Protein AF-0000000072587485 (afdb_homodimer)

Secondary structure (DSSP, 8-state):
-TTSSHHHH--HHHHHHHHHHHHHS-HHHHHHHHTS-HHHHHHHHHHHHHHHTS--EEEETTEEEE-HHHHHHHHHHHHHHHHHHHHHHHHHHHSTTS--EEEEEE-HHHHHHHHHHHHHHHHHH-TT-EEEEEE--HHHHHHHHHHTS-SEEEE----GGGGTTEEEEEEEEEEEEEEEETT-GGGG-S-HHHHGGGS-EEEPPTTSHHHHHHHHHHHHTTPPPPS--EEE--HHHHHHHHHHS--EEEEEGGGGHHHHHHTSEEE---SSPPPEEEEEEEEETT----HHHHHHHHHHHHHHHHHHHHHHHHHHHHHHSTTSSSTT------/-TTSSHHHH--HHHHHHHHHHHHHS-HHHHHHHHTS-HHHHHHHHHHHHHHHTS--EEEETTEEEE-HHHHHHHHHHHHHHHHHHHHHHHHHHHSTTS--EEEEEE-HHHHHHHHHHHHHHHHHH-TT-EEEEEE--HHHHHHHHHHTS-SEEEE----GGGGTTEEEEEEEEEEEEEEEETT-GGGG-S-HHHHGGGS-EEEPPTTSHHHHHHHHHHHHTTPPPPSS-EEE--HHHHHHHHHHS--EEEEEGGGGHHHHHHTSEEE---SSPPPEEEEEEEEETT----HHHHHHHHHHHHHHHHHHHHHHHHHHHHHHSSSSGGGG------

Structure (mmCIF, N/CA/C/O backbone):
data_AF-0000000072587485-model_v1
#
loop_
_entity.id
_entity.type
_entity.pdbx_description
1 polymer 'LysR family transcriptional regulator'
#
loop_
_atom_site.group_PDB
_atom_site.id
_atom_site.type_symbol
_atom_site.label_atom_id
_atom_site.label_alt_id
_atom_site.label_comp_id
_atom_site.label_asym_id
_atom_site.label_entity_id
_atom_site.label_seq_id
_atom_site.pdbx_PDB_ins_code
_atom_site.Cartn_x
_atom_site.Cartn_y
_atom_site.Cartn_z
_atom_site.occupancy
_atom_site.B_iso_or_equiv
_atom_site.auth_seq_id
_atom_site.auth_comp_id
_atom_site.auth_asym_id
_atom_site.auth_atom_id
_atom_site.pdbx_PDB_model_num
ATOM 1 N N . MET A 1 1 ? 41.281 2.707 -14.508 1 24.7 1 MET A N 1
ATOM 2 C CA . MET A 1 1 ? 41.531 1.293 -14.766 1 24.7 1 MET A CA 1
ATOM 3 C C . MET A 1 1 ? 40.938 0.422 -13.664 1 24.7 1 MET A C 1
ATOM 5 O O . MET A 1 1 ? 40.594 -0.737 -13.906 1 24.7 1 MET A O 1
ATOM 9 N N . HIS A 1 2 ? 41.156 0.928 -12.406 1 26.47 2 HIS A N 1
ATOM 10 C CA . HIS A 1 2 ? 40.875 0.166 -11.195 1 26.47 2 HIS A CA 1
ATOM 11 C C . HIS A 1 2 ? 39.375 0.038 -10.992 1 26.47 2 HIS A C 1
ATOM 13 O O . HIS A 1 2 ? 38.906 -0.673 -10.086 1 26.47 2 HIS A O 1
ATOM 19 N N . ASN A 1 3 ? 38.656 0.963 -11.484 1 29.61 3 ASN A N 1
ATOM 20 C CA . ASN A 1 3 ? 37.219 1.13 -11.352 1 29.61 3 ASN A CA 1
ATOM 21 C C . ASN A 1 3 ? 36.469 0.042 -12.102 1 29.61 3 ASN A C 1
ATOM 23 O O . ASN A 1 3 ? 35.219 -0.037 -12.016 1 29.61 3 ASN A O 1
ATOM 27 N N . ARG A 1 4 ? 37.094 -0.449 -13.258 1 29.78 4 ARG A N 1
ATOM 28 C CA . ARG A 1 4 ? 36.594 -1.379 -14.266 1 29.78 4 ARG A CA 1
ATOM 29 C C . ARG A 1 4 ? 36.344 -2.76 -13.672 1 29.78 4 ARG A C 1
ATOM 31 O O . ARG A 1 4 ? 35.594 -3.555 -14.219 1 29.78 4 ARG A O 1
ATOM 38 N N . ILE A 1 5 ? 37.375 -3.332 -12.992 1 32.5 5 ILE A N 1
ATOM 39 C CA . ILE A 1 5 ? 37.812 -4.664 -12.594 1 32.5 5 ILE A CA 1
ATOM 40 C C . ILE A 1 5 ? 36.906 -5.207 -11.5 1 32.5 5 ILE A C 1
ATOM 42 O O . ILE A 1 5 ? 36.875 -6.414 -11.258 1 32.5 5 ILE A O 1
ATOM 46 N N . ALA A 1 6 ? 36.5 -4.328 -10.531 1 37.41 6 ALA A N 1
ATOM 47 C CA . ALA A 1 6 ? 35.781 -4.801 -9.352 1 37.41 6 ALA A CA 1
ATOM 48 C C . ALA A 1 6 ? 34.5 -5.496 -9.742 1 37.41 6 ALA A C 1
ATOM 50 O O . ALA A 1 6 ? 34 -6.383 -9.031 1 37.41 6 ALA A O 1
ATOM 51 N N . ASP A 1 7 ? 34.062 -5.238 -10.875 1 47.34 7 ASP A N 1
ATOM 52 C CA . ASP A 1 7 ? 32.812 -5.629 -11.469 1 47.34 7 ASP A CA 1
ATOM 53 C C . ASP A 1 7 ? 32.781 -7.125 -11.781 1 47.34 7 ASP A C 1
ATOM 55 O O . ASP A 1 7 ? 31.797 -7.809 -11.477 1 47.34 7 ASP A O 1
ATOM 59 N N . GLY A 1 8 ? 34.031 -7.602 -12.398 1 49.25 8 GLY A N 1
ATOM 60 C CA . GLY A 1 8 ? 34 -9 -12.805 1 49.25 8 GLY A CA 1
ATOM 61 C C . GLY A 1 8 ? 34.188 -9.953 -11.633 1 49.25 8 GLY A C 1
ATOM 62 O O . GLY A 1 8 ? 33.906 -11.148 -11.766 1 49.25 8 GLY A O 1
ATOM 63 N N . ARG A 1 9 ? 34.75 -9.438 -10.562 1 55.34 9 ARG A N 1
ATOM 64 C CA . ARG A 1 9 ? 35.031 -10.297 -9.414 1 55.34 9 ARG A CA 1
ATOM 65 C C . ARG A 1 9 ? 33.781 -10.477 -8.555 1 55.34 9 ARG A C 1
ATOM 67 O O . ARG A 1 9 ? 33.688 -11.406 -7.75 1 55.34 9 ARG A O 1
ATOM 74 N N . VAL A 1 10 ? 32.906 -9.625 -8.852 1 64.5 10 VAL A N 1
ATOM 75 C CA . VAL A 1 10 ? 31.656 -9.758 -8.094 1 64.5 10 VAL A CA 1
ATOM 76 C C . VAL A 1 10 ? 30.781 -10.836 -8.727 1 64.5 10 VAL A C 1
ATOM 78 O O . VAL A 1 10 ? 30.516 -10.797 -9.93 1 64.5 10 VAL A O 1
ATOM 81 N N . LYS A 1 11 ? 30.578 -11.883 -7.969 1 63.81 11 LYS A N 1
ATOM 82 C CA . LYS A 1 11 ? 29.688 -12.969 -8.383 1 63.81 11 LYS A CA 1
ATOM 83 C C . LYS A 1 11 ? 28.266 -12.734 -7.895 1 63.81 11 LYS A C 1
ATOM 85 O O . LYS A 1 11 ? 28.047 -11.969 -6.953 1 63.81 11 LYS A O 1
ATOM 90 N N . PHE A 1 12 ? 27.5 -13.5 -8.547 1 65.06 12 PHE A N 1
ATOM 91 C CA . PHE A 1 12 ? 26.094 -13.406 -8.203 1 65.06 12 PHE A CA 1
ATOM 92 C C . PHE A 1 12 ? 25.859 -13.789 -6.742 1 65.06 12 PHE A C 1
ATOM 94 O O . PHE A 1 12 ? 25.047 -13.172 -6.051 1 65.06 12 PHE A O 1
ATOM 101 N N . ARG A 1 13 ? 26.562 -14.742 -6.359 1 72.75 13 ARG A N 1
ATOM 102 C CA . ARG A 1 13 ? 26.406 -15.203 -4.984 1 72.75 13 ARG A CA 1
ATOM 103 C C . ARG A 1 13 ? 26.766 -14.102 -3.994 1 72.75 13 ARG A C 1
ATOM 105 O O . ARG A 1 13 ? 26.203 -14.031 -2.9 1 72.75 13 ARG A O 1
ATOM 112 N N . HIS A 1 14 ? 27.703 -13.219 -4.387 1 78 14 HIS A N 1
ATOM 113 C CA . HIS A 1 14 ? 28.062 -12.078 -3.553 1 78 14 HIS A CA 1
ATOM 114 C C . HIS A 1 14 ? 26.859 -11.18 -3.309 1 78 14 HIS A C 1
ATOM 116 O O . HIS A 1 14 ? 26.578 -10.805 -2.168 1 78 14 HIS A O 1
ATOM 122 N N . LEU A 1 15 ? 26.266 -10.945 -4.41 1 73.69 15 LEU A N 1
ATOM 123 C CA . LEU A 1 15 ? 25.141 -10.008 -4.367 1 73.69 15 LEU A CA 1
ATOM 124 C C . LEU A 1 15 ? 23.953 -10.609 -3.623 1 73.69 15 LEU A C 1
ATOM 126 O O . LEU A 1 15 ? 23.312 -9.922 -2.828 1 73.69 15 LEU A O 1
ATOM 130 N N . GLN A 1 16 ? 23.75 -11.805 -3.844 1 74.62 16 GLN A N 1
ATOM 131 C CA . GLN A 1 16 ? 22.672 -12.5 -3.156 1 74.62 16 GLN A CA 1
ATOM 132 C C . GLN A 1 16 ? 22.891 -12.516 -1.646 1 74.62 16 GLN A C 1
ATOM 134 O O . GLN A 1 16 ? 21.969 -12.234 -0.875 1 74.62 16 GLN A O 1
ATOM 139 N N . CYS A 1 17 ? 24.125 -12.859 -1.271 1 77.56 17 CYS A N 1
ATOM 140 C CA . CYS A 1 17 ? 24.469 -12.906 0.145 1 77.56 17 CYS A CA 1
ATOM 141 C C . CYS A 1 17 ? 24.359 -11.523 0.783 1 77.56 17 CYS A C 1
ATOM 143 O O . CYS A 1 17 ? 23.828 -11.391 1.888 1 77.56 17 CYS A O 1
ATOM 145 N N . PHE A 1 18 ? 24.844 -10.586 0.027 1 84.75 18 PHE A N 1
ATOM 146 C CA . PHE A 1 18 ? 24.797 -9.211 0.501 1 84.75 18 PHE A CA 1
ATOM 147 C C . PHE A 1 18 ? 23.344 -8.781 0.768 1 84.75 18 PHE A C 1
ATOM 149 O O . PHE A 1 18 ? 23.031 -8.281 1.848 1 84.75 18 PHE A O 1
ATOM 156 N N . LEU A 1 19 ? 22.562 -9.023 -0.218 1 74.69 19 LEU A N 1
ATOM 157 C CA . LEU A 1 19 ? 21.172 -8.609 -0.116 1 74.69 19 LEU A CA 1
ATOM 158 C C . LEU A 1 19 ? 20.453 -9.391 0.977 1 74.69 19 LEU A C 1
ATOM 160 O O . LEU A 1 19 ? 19.625 -8.828 1.698 1 74.69 19 LEU A O 1
ATOM 164 N N . ALA A 1 20 ? 20.797 -10.617 1.108 1 75.69 20 ALA A N 1
ATOM 165 C CA . ALA A 1 20 ? 20.203 -11.438 2.156 1 75.69 20 ALA A CA 1
ATOM 166 C C . ALA A 1 20 ? 20.594 -10.93 3.541 1 75.69 20 ALA A C 1
ATOM 168 O O . ALA A 1 20 ? 19.734 -10.812 4.43 1 75.69 20 ALA A O 1
ATOM 169 N N . VAL A 1 21 ? 21.812 -10.625 3.629 1 80.38 21 VAL A N 1
ATOM 170 C CA . VAL A 1 21 ? 22.297 -10.133 4.922 1 80.38 21 VAL A CA 1
ATOM 171 C C . VAL A 1 21 ? 21.672 -8.773 5.215 1 80.38 21 VAL A C 1
ATOM 173 O O . VAL A 1 21 ? 21.297 -8.492 6.355 1 80.38 21 VAL A O 1
ATOM 176 N N . ALA A 1 22 ? 21.656 -8.016 4.199 1 77.12 22 ALA A N 1
ATOM 177 C CA . ALA A 1 22 ? 21.062 -6.688 4.363 1 77.12 22 ALA A CA 1
ATOM 178 C C . ALA A 1 22 ? 19.594 -6.789 4.758 1 77.12 22 ALA A C 1
ATOM 180 O O . ALA A 1 22 ? 19.109 -6.016 5.59 1 77.12 22 ALA A O 1
ATOM 181 N N . GLN A 1 23 ? 19.047 -7.652 4.102 1 68.5 23 GLN A N 1
ATOM 182 C CA . GLN A 1 23 ? 17.625 -7.852 4.312 1 68.5 23 GLN A CA 1
ATOM 183 C C . GLN A 1 23 ? 17.344 -8.406 5.711 1 68.5 23 GLN A C 1
ATOM 185 O O . GLN A 1 23 ? 16.438 -7.93 6.402 1 68.5 23 GLN A O 1
ATOM 190 N N . PHE A 1 24 ? 18.141 -9.359 6.16 1 67.31 24 PHE A N 1
ATOM 191 C CA . PHE A 1 24 ? 17.844 -10.102 7.375 1 67.31 24 PHE A CA 1
ATOM 192 C C . PHE A 1 24 ? 18.625 -9.547 8.562 1 67.31 24 PHE A C 1
ATOM 194 O O . PHE A 1 24 ? 18.328 -9.867 9.711 1 67.31 24 PHE A O 1
ATOM 201 N N . GLY A 1 25 ? 19.578 -8.68 8.266 1 74.56 25 GLY A N 1
ATOM 202 C CA . GLY A 1 25 ? 20.391 -8.031 9.289 1 74.56 25 GLY A CA 1
ATOM 203 C C . GLY A 1 25 ? 21.266 -9 10.062 1 74.56 25 GLY A C 1
ATOM 204 O O . GLY A 1 25 ? 21.75 -8.672 11.148 1 74.56 25 GLY A O 1
ATOM 205 N N . SER A 1 26 ? 21.266 -10.242 9.641 1 80 26 SER A N 1
ATOM 206 C CA . SER A 1 26 ? 22.016 -11.312 10.297 1 80 26 SER A CA 1
ATOM 207 C C . SER A 1 26 ? 22.609 -12.266 9.273 1 80 26 SER A C 1
ATOM 209 O O . SER A 1 26 ? 21.938 -12.68 8.328 1 80 26 SER A O 1
ATOM 211 N N . VAL A 1 27 ? 23.812 -12.625 9.547 1 82.75 27 VAL A N 1
ATOM 212 C CA . VAL A 1 27 ? 24.516 -13.562 8.68 1 82.75 27 VAL A CA 1
ATOM 213 C C . VAL A 1 27 ? 23.891 -14.953 8.805 1 82.75 27 VAL A C 1
ATOM 215 O O . VAL A 1 27 ? 23.75 -15.664 7.805 1 82.75 27 VAL A O 1
ATOM 218 N N . GLN A 1 28 ? 23.562 -15.203 10 1 81 28 GLN A N 1
ATOM 219 C CA . GLN A 1 28 ? 22.953 -16.516 10.234 1 81 28 GLN A CA 1
ATOM 220 C C . GLN A 1 28 ? 21.594 -16.625 9.531 1 81 28 GLN A C 1
ATOM 222 O O . GLN A 1 28 ? 21.328 -17.625 8.867 1 81 28 GLN A O 1
ATOM 227 N N . LYS A 1 29 ? 20.875 -15.672 9.648 1 77.69 29 LYS A N 1
ATOM 228 C CA . LYS A 1 29 ? 19.547 -15.68 9.023 1 77.69 29 LYS A CA 1
ATOM 229 C C . LYS A 1 29 ? 19.656 -15.648 7.504 1 77.69 29 LYS A C 1
ATOM 231 O O . LYS A 1 29 ? 18.891 -16.312 6.809 1 77.69 29 LYS A O 1
ATOM 236 N N . ALA A 1 30 ? 20.531 -14.898 7.078 1 79.19 30 ALA A N 1
ATOM 237 C CA . ALA A 1 30 ? 20.828 -14.875 5.648 1 79.19 30 ALA A CA 1
ATOM 238 C C . ALA A 1 30 ? 21.234 -16.266 5.148 1 79.19 30 ALA A C 1
ATOM 240 O O . ALA A 1 30 ? 20.781 -16.703 4.082 1 79.19 30 ALA A O 1
ATOM 241 N N . ALA A 1 31 ? 22 -16.953 5.93 1 80.62 31 ALA A N 1
ATOM 242 C CA . ALA A 1 31 ? 22.453 -18.297 5.578 1 80.62 31 ALA A CA 1
ATOM 243 C C . ALA A 1 31 ? 21.266 -19.25 5.441 1 80.62 31 ALA A C 1
ATOM 245 O O . ALA A 1 31 ? 21.188 -20.016 4.48 1 80.62 31 ALA A O 1
ATOM 246 N N . HIS A 1 32 ? 20.422 -19.078 6.32 1 73.81 32 HIS A N 1
ATOM 247 C CA . HIS A 1 32 ? 19.219 -19.922 6.301 1 73.81 32 HIS A CA 1
ATOM 248 C C . HIS A 1 32 ? 18.359 -19.609 5.082 1 73.81 32 HIS A C 1
ATOM 250 O O . HIS A 1 32 ? 17.906 -20.531 4.398 1 73.81 32 HIS A O 1
ATOM 256 N N . SER A 1 33 ? 18.328 -18.438 4.809 1 68.44 33 SER A N 1
ATOM 257 C CA . SER A 1 33 ? 17.469 -18.031 3.707 1 68.44 33 SER A CA 1
ATOM 258 C C . SER A 1 33 ? 18.062 -18.438 2.361 1 68.44 33 SER A C 1
ATOM 260 O O . SER A 1 33 ? 17.328 -18.688 1.404 1 68.44 33 SER A O 1
ATOM 262 N N . LEU A 1 34 ? 19.266 -18.578 2.326 1 67.69 34 LEU A N 1
ATOM 263 C CA . LEU A 1 34 ? 19.969 -18.891 1.09 1 67.69 34 LEU A CA 1
ATOM 264 C C . LEU A 1 34 ? 20.344 -20.375 1.042 1 67.69 34 LEU A C 1
ATOM 266 O O . LEU A 1 34 ? 20.906 -20.844 0.057 1 67.69 34 LEU A O 1
ATOM 270 N N . SER A 1 35 ? 19.922 -21.062 2.137 1 71.94 35 SER A N 1
ATOM 271 C CA . SER A 1 35 ? 20.234 -22.484 2.254 1 71.94 35 SER A CA 1
ATOM 272 C C . SER A 1 35 ? 21.719 -22.75 2.09 1 71.94 35 SER A C 1
ATOM 274 O O . SER A 1 35 ? 22.125 -23.656 1.354 1 71.94 35 SER A O 1
ATOM 276 N N . ILE A 1 36 ? 22.531 -21.953 2.715 1 77 36 ILE A N 1
ATOM 277 C CA . ILE A 1 36 ? 23.969 -22.125 2.77 1 77 36 ILE A CA 1
ATOM 278 C C . ILE A 1 36 ? 24.453 -21.953 4.207 1 77 36 ILE A C 1
ATOM 280 O O . ILE A 1 36 ? 23.672 -21.641 5.102 1 77 36 ILE A O 1
ATOM 284 N N . THR A 1 37 ? 25.672 -22.344 4.465 1 80.5 37 THR A N 1
ATOM 285 C CA . THR A 1 37 ? 26.203 -22.281 5.82 1 80.5 37 THR A CA 1
ATOM 286 C C . THR A 1 37 ? 26.562 -20.859 6.199 1 80.5 37 THR A C 1
ATOM 288 O O . THR A 1 37 ? 26.828 -20.016 5.328 1 80.5 37 THR A O 1
ATOM 291 N N . GLN A 1 38 ? 26.484 -20.578 7.473 1 85.12 38 GLN A N 1
ATOM 292 C CA . GLN A 1 38 ? 26.828 -19.266 7.988 1 85.12 38 GLN A CA 1
ATOM 293 C C . GLN A 1 38 ? 28.25 -18.875 7.613 1 85.12 38 GLN A C 1
ATOM 295 O O . GLN A 1 38 ? 28.5 -17.75 7.191 1 85.12 38 GLN A O 1
ATOM 300 N N . PRO A 1 39 ? 29.219 -19.781 7.727 1 87.25 39 PRO A N 1
ATOM 301 C CA . PRO A 1 39 ? 30.562 -19.406 7.293 1 87.25 39 PRO A CA 1
ATOM 302 C C . PRO A 1 39 ? 30.641 -19.062 5.809 1 87.25 39 PRO A C 1
ATOM 304 O O . PRO A 1 39 ? 31.375 -18.156 5.422 1 87.25 39 PRO A O 1
ATOM 307 N N . ALA A 1 40 ? 29.812 -19.688 5.094 1 82.75 40 ALA A N 1
ATOM 308 C CA . ALA A 1 40 ? 29.766 -19.422 3.662 1 82.75 40 ALA A CA 1
ATOM 309 C C . ALA A 1 40 ? 29.25 -18 3.389 1 82.75 40 ALA A C 1
ATOM 311 O O . ALA A 1 40 ? 29.797 -17.297 2.537 1 82.75 40 ALA A O 1
ATOM 312 N N . VAL A 1 41 ? 28.266 -17.656 4.094 1 86.62 41 VAL A N 1
ATOM 313 C CA . VAL A 1 41 ? 27.719 -16.312 3.941 1 86.62 41 VAL A CA 1
ATOM 314 C C . VAL A 1 41 ? 28.766 -15.289 4.379 1 86.62 41 VAL A C 1
ATOM 316 O O . VAL A 1 41 ? 29.016 -14.305 3.678 1 86.62 41 VAL A O 1
ATOM 319 N N . SER A 1 42 ? 29.344 -15.508 5.492 1 87.81 42 SER A N 1
ATOM 320 C CA . SER A 1 42 ? 30.344 -14.586 6.031 1 87.81 42 SER A CA 1
ATOM 321 C C . SER A 1 42 ? 31.516 -14.438 5.082 1 87.81 42 SER A C 1
ATOM 323 O O . SER A 1 42 ? 31.984 -13.32 4.824 1 87.81 42 SER A O 1
ATOM 325 N N . LYS A 1 43 ? 31.969 -15.508 4.57 1 87.81 43 LYS A N 1
ATOM 326 C CA . LYS A 1 43 ? 33.062 -15.5 3.625 1 87.81 43 LYS A CA 1
ATOM 327 C C . LYS A 1 43 ? 32.719 -14.742 2.354 1 87.81 43 LYS A C 1
ATOM 329 O O . LYS A 1 43 ? 33.5 -13.961 1.835 1 87.81 43 LYS A O 1
ATOM 334 N N . THR A 1 44 ? 31.562 -15.078 1.932 1 84.06 44 THR A N 1
ATOM 335 C CA . THR A 1 44 ? 31.094 -14.461 0.698 1 84.06 44 THR A CA 1
ATOM 336 C C . THR A 1 44 ? 30.984 -12.945 0.863 1 84.06 44 THR A C 1
ATOM 338 O O . THR A 1 44 ? 31.359 -12.188 -0.039 1 84.06 44 THR A O 1
ATOM 341 N N . ILE A 1 45 ? 30.5 -12.531 1.994 1 87.5 45 ILE A N 1
ATOM 342 C CA . ILE A 1 45 ? 30.375 -11.102 2.275 1 87.5 45 ILE A CA 1
ATOM 343 C C . ILE A 1 45 ? 31.781 -10.484 2.377 1 87.5 45 ILE A C 1
ATOM 345 O O . ILE A 1 45 ? 32.031 -9.398 1.839 1 87.5 45 ILE A O 1
ATOM 349 N N . ALA A 1 46 ? 32.656 -11.148 3.047 1 88.19 46 ALA A N 1
ATOM 350 C CA . ALA A 1 46 ? 34.031 -10.68 3.172 1 88.19 46 ALA A CA 1
ATOM 351 C C . ALA A 1 46 ? 34.688 -10.555 1.804 1 88.19 46 ALA A C 1
ATOM 353 O O . ALA A 1 46 ? 35.406 -9.594 1.548 1 88.19 46 ALA A O 1
ATOM 354 N N . GLU A 1 47 ? 34.406 -11.555 1.014 1 82.81 47 GLU A N 1
ATOM 355 C CA . GLU A 1 47 ? 34.938 -11.516 -0.35 1 82.81 47 GLU A CA 1
ATOM 356 C C . GLU A 1 47 ? 34.406 -10.305 -1.11 1 82.81 47 GLU A C 1
ATOM 358 O O . GLU A 1 47 ? 35.156 -9.609 -1.794 1 82.81 47 GLU A O 1
ATOM 363 N N . LEU A 1 48 ? 33.156 -10.133 -1.013 1 82.38 48 LEU A N 1
ATOM 364 C CA . LEU A 1 48 ? 32.531 -9 -1.692 1 82.38 48 LEU A CA 1
ATOM 365 C C . LEU A 1 48 ? 33.125 -7.684 -1.209 1 82.38 48 LEU A C 1
ATOM 367 O O . LEU A 1 48 ? 33.438 -6.816 -2.018 1 82.38 48 LEU A O 1
ATOM 371 N N . GLU A 1 49 ? 33.281 -7.574 0.077 1 84.69 49 GLU A N 1
ATOM 372 C CA . GLU A 1 49 ? 33.875 -6.371 0.661 1 84.69 49 GLU A CA 1
ATOM 373 C C . GLU A 1 49 ? 35.312 -6.184 0.21 1 84.69 49 GLU A C 1
ATOM 375 O O . GLU A 1 49 ? 35.75 -5.059 -0.05 1 84.69 49 GLU A O 1
ATOM 380 N N . SER A 1 50 ? 36 -7.277 0.128 1 81.69 50 SER A N 1
ATOM 381 C CA . SER A 1 50 ? 37.375 -7.246 -0.353 1 81.69 50 SER A CA 1
ATOM 382 C C . SER A 1 50 ? 37.438 -6.785 -1.805 1 81.69 50 SER A C 1
ATOM 384 O O . SER A 1 50 ? 38.312 -5.973 -2.164 1 81.69 50 SER A O 1
ATOM 386 N N . ILE A 1 51 ? 36.594 -7.332 -2.545 1 73.44 51 ILE A N 1
ATOM 387 C CA . ILE A 1 51 ? 36.531 -6.977 -3.959 1 73.44 51 ILE A CA 1
ATOM 388 C C . ILE A 1 51 ? 36.25 -5.488 -4.105 1 73.44 51 ILE A C 1
ATOM 390 O O . ILE A 1 51 ? 36.875 -4.801 -4.922 1 73.44 51 ILE A O 1
ATOM 394 N N . LEU A 1 52 ? 35.281 -5.047 -3.303 1 73.19 52 LEU A N 1
ATOM 395 C CA . LEU A 1 52 ? 34.812 -3.674 -3.418 1 73.19 52 LEU A CA 1
ATOM 396 C C . LEU A 1 52 ? 35.719 -2.713 -2.684 1 73.19 52 LEU A C 1
ATOM 398 O O . LEU A 1 52 ? 35.688 -1.504 -2.92 1 73.19 52 LEU A O 1
ATOM 402 N N . GLY A 1 53 ? 36.5 -3.24 -1.807 1 75.56 53 GLY A N 1
ATOM 403 C CA . GLY A 1 53 ? 37.469 -2.441 -1.055 1 75.56 53 GLY A CA 1
ATOM 404 C C . GLY A 1 53 ? 36.844 -1.638 0.061 1 75.56 53 GLY A C 1
ATOM 405 O O . GLY A 1 53 ? 37.406 -0.667 0.548 1 75.56 53 GLY A O 1
ATOM 406 N N . VAL A 1 54 ? 35.594 -1.901 0.286 1 78.25 54 VAL A N 1
ATOM 407 C CA . VAL A 1 54 ? 34.875 -1.214 1.352 1 78.25 54 VAL A CA 1
ATOM 408 C C . VAL A 1 54 ? 34.125 -2.232 2.211 1 78.25 54 VAL A C 1
ATOM 410 O O . VAL A 1 54 ? 33.875 -3.354 1.769 1 78.25 54 VAL A O 1
ATOM 413 N N . ARG A 1 55 ? 33.781 -1.779 3.43 1 85.19 55 ARG A N 1
ATOM 414 C CA . ARG A 1 55 ? 32.906 -2.578 4.277 1 85.19 55 ARG A CA 1
ATOM 415 C C . ARG A 1 55 ? 31.453 -2.277 3.982 1 85.19 55 ARG A C 1
ATOM 417 O O . ARG A 1 55 ? 31.062 -1.113 3.842 1 85.19 55 ARG A O 1
ATOM 424 N N . LEU A 1 56 ? 30.766 -3.379 3.787 1 83.81 56 LEU A N 1
ATOM 425 C CA . LEU A 1 56 ? 29.359 -3.223 3.467 1 83.81 56 LEU A CA 1
ATOM 426 C C . LEU A 1 56 ? 28.484 -3.406 4.711 1 83.81 56 LEU A C 1
ATOM 428 O O . LEU A 1 56 ? 27.328 -2.973 4.742 1 83.81 56 LEU A O 1
ATOM 432 N N . PHE A 1 57 ? 29.094 -4.09 5.656 1 86.25 57 PHE A N 1
ATOM 433 C CA . PHE A 1 57 ? 28.375 -4.32 6.906 1 86.25 57 PHE A CA 1
ATOM 434 C C . PHE A 1 57 ? 29.266 -4.004 8.102 1 86.25 57 PHE A C 1
ATOM 436 O O . PHE A 1 57 ? 30.484 -4.207 8.055 1 86.25 57 PHE A O 1
ATOM 443 N N . GLU A 1 58 ? 28.641 -3.346 9.078 1 82.5 58 GLU A N 1
ATOM 444 C CA . GLU A 1 58 ? 29.25 -3.277 10.398 1 82.5 58 GLU A CA 1
ATOM 445 C C . GLU A 1 58 ? 28.766 -4.414 11.289 1 82.5 58 GLU A C 1
ATOM 447 O O . GLU A 1 58 ? 27.562 -4.641 11.406 1 82.5 58 GLU A O 1
ATOM 452 N N . ARG A 1 59 ? 29.828 -5.246 11.547 1 73.94 59 ARG A N 1
ATOM 453 C CA . ARG A 1 59 ? 29.484 -6.391 12.383 1 73.94 59 ARG A CA 1
ATOM 454 C C . ARG A 1 59 ? 29.578 -6.035 13.867 1 73.94 59 ARG A C 1
ATOM 456 O O . ARG A 1 59 ? 30.547 -5.41 14.297 1 73.94 59 ARG A O 1
ATOM 463 N N . GLY A 1 60 ? 28.5 -6 14.523 1 67.25 60 GLY A N 1
ATOM 464 C CA . GLY A 1 60 ? 28.469 -5.777 15.961 1 67.25 60 GLY A CA 1
ATOM 465 C C . GLY A 1 60 ? 27.578 -6.75 16.703 1 67.25 60 GLY A C 1
ATOM 466 O O . GLY A 1 60 ? 27.156 -7.762 16.141 1 67.25 60 GLY A O 1
ATOM 467 N N . ARG A 1 61 ? 27.438 -6.531 17.953 1 64.06 61 ARG A N 1
ATOM 468 C CA . ARG A 1 61 ? 26.625 -7.355 18.828 1 64.06 61 ARG A CA 1
ATOM 469 C C . ARG A 1 61 ? 25.203 -7.477 18.297 1 64.06 61 ARG A C 1
ATOM 471 O O . ARG A 1 61 ? 24.516 -8.477 18.531 1 64.06 61 ARG A O 1
ATOM 478 N N . GLN A 1 62 ? 24.891 -6.582 17.516 1 58.47 62 GLN A N 1
ATOM 479 C CA . GLN A 1 62 ? 23.5 -6.512 17.078 1 58.47 62 GLN A CA 1
ATOM 480 C C . GLN A 1 62 ? 23.344 -7.102 15.68 1 58.47 62 GLN A C 1
ATOM 482 O O . GLN A 1 62 ? 22.281 -6.973 15.062 1 58.47 62 GLN A O 1
ATOM 487 N N . GLY A 1 63 ? 24.328 -7.746 15.195 1 71.88 63 GLY A N 1
ATOM 488 C CA . GLY A 1 63 ? 24.281 -8.359 13.875 1 71.88 63 GLY A CA 1
ATOM 489 C C . GLY A 1 63 ? 25.031 -7.555 12.828 1 71.88 63 GLY A C 1
ATOM 490 O O . GLY A 1 63 ? 26 -6.859 13.141 1 71.88 63 GLY A O 1
ATOM 491 N N . ALA A 1 64 ? 24.594 -7.82 11.562 1 77.44 64 ALA A N 1
ATOM 492 C CA . ALA A 1 64 ? 25.25 -7.16 10.438 1 77.44 64 ALA A CA 1
ATOM 493 C C . ALA A 1 64 ? 24.391 -6.008 9.914 1 77.44 64 ALA A C 1
ATOM 495 O O . ALA A 1 64 ? 23.281 -6.219 9.414 1 77.44 64 ALA A O 1
ATOM 496 N N . ARG A 1 65 ? 24.812 -4.82 10.227 1 78.38 65 ARG A N 1
ATOM 497 C CA . ARG A 1 65 ? 24.141 -3.627 9.734 1 78.38 65 ARG A CA 1
ATOM 498 C C . ARG A 1 65 ? 24.875 -3.041 8.523 1 78.38 65 ARG A C 1
ATOM 500 O 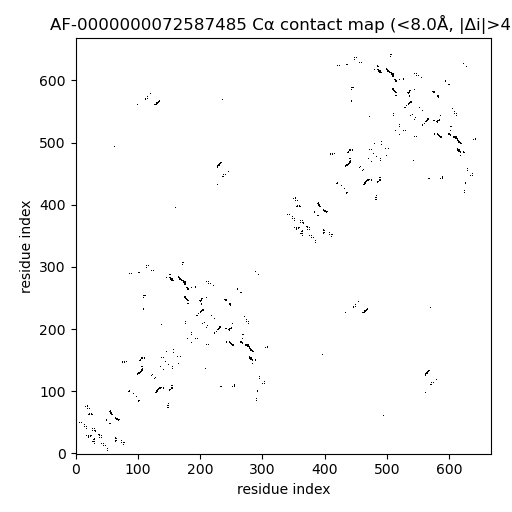O . ARG A 1 65 ? 26.094 -2.959 8.516 1 78.38 65 ARG A O 1
ATOM 507 N N . PRO A 1 66 ? 24 -2.699 7.52 1 75.5 66 PRO A N 1
ATOM 508 C CA . PRO A 1 66 ? 24.672 -2.109 6.359 1 75.5 66 PRO A CA 1
ATOM 509 C C . PRO A 1 66 ? 25.375 -0.802 6.695 1 75.5 66 PRO A C 1
ATOM 511 O O . PRO A 1 66 ? 24.859 0.022 7.441 1 75.5 66 PRO A O 1
ATOM 514 N N . THR A 1 67 ? 26.656 -0.73 6.254 1 75.81 67 THR A N 1
ATOM 515 C CA . THR A 1 67 ? 27.391 0.53 6.309 1 75.81 67 THR A CA 1
ATOM 516 C C . THR A 1 67 ? 26.797 1.543 5.336 1 75.81 67 THR A C 1
ATOM 518 O O . THR A 1 67 ? 25.844 1.235 4.617 1 75.81 67 THR A O 1
ATOM 521 N N . ARG A 1 68 ? 27.359 2.701 5.41 1 65.19 68 ARG A N 1
ATOM 522 C CA . ARG A 1 68 ? 26.969 3.705 4.418 1 65.19 68 ARG A CA 1
ATOM 523 C C . ARG A 1 68 ? 27.172 3.18 3.002 1 65.19 68 ARG A C 1
ATOM 525 O O . ARG A 1 68 ? 26.312 3.355 2.137 1 65.19 68 ARG A O 1
ATOM 532 N N . GLU A 1 69 ? 28.266 2.619 2.82 1 69.56 69 GLU A N 1
ATOM 533 C CA . GLU A 1 69 ? 28.594 2.014 1.533 1 69.56 69 GLU A CA 1
ATOM 534 C C . GLU A 1 69 ? 27.625 0.884 1.194 1 69.56 69 GLU A C 1
ATOM 536 O O . GLU A 1 69 ? 27.234 0.721 0.037 1 69.56 69 GLU A O 1
ATOM 541 N N . GLY A 1 70 ? 27.281 0.143 2.24 1 72.62 70 GLY A N 1
ATOM 542 C CA . GLY A 1 70 ? 26.312 -0.915 2.031 1 72.62 70 GLY A CA 1
ATOM 543 C C . GLY A 1 70 ? 24.953 -0.398 1.585 1 72.62 70 GLY A C 1
ATOM 544 O O . GLY A 1 70 ? 24.344 -0.953 0.668 1 72.62 70 GLY A O 1
ATOM 545 N N . GLN A 1 71 ? 24.609 0.602 2.15 1 66.19 71 GLN A N 1
ATOM 546 C CA . GLN A 1 71 ? 23.328 1.22 1.814 1 66.19 71 GLN A CA 1
ATOM 547 C C . GLN A 1 71 ? 23.328 1.759 0.387 1 66.19 71 GLN A C 1
ATOM 549 O O . GLN A 1 71 ? 22.344 1.632 -0.335 1 66.19 71 GLN A O 1
ATOM 554 N N . LEU A 1 72 ? 24.469 2.266 0.006 1 58.91 72 LEU A N 1
ATOM 555 C CA . LEU A 1 72 ? 24.609 2.807 -1.342 1 58.91 72 LEU A CA 1
ATOM 556 C C . LEU A 1 72 ? 24.656 1.687 -2.375 1 58.91 72 LEU A C 1
ATOM 558 O O . LEU A 1 72 ? 24.172 1.854 -3.5 1 58.91 72 LEU A O 1
ATOM 562 N N . PHE A 1 73 ? 25.188 0.617 -1.919 1 64.94 73 PHE A N 1
ATOM 563 C CA . PHE A 1 73 ? 25.391 -0.499 -2.832 1 64.94 73 PHE A CA 1
ATOM 564 C C . PHE A 1 73 ? 24.109 -1.306 -3.012 1 64.94 73 PHE A C 1
ATOM 566 O O . PHE A 1 73 ? 23.906 -1.937 -4.051 1 64.94 73 PHE A O 1
ATOM 573 N N . MET A 1 74 ? 23.234 -1.152 -2.078 1 67.31 74 MET A N 1
ATOM 574 C CA . MET A 1 74 ? 22.078 -2.037 -1.977 1 67.31 74 MET A CA 1
ATOM 575 C C . MET A 1 74 ? 21.188 -1.917 -3.209 1 67.31 74 MET A C 1
ATOM 577 O O . MET A 1 74 ? 20.828 -2.924 -3.82 1 67.31 74 MET A O 1
ATOM 581 N N . PRO A 1 75 ? 20.938 -0.776 -3.637 1 56.38 75 PRO A N 1
ATOM 582 C CA . PRO A 1 75 ? 20.094 -0.697 -4.828 1 56.38 75 PRO A CA 1
ATOM 583 C C . PRO A 1 75 ? 20.766 -1.277 -6.07 1 56.38 75 PRO A C 1
ATOM 585 O O . PRO A 1 75 ? 20.094 -1.898 -6.902 1 56.38 75 PRO A O 1
ATOM 588 N N . HIS A 1 76 ? 21.906 -1.145 -6.105 1 56.78 76 HIS A N 1
ATOM 589 C CA . HIS A 1 76 ? 22.656 -1.646 -7.254 1 56.78 76 HIS A CA 1
ATOM 590 C C . HIS A 1 76 ? 22.75 -3.168 -7.223 1 56.78 76 HIS A C 1
ATOM 592 O O . HIS A 1 76 ? 22.609 -3.822 -8.258 1 56.78 76 HIS A O 1
ATOM 598 N N . ALA A 1 77 ? 23.078 -3.646 -6.035 1 65.25 77 ALA A N 1
ATOM 599 C CA . ALA A 1 77 ? 23.094 -5.102 -5.887 1 65.25 77 ALA A CA 1
ATOM 600 C C . ALA A 1 77 ? 21.75 -5.703 -6.234 1 65.25 77 ALA A C 1
ATOM 602 O O . ALA A 1 77 ? 21.672 -6.723 -6.926 1 65.25 77 ALA A O 1
ATOM 603 N N . SER A 1 78 ? 20.766 -5.023 -5.812 1 60.12 78 SER A N 1
ATOM 604 C CA . SER A 1 78 ? 19.422 -5.477 -6.09 1 60.12 78 SER A CA 1
ATOM 605 C C . SER A 1 78 ? 19.125 -5.469 -7.59 1 60.12 78 SER A C 1
ATOM 607 O O . SER A 1 78 ? 18.547 -6.422 -8.117 1 60.12 78 SER A O 1
ATOM 609 N N . ALA A 1 79 ? 19.547 -4.469 -8.211 1 55 79 ALA A N 1
ATOM 610 C CA . ALA A 1 79 ? 19.359 -4.355 -9.656 1 55 79 ALA A CA 1
ATOM 611 C C . ALA A 1 79 ? 20.109 -5.469 -10.391 1 55 79 ALA A C 1
ATOM 613 O O . ALA A 1 79 ? 19.594 -6.027 -11.367 1 55 79 ALA A O 1
ATOM 614 N N . CYS A 1 80 ? 21.203 -5.758 -9.898 1 55.84 80 CYS A N 1
ATOM 615 C CA . CYS A 1 80 ? 22.016 -6.805 -10.516 1 55.84 80 CYS A CA 1
ATOM 616 C C . CYS A 1 80 ? 21.344 -8.164 -10.375 1 55.84 80 CYS A C 1
ATOM 618 O O . CYS A 1 80 ? 21.266 -8.93 -11.336 1 55.84 80 CYS A O 1
ATOM 620 N N . VAL A 1 81 ? 20.922 -8.359 -9.203 1 57.72 81 VAL A N 1
ATOM 621 C CA . VAL A 1 81 ? 20.281 -9.648 -8.969 1 57.72 81 VAL A CA 1
ATOM 622 C C . VAL A 1 81 ? 19 -9.758 -9.812 1 57.72 81 VAL A C 1
ATOM 624 O O . VAL A 1 81 ? 18.734 -10.805 -10.398 1 57.72 81 VAL A O 1
ATOM 627 N N . LEU A 1 82 ? 18.406 -8.695 -9.906 1 53.75 82 LEU A N 1
ATOM 628 C CA . LEU A 1 82 ? 17.203 -8.688 -10.742 1 53.75 82 LEU A CA 1
ATOM 629 C C . LEU A 1 82 ? 17.578 -8.914 -12.203 1 53.75 82 LEU A C 1
ATOM 631 O O . LEU A 1 82 ? 16.922 -9.703 -12.898 1 53.75 82 LEU A O 1
ATOM 635 N N . ALA A 1 83 ? 18.547 -8.242 -12.539 1 52.53 83 ALA A N 1
ATOM 636 C CA . ALA A 1 83 ? 19 -8.391 -13.922 1 52.53 83 ALA A CA 1
ATOM 637 C C . ALA A 1 83 ? 19.406 -9.836 -14.219 1 52.53 83 ALA A C 1
ATOM 639 O O . ALA A 1 83 ? 19.062 -10.383 -15.273 1 52.53 83 ALA A O 1
ATOM 640 N N . LEU A 1 84 ? 20.109 -10.383 -13.344 1 52.25 84 LEU A N 1
ATOM 641 C CA . LEU A 1 84 ? 20.516 -11.773 -13.531 1 52.25 84 LEU A CA 1
ATOM 642 C C . LEU A 1 84 ? 19.297 -12.695 -13.539 1 52.25 84 LEU A C 1
ATOM 644 O O . LEU A 1 84 ? 19.219 -13.625 -14.344 1 52.25 84 LEU A O 1
ATOM 648 N N . ARG A 1 85 ? 18.516 -12.383 -12.625 1 50.31 85 ARG A N 1
ATOM 649 C CA . ARG A 1 85 ? 17.297 -13.18 -12.602 1 50.31 85 ARG A CA 1
ATOM 650 C C . ARG A 1 85 ? 16.547 -13.07 -13.922 1 50.31 85 ARG A C 1
ATOM 652 O O . ARG A 1 85 ? 16.047 -14.07 -14.445 1 50.31 85 ARG A O 1
ATOM 659 N N . GLN A 1 86 ? 16.547 -11.93 -14.328 1 49.03 86 GLN A N 1
ATOM 660 C CA . GLN A 1 86 ? 15.914 -11.695 -15.617 1 49.03 86 GLN A CA 1
ATOM 661 C C . GLN A 1 86 ? 16.656 -12.414 -16.734 1 49.03 86 GLN A C 1
ATOM 663 O O . GLN A 1 86 ? 16.031 -12.992 -17.641 1 49.03 86 GLN A O 1
ATOM 668 N N . GLY A 1 87 ? 17.844 -12.242 -16.672 1 49.22 87 GLY A N 1
ATOM 669 C CA . GLY A 1 87 ? 18.656 -12.945 -17.656 1 49.22 87 GLY A CA 1
ATOM 670 C C . GLY A 1 87 ? 18.469 -14.453 -17.609 1 49.22 87 GLY A C 1
ATOM 671 O O . GLY A 1 87 ? 18.312 -15.086 -18.656 1 49.22 87 GLY A O 1
ATOM 672 N N . VAL A 1 88 ? 18.594 -14.922 -16.406 1 46.06 88 VAL A N 1
ATOM 673 C CA . VAL A 1 88 ? 18.359 -16.359 -16.266 1 46.06 88 VAL A CA 1
ATOM 674 C C . VAL A 1 88 ? 16.969 -16.703 -16.781 1 46.06 88 VAL A C 1
ATOM 676 O O . VAL A 1 88 ? 16.781 -17.734 -17.438 1 46.06 88 VAL A O 1
ATOM 679 N N . GLY A 1 89 ? 16.141 -15.82 -16.422 1 44.56 89 GLY A N 1
ATOM 680 C CA . GLY A 1 89 ? 14.805 -16.016 -16.938 1 44.56 89 GLY A CA 1
ATOM 681 C C . GLY A 1 89 ? 14.75 -16.062 -18.453 1 44.56 89 GLY A C 1
ATOM 682 O O . GLY A 1 89 ? 14.016 -16.875 -19.031 1 44.56 89 GLY A O 1
ATOM 683 N N . LEU A 1 90 ? 15.555 -15.242 -18.969 1 43.91 90 LEU A N 1
ATOM 684 C CA . LEU A 1 90 ? 15.633 -15.234 -20.422 1 43.91 90 LEU A CA 1
ATOM 685 C C . LEU A 1 90 ? 16.219 -16.547 -20.938 1 43.91 90 LEU A C 1
ATOM 687 O O . LEU A 1 90 ? 15.742 -17.078 -21.953 1 43.91 90 LEU A O 1
ATOM 691 N N . LEU A 1 91 ? 17.266 -16.828 -20.281 1 43.09 91 LEU A N 1
ATOM 692 C CA . LEU A 1 91 ? 17.875 -18.078 -20.719 1 43.09 91 LEU A CA 1
ATOM 693 C C . LEU A 1 91 ? 16.969 -19.266 -20.422 1 43.09 91 LEU A C 1
ATOM 695 O O . LEU A 1 91 ? 16.984 -20.266 -21.156 1 43.09 91 LEU A O 1
ATOM 699 N N . ALA A 1 92 ? 16.328 -19.109 -19.375 1 41.56 92 ALA A N 1
ATOM 700 C CA . ALA A 1 92 ? 15.414 -20.203 -19.078 1 41.56 92 ALA A CA 1
ATOM 701 C C . ALA A 1 92 ? 14.328 -20.312 -20.156 1 41.56 92 ALA A C 1
ATOM 703 O O . ALA A 1 92 ? 13.797 -21.391 -20.391 1 41.56 92 ALA A O 1
ATOM 704 N N . ARG A 1 93 ? 13.875 -19.266 -20.641 1 41.97 93 ARG A N 1
ATOM 705 C CA . ARG A 1 93 ? 12.922 -19.422 -21.734 1 41.97 93 ARG A CA 1
ATOM 706 C C . ARG A 1 93 ? 13.445 -20.375 -22.797 1 41.97 93 ARG A C 1
ATOM 708 O O . ARG A 1 93 ? 12.68 -21.141 -23.391 1 41.97 93 ARG A O 1
ATOM 715 N N . GLU A 1 94 ? 14.562 -20.094 -23.172 1 40.44 94 GLU A N 1
ATOM 716 C CA . GLU A 1 94 ? 14.969 -21.016 -24.219 1 40.44 94 GLU A CA 1
ATOM 717 C C . GLU A 1 94 ? 14.969 -22.469 -23.734 1 40.44 94 GLU A C 1
ATOM 719 O O . GLU A 1 94 ? 14.727 -23.391 -24.5 1 40.44 94 GLU A O 1
ATOM 724 N N . GLY A 1 95 ? 15.516 -22.812 -22.672 1 36.53 95 GLY A N 1
ATOM 725 C CA . GLY A 1 95 ? 15.344 -24.172 -22.188 1 36.53 95 GLY A CA 1
ATOM 726 C C . GLY A 1 95 ? 14.094 -24.359 -21.359 1 36.53 95 GLY A C 1
ATOM 727 O O . GLY A 1 95 ? 13.781 -23.531 -20.484 1 36.53 95 GLY A O 1
ATOM 728 N N . GLY A 1 96 ? 12.867 -24.875 -21.844 1 41.06 96 GLY A N 1
ATOM 729 C CA . GLY A 1 96 ? 11.539 -25.281 -21.391 1 41.06 96 GLY A CA 1
ATOM 730 C C . GLY A 1 96 ? 11.305 -25.047 -19.922 1 41.06 96 GLY A C 1
ATOM 731 O O . GLY A 1 96 ? 10.188 -25.203 -19.422 1 41.06 96 GLY A O 1
ATOM 732 N N . GLY A 1 97 ? 12.164 -25.234 -18.812 1 42.62 97 GLY A N 1
ATOM 733 C CA . GLY A 1 97 ? 11.891 -25.672 -17.453 1 42.62 97 GLY A CA 1
ATOM 734 C C . GLY A 1 97 ? 11.742 -24.516 -16.484 1 42.62 97 GLY A C 1
ATOM 735 O O . GLY A 1 97 ? 11.133 -24.672 -15.422 1 42.62 97 GLY A O 1
ATOM 736 N N . ALA A 1 98 ? 12.625 -23.422 -16.391 1 48.72 98 ALA A N 1
ATOM 737 C CA . ALA A 1 98 ? 12.641 -22.656 -15.141 1 48.72 98 ALA A CA 1
ATOM 738 C C . ALA A 1 98 ? 11.523 -21.625 -15.125 1 48.72 98 ALA A C 1
ATOM 740 O O . ALA A 1 98 ? 11.188 -21.047 -16.156 1 48.72 98 ALA A O 1
ATOM 741 N N . ALA A 1 99 ? 10.805 -21.547 -14.023 1 61.62 99 ALA A N 1
ATOM 742 C CA . ALA A 1 99 ? 9.695 -20.625 -13.773 1 61.62 99 ALA A CA 1
ATOM 743 C C . ALA A 1 99 ? 10.156 -19.172 -13.898 1 61.62 99 ALA A C 1
ATOM 745 O O . ALA A 1 99 ? 11.188 -18.797 -13.336 1 61.62 99 ALA A O 1
ATOM 746 N N . ALA A 1 100 ? 9.711 -18.375 -14.992 1 78.69 100 ALA A N 1
ATOM 747 C CA . ALA A 1 100 ? 9.969 -16.938 -15.188 1 78.69 100 ALA A CA 1
ATOM 748 C C . ALA A 1 100 ? 9.453 -16.125 -14.008 1 78.69 100 ALA A C 1
ATOM 750 O O . ALA A 1 100 ? 8.406 -16.438 -13.438 1 78.69 100 ALA A O 1
ATOM 751 N N . THR A 1 101 ? 10.398 -15.156 -13.5 1 82.25 101 THR A N 1
ATOM 752 C CA . THR A 1 101 ? 9.992 -14.234 -12.445 1 82.25 101 THR A CA 1
ATOM 753 C C . THR A 1 101 ? 9.867 -12.812 -12.984 1 82.25 101 THR A C 1
ATOM 755 O O . THR A 1 101 ? 10.758 -12.336 -13.695 1 82.25 101 THR A O 1
ATOM 758 N N . LEU A 1 102 ? 8.742 -12.219 -12.75 1 89.81 102 LEU A N 1
ATOM 759 C CA . LEU A 1 102 ? 8.469 -10.859 -13.188 1 89.81 102 LEU A CA 1
ATOM 760 C C . LEU A 1 102 ? 8.25 -9.938 -11.992 1 89.81 102 LEU A C 1
ATOM 762 O O . LEU A 1 102 ? 7.406 -10.219 -11.141 1 89.81 102 LEU A O 1
ATOM 766 N N . GLU A 1 103 ? 9.062 -8.852 -11.914 1 90.56 103 GLU A N 1
ATOM 767 C CA . GLU A 1 103 ? 8.883 -7.797 -10.914 1 90.56 103 GLU A CA 1
ATOM 768 C C . GLU A 1 103 ? 8.219 -6.57 -11.531 1 90.56 103 GLU A C 1
ATOM 770 O O . GLU A 1 103 ? 8.805 -5.902 -12.391 1 90.56 103 GLU A O 1
ATOM 775 N N . ILE A 1 104 ? 7.031 -6.246 -11.023 1 95.81 104 ILE A N 1
ATOM 776 C CA . ILE A 1 104 ? 6.312 -5.121 -11.609 1 95.81 104 ILE A CA 1
ATOM 777 C C . ILE A 1 104 ? 5.867 -4.164 -10.5 1 95.81 104 ILE A C 1
ATOM 779 O O . ILE A 1 104 ? 5.523 -4.598 -9.398 1 95.81 104 ILE A O 1
ATOM 783 N N . GLY A 1 105 ? 5.984 -2.893 -10.789 1 97.62 105 GLY A N 1
ATOM 784 C CA . GLY A 1 105 ? 5.465 -1.854 -9.914 1 97.62 105 GLY A CA 1
ATOM 785 C C . GLY A 1 105 ? 4.23 -1.169 -10.461 1 97.62 105 GLY A C 1
ATOM 786 O O . GLY A 1 105 ? 4.133 -0.925 -11.664 1 97.62 105 GLY A O 1
ATOM 787 N N . MET A 1 106 ? 3.277 -0.932 -9.547 1 98.06 106 MET A N 1
ATOM 788 C CA . MET A 1 106 ? 2.076 -0.196 -9.93 1 98.06 106 MET A CA 1
ATOM 789 C C . MET A 1 106 ? 1.652 0.767 -8.828 1 98.06 106 MET A C 1
ATOM 791 O O . MET A 1 106 ? 1.862 0.491 -7.645 1 98.06 106 MET A O 1
ATOM 795 N N . LEU A 1 107 ? 1.057 1.857 -9.273 1 97.19 107 LEU A N 1
ATOM 796 C CA . LEU A 1 107 ? 0.341 2.66 -8.289 1 97.19 107 LEU A CA 1
ATOM 797 C C . LEU A 1 107 ? -0.762 1.844 -7.625 1 97.19 107 LEU A C 1
ATOM 799 O O . LEU A 1 107 ? -1.454 1.069 -8.289 1 97.19 107 LEU A O 1
ATOM 803 N N . PRO A 1 108 ? -0.996 2.111 -6.328 1 96.94 108 PRO A N 1
ATOM 804 C CA . PRO A 1 108 ? -2.061 1.363 -5.66 1 96.94 108 PRO A CA 1
ATOM 805 C C . PRO A 1 108 ? -3.414 1.514 -6.352 1 96.94 108 PRO A C 1
ATOM 807 O O . PRO A 1 108 ? -4.133 0.527 -6.531 1 96.94 108 PRO A O 1
ATOM 810 N N . THR A 1 109 ? -3.729 2.686 -6.805 1 95.94 109 THR A N 1
ATOM 811 C CA . THR A 1 109 ? -5.023 2.977 -7.406 1 95.94 109 THR A CA 1
ATOM 812 C C . THR A 1 109 ? -5.121 2.365 -8.805 1 95.94 109 THR A C 1
ATOM 814 O O . THR A 1 109 ? -6.223 2.17 -9.32 1 95.94 109 THR A O 1
ATOM 817 N N . VAL A 1 110 ? -4.035 2.074 -9.375 1 96.81 110 VAL A N 1
ATOM 818 C CA . VAL A 1 110 ? -4.008 1.475 -10.711 1 96.81 110 VAL A CA 1
ATOM 819 C C . VAL A 1 110 ? -4.035 -0.047 -10.586 1 96.81 110 VAL A C 1
ATOM 821 O O . VAL A 1 110 ? -4.777 -0.72 -11.305 1 96.81 110 VAL A O 1
ATOM 824 N N . ALA A 1 111 ? -3.303 -0.539 -9.664 1 97.88 111 ALA A N 1
ATOM 825 C CA . ALA A 1 111 ? -3.098 -1.978 -9.508 1 97.88 111 ALA A CA 1
ATOM 826 C C . ALA A 1 111 ? -4.41 -2.684 -9.172 1 97.88 111 ALA A C 1
ATOM 828 O O . ALA A 1 111 ? -4.668 -3.787 -9.664 1 97.88 111 ALA A O 1
ATOM 829 N N . ALA A 1 112 ? -5.188 -2.039 -8.391 1 92.69 112 ALA A N 1
ATOM 830 C CA . ALA A 1 112 ? -6.414 -2.65 -7.895 1 92.69 112 ALA A CA 1
ATOM 831 C C . ALA A 1 112 ? -7.344 -3.035 -9.039 1 92.69 112 ALA A C 1
ATOM 833 O O . ALA A 1 112 ? -8.078 -4.023 -8.953 1 92.69 112 ALA A O 1
ATOM 834 N N . SER A 1 113 ? -7.32 -2.33 -10.062 1 94.19 113 SER A N 1
ATOM 835 C CA . SER A 1 113 ? -8.203 -2.57 -11.203 1 94.19 113 SER A CA 1
ATOM 836 C C . SER A 1 113 ? -7.473 -3.303 -12.32 1 94.19 113 SER A C 1
ATOM 838 O O . SER A 1 113 ? -8.047 -4.18 -12.969 1 94.19 113 SER A O 1
ATOM 840 N N . LEU A 1 114 ? -6.289 -3.033 -12.531 1 96.75 114 LEU A N 1
ATOM 841 C CA . LEU A 1 114 ? -5.555 -3.482 -13.711 1 96.75 114 LEU A CA 1
ATOM 842 C C . LEU A 1 114 ? -4.98 -4.879 -13.492 1 96.75 114 LEU A C 1
ATOM 844 O O . LEU A 1 114 ? -4.945 -5.688 -14.422 1 96.75 114 LEU A O 1
ATOM 848 N N . ALA A 1 115 ? -4.531 -5.207 -12.328 1 97.69 115 ALA A N 1
ATOM 849 C CA . ALA A 1 115 ? -3.777 -6.422 -12.031 1 97.69 115 ALA A CA 1
ATOM 850 C C . ALA A 1 115 ? -4.578 -7.668 -12.398 1 97.69 115 ALA A C 1
ATOM 852 O O . ALA A 1 115 ? -4.066 -8.57 -13.07 1 97.69 115 ALA A O 1
ATOM 853 N N . PRO A 1 116 ? -5.898 -7.711 -12.07 1 97.31 116 PRO A N 1
ATOM 854 C CA . PRO A 1 116 ? -6.637 -8.93 -12.398 1 97.31 116 PRO A CA 1
ATOM 855 C C . PRO A 1 116 ? -6.688 -9.203 -13.898 1 97.31 116 PRO A C 1
ATOM 857 O O . PRO A 1 116 ? -6.383 -10.32 -14.336 1 97.31 116 PRO A O 1
ATOM 860 N N . ALA A 1 117 ? -6.973 -8.211 -14.625 1 96.31 117 ALA A N 1
ATOM 861 C CA . ALA A 1 117 ? -7.105 -8.391 -16.062 1 96.31 117 ALA A CA 1
ATOM 862 C C . ALA A 1 117 ? -5.766 -8.742 -16.703 1 96.31 117 ALA A C 1
ATOM 864 O O . ALA A 1 117 ? -5.691 -9.648 -17.547 1 96.31 117 ALA A O 1
ATOM 865 N N . VAL A 1 118 ? -4.77 -8.07 -16.312 1 97.25 118 VAL A N 1
ATOM 866 C CA . VAL A 1 118 ? -3.445 -8.273 -16.891 1 97.25 118 VAL A CA 1
ATOM 867 C C . VAL A 1 118 ? -2.924 -9.656 -16.531 1 97.25 118 VAL A C 1
ATOM 869 O O . VAL A 1 118 ? -2.346 -10.352 -17.375 1 97.25 118 VAL A O 1
ATOM 872 N N . LEU A 1 119 ? -3.117 -10.102 -15.305 1 97 119 LEU A N 1
ATOM 873 C CA . LEU A 1 119 ? -2.578 -11.375 -14.852 1 97 119 LEU A CA 1
ATOM 874 C C . LEU A 1 119 ? -3.371 -12.539 -15.438 1 97 119 LEU A C 1
ATOM 876 O O . LEU A 1 119 ? -2.83 -13.633 -15.625 1 97 119 LEU A O 1
ATOM 880 N N . LYS A 1 120 ? -4.656 -12.266 -15.727 1 95.5 120 LYS A N 1
ATOM 881 C CA . LYS A 1 120 ? -5.422 -13.289 -16.438 1 95.5 120 LYS A CA 1
ATOM 882 C C . LYS A 1 120 ? -4.82 -13.562 -17.812 1 95.5 120 LYS A C 1
ATOM 884 O O . LYS A 1 120 ? -4.625 -14.719 -18.203 1 95.5 120 LYS A O 1
ATOM 889 N N . THR A 1 121 ? -4.527 -12.5 -18.5 1 94.56 121 THR A N 1
ATOM 890 C CA . THR A 1 121 ? -3.926 -12.602 -19.828 1 94.56 121 THR A CA 1
ATOM 891 C C . THR A 1 121 ? -2.541 -13.234 -19.75 1 94.56 121 THR A C 1
ATOM 893 O O . THR A 1 121 ? -2.205 -14.117 -20.547 1 94.56 121 THR A O 1
ATOM 896 N N . LEU A 1 122 ? -1.771 -12.844 -18.812 1 93.75 122 LEU A N 1
ATOM 897 C CA . LEU A 1 122 ? -0.405 -13.336 -18.672 1 93.75 122 LEU A CA 1
ATOM 898 C C . LEU A 1 122 ? -0.392 -14.82 -18.328 1 93.75 122 LEU A C 1
ATOM 900 O O . LEU A 1 122 ? 0.465 -15.57 -18.797 1 93.75 122 LEU A O 1
ATOM 904 N N . ALA A 1 123 ? -1.29 -15.203 -17.5 1 91.25 123 ALA A N 1
ATOM 905 C CA . ALA A 1 123 ? -1.34 -16.578 -17.031 1 91.25 123 ALA A CA 1
ATOM 906 C C . ALA A 1 123 ? -1.581 -17.547 -18.203 1 91.25 123 ALA A C 1
ATOM 908 O O . ALA A 1 123 ? -1.11 -18.688 -18.172 1 91.25 123 ALA A O 1
ATOM 909 N N . ALA A 1 124 ? -2.279 -17.109 -19.156 1 90.62 124 ALA A N 1
ATOM 910 C CA . ALA A 1 124 ? -2.549 -17.938 -20.344 1 90.62 124 ALA A CA 1
ATOM 911 C C . ALA A 1 124 ? -1.28 -18.141 -21.156 1 90.62 124 ALA A C 1
ATOM 913 O O . ALA A 1 124 ? -1.059 -19.219 -21.703 1 90.62 124 ALA A O 1
ATOM 914 N N . GLU A 1 125 ? -0.502 -17.188 -21.156 1 89.38 125 GLU A N 1
ATOM 915 C CA . GLU A 1 125 ? 0.701 -17.234 -21.984 1 89.38 125 GLU A CA 1
ATOM 916 C C . GLU A 1 125 ? 1.893 -17.766 -21.203 1 89.38 125 GLU A C 1
ATOM 918 O O . GLU A 1 125 ? 2.779 -18.406 -21.781 1 89.38 125 GLU A O 1
ATOM 923 N N . TRP A 1 126 ? 1.905 -17.5 -19.953 1 88.75 126 TRP A N 1
ATOM 924 C CA . TRP A 1 126 ? 3.004 -17.875 -19.062 1 88.75 126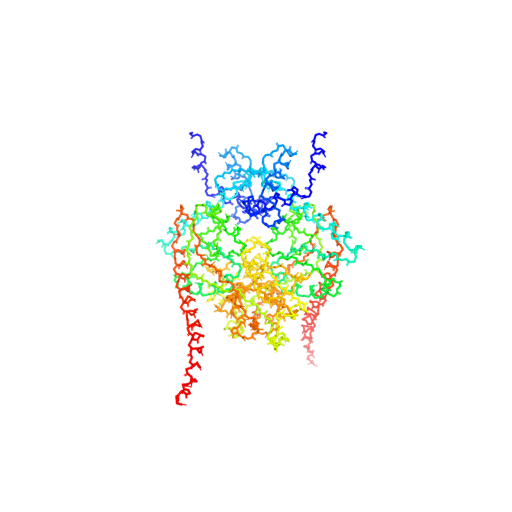 TRP A CA 1
ATOM 925 C C . TRP A 1 126 ? 2.482 -18.547 -17.797 1 88.75 126 TRP A C 1
ATOM 927 O O . TRP A 1 126 ? 2.586 -18 -16.703 1 88.75 126 TRP A O 1
ATOM 937 N N . PRO A 1 127 ? 2.092 -19.75 -17.891 1 87.19 127 PRO A N 1
ATOM 938 C CA . PRO A 1 127 ? 1.405 -20.422 -16.781 1 87.19 127 PRO A CA 1
ATOM 939 C C . PRO A 1 127 ? 2.332 -20.703 -15.609 1 87.19 127 PRO A C 1
ATOM 941 O O . PRO A 1 127 ? 1.863 -20.938 -14.492 1 87.19 127 PRO A O 1
ATOM 944 N N . ARG A 1 128 ? 3.637 -20.641 -15.766 1 84 128 ARG A N 1
ATOM 945 C CA . ARG A 1 128 ? 4.566 -20.969 -14.695 1 84 128 ARG A CA 1
ATOM 946 C C . ARG A 1 128 ? 5.293 -19.734 -14.188 1 84 128 ARG A C 1
ATOM 948 O O . ARG A 1 128 ? 6.266 -19.828 -13.445 1 84 128 ARG A O 1
ATOM 955 N N . ALA A 1 129 ? 4.824 -18.625 -14.531 1 87.25 129 ALA A N 1
ATOM 956 C CA . ALA A 1 129 ? 5.504 -17.375 -14.156 1 87.25 129 ALA A CA 1
ATOM 957 C C . ALA A 1 129 ? 5.18 -17 -12.711 1 87.25 129 ALA A C 1
ATOM 959 O O . ALA A 1 129 ? 4.035 -17.141 -12.266 1 87.25 129 ALA A O 1
ATOM 960 N N . VAL A 1 130 ? 6.211 -16.594 -12.039 1 88 130 VAL A N 1
ATOM 961 C CA . VAL A 1 130 ? 6.047 -15.945 -10.734 1 88 130 VAL A CA 1
ATOM 962 C C . VAL A 1 130 ? 6.004 -14.43 -10.906 1 88 130 VAL A C 1
ATOM 964 O O . VAL A 1 130 ? 6.906 -13.844 -11.508 1 88 130 VAL A O 1
ATOM 967 N N . VAL A 1 131 ? 4.941 -13.828 -10.445 1 94.06 131 VAL A N 1
ATOM 968 C CA . VAL A 1 131 ? 4.781 -12.391 -10.594 1 94.06 131 VAL A CA 1
ATOM 969 C C . VAL A 1 131 ? 4.824 -11.719 -9.219 1 94.06 131 VAL A C 1
ATOM 971 O O . VAL A 1 131 ? 4.062 -12.086 -8.32 1 94.06 131 VAL A O 1
ATOM 974 N N . ARG A 1 132 ? 5.719 -10.797 -9.078 1 94 132 ARG A N 1
ATOM 975 C CA . ARG A 1 132 ? 5.816 -9.984 -7.867 1 94 132 ARG A CA 1
ATOM 976 C C . ARG A 1 132 ? 5.336 -8.562 -8.125 1 94 132 ARG A C 1
ATOM 978 O O . ARG A 1 132 ? 5.918 -7.844 -8.945 1 94 132 ARG A O 1
ATOM 985 N N . ILE A 1 133 ? 4.309 -8.203 -7.41 1 97.31 133 ILE A N 1
ATOM 986 C CA . ILE A 1 133 ? 3.711 -6.891 -7.605 1 97.31 133 ILE A CA 1
ATOM 987 C C . ILE A 1 133 ? 4.012 -6.004 -6.398 1 97.31 133 ILE A C 1
ATOM 989 O O . ILE A 1 133 ? 3.705 -6.367 -5.262 1 97.31 133 ILE A O 1
ATOM 993 N N . THR A 1 134 ? 4.574 -4.891 -6.691 1 95.12 134 THR A N 1
ATOM 994 C CA . THR A 1 134 ? 4.809 -3.865 -5.68 1 95.12 134 THR A CA 1
ATOM 995 C C . THR A 1 134 ? 3.906 -2.658 -5.914 1 95.12 134 THR A C 1
ATOM 997 O O . THR A 1 134 ? 3.869 -2.109 -7.016 1 95.12 134 THR A O 1
ATOM 1000 N N . THR A 1 135 ? 3.17 -2.295 -4.855 1 96.44 135 THR A N 1
ATOM 1001 C CA . THR A 1 135 ? 2.348 -1.093 -4.938 1 96.44 135 THR A CA 1
ATOM 1002 C C . THR A 1 135 ? 2.875 -0.011 -4 1 96.44 135 THR A C 1
ATOM 1004 O O . THR A 1 135 ? 2.939 -0.213 -2.785 1 96.44 135 THR A O 1
ATOM 1007 N N . VAL A 1 136 ? 3.271 1.083 -4.59 1 92.88 136 VAL A N 1
ATOM 1008 C CA . VAL A 1 136 ? 3.82 2.199 -3.828 1 92.88 136 VAL A CA 1
ATOM 1009 C C . VAL A 1 136 ? 3.471 3.518 -4.516 1 92.88 136 VAL A C 1
ATOM 1011 O O . VAL A 1 136 ? 2.863 3.521 -5.59 1 92.88 136 VAL A O 1
ATOM 1014 N N . ALA A 1 137 ? 3.812 4.582 -3.834 1 90.62 137 ALA A N 1
ATOM 1015 C CA . ALA A 1 137 ? 3.6 5.906 -4.418 1 90.62 137 ALA A CA 1
ATOM 1016 C C . ALA A 1 137 ? 4.465 6.102 -5.66 1 90.62 137 ALA A C 1
ATOM 1018 O O . ALA A 1 137 ? 5.484 5.43 -5.828 1 90.62 137 ALA A O 1
ATOM 1019 N N . ASN A 1 138 ? 4.086 7.031 -6.449 1 92.31 138 ASN A N 1
ATOM 1020 C CA . ASN A 1 138 ? 4.707 7.25 -7.754 1 92.31 138 ASN A CA 1
ATOM 1021 C C . ASN A 1 138 ? 6.203 7.527 -7.621 1 92.31 138 ASN A C 1
ATOM 1023 O O . ASN A 1 138 ? 7.008 6.973 -8.367 1 92.31 138 ASN A O 1
ATOM 1027 N N . ALA A 1 139 ? 6.566 8.367 -6.707 1 84.62 139 ALA A N 1
ATOM 1028 C CA . ALA A 1 139 ? 7.973 8.703 -6.508 1 84.62 139 ALA A CA 1
ATOM 1029 C C . ALA A 1 139 ? 8.805 7.453 -6.227 1 84.62 139 ALA A C 1
ATOM 1031 O O . ALA A 1 139 ? 9.891 7.289 -6.777 1 84.62 139 ALA A O 1
ATOM 1032 N N . GLU A 1 140 ? 8.273 6.656 -5.426 1 87.31 140 GLU A N 1
ATOM 1033 C CA . GLU A 1 140 ? 8.969 5.422 -5.07 1 87.31 140 GLU A CA 1
ATOM 1034 C C . GLU A 1 140 ? 9.008 4.457 -6.254 1 87.31 140 GLU A C 1
ATOM 1036 O O . GLU A 1 140 ? 9.977 3.713 -6.418 1 87.31 140 GLU A O 1
ATOM 1041 N N . LEU A 1 141 ? 7.977 4.422 -7.031 1 93.06 141 LEU A N 1
ATOM 1042 C CA . LEU A 1 141 ? 7.973 3.598 -8.234 1 93.06 141 LEU A CA 1
ATOM 1043 C C . LEU A 1 141 ? 9.156 3.939 -9.133 1 93.06 141 LEU A C 1
ATOM 1045 O O . LEU A 1 141 ? 9.859 3.043 -9.609 1 93.06 141 LEU A O 1
ATOM 1049 N N . LEU A 1 142 ? 9.367 5.219 -9.281 1 89.81 142 LEU A N 1
ATOM 1050 C CA . LEU A 1 142 ? 10.445 5.68 -10.148 1 89.81 142 LEU A CA 1
ATOM 1051 C C . LEU A 1 142 ? 11.805 5.293 -9.578 1 89.81 142 LEU A C 1
ATOM 1053 O O . LEU A 1 142 ? 12.695 4.867 -10.32 1 89.81 142 LEU A O 1
ATOM 1057 N N . GLU A 1 143 ? 11.898 5.426 -8.297 1 81.56 143 GLU A N 1
ATOM 1058 C CA . GLU A 1 143 ? 13.148 5.055 -7.637 1 81.56 143 GLU A CA 1
ATOM 1059 C C . GLU A 1 143 ? 13.438 3.568 -7.809 1 81.56 143 GLU A C 1
ATOM 1061 O O . GLU A 1 143 ? 14.578 3.182 -8.062 1 81.56 143 GLU A O 1
ATOM 1066 N N . ARG A 1 144 ? 12.445 2.787 -7.684 1 85.19 144 ARG A N 1
ATOM 1067 C CA . ARG A 1 144 ? 12.609 1.341 -7.797 1 85.19 144 ARG A CA 1
ATOM 1068 C C . ARG A 1 144 ? 12.961 0.943 -9.227 1 85.19 144 ARG A C 1
ATOM 1070 O O . ARG A 1 144 ? 13.734 0.007 -9.445 1 85.19 144 ARG A O 1
ATOM 1077 N N . LEU A 1 145 ? 12.398 1.633 -10.164 1 87.75 145 LEU A N 1
ATOM 1078 C CA . LEU A 1 145 ? 12.742 1.398 -11.562 1 87.75 145 LEU A CA 1
ATOM 1079 C C . LEU A 1 145 ? 14.203 1.729 -11.82 1 87.75 145 LEU A C 1
ATOM 1081 O O . LEU A 1 145 ? 14.93 0.927 -12.422 1 87.75 145 LEU A O 1
ATOM 1085 N N . LYS A 1 146 ? 14.57 2.863 -11.336 1 79.19 146 LYS A N 1
ATOM 1086 C CA . LYS A 1 146 ? 15.945 3.314 -11.555 1 79.19 146 LYS A CA 1
ATOM 1087 C C . LYS A 1 146 ? 16.953 2.377 -10.891 1 79.19 146 LYS A C 1
ATOM 1089 O O . LYS A 1 146 ? 18.031 2.131 -11.43 1 79.19 146 LYS A O 1
ATOM 1094 N N . ALA A 1 147 ? 16.516 1.903 -9.758 1 72.06 147 ALA A N 1
ATOM 1095 C CA . ALA A 1 147 ? 17.359 0.997 -9 1 72.06 147 ALA A CA 1
ATOM 1096 C C . ALA A 1 147 ? 17.359 -0.406 -9.602 1 72.06 147 ALA A C 1
ATOM 1098 O O . ALA A 1 147 ? 18.141 -1.269 -9.195 1 72.06 147 ALA A O 1
ATOM 1099 N N . GLY A 1 148 ? 16.453 -0.665 -10.484 1 76.12 148 GLY A N 1
ATOM 1100 C CA . GLY A 1 148 ? 16.344 -1.973 -11.109 1 76.12 148 GLY A CA 1
ATOM 1101 C C . GLY A 1 148 ? 15.617 -2.988 -10.25 1 76.12 148 GLY A C 1
ATOM 1102 O O . GLY A 1 148 ? 15.711 -4.195 -10.492 1 76.12 148 GLY A O 1
ATOM 1103 N N . ALA A 1 149 ? 14.977 -2.521 -9.258 1 78.5 149 ALA A N 1
ATOM 1104 C CA . ALA A 1 149 ? 14.25 -3.396 -8.352 1 78.5 149 ALA A CA 1
ATOM 1105 C C . ALA A 1 149 ? 12.961 -3.908 -8.992 1 78.5 149 ALA A C 1
ATOM 1107 O O . ALA A 1 149 ? 12.414 -4.93 -8.57 1 78.5 149 ALA A O 1
ATOM 1108 N N . ILE A 1 150 ? 12.484 -3.168 -9.992 1 89.38 150 ILE A N 1
ATOM 1109 C CA . ILE A 1 150 ? 11.344 -3.588 -10.797 1 89.38 150 ILE A CA 1
ATOM 1110 C C . ILE A 1 150 ? 11.672 -3.412 -12.281 1 89.38 150 ILE A C 1
ATOM 1112 O O . ILE A 1 150 ? 12.516 -2.588 -12.641 1 89.38 150 ILE A O 1
ATOM 1116 N N . GLU A 1 151 ? 10.992 -4.23 -13.07 1 86.06 151 GLU A N 1
ATOM 1117 C CA . GLU A 1 151 ? 11.297 -4.254 -14.5 1 86.06 151 GLU A CA 1
ATOM 1118 C C . GLU A 1 151 ? 10.438 -3.248 -15.258 1 86.06 151 GLU A C 1
ATOM 1120 O O . GLU A 1 151 ? 10.852 -2.721 -16.297 1 86.06 151 GLU A O 1
ATOM 1125 N N . CYS A 1 152 ? 9.297 -3.086 -14.805 1 94.31 152 CYS A N 1
ATOM 1126 C CA . CYS A 1 152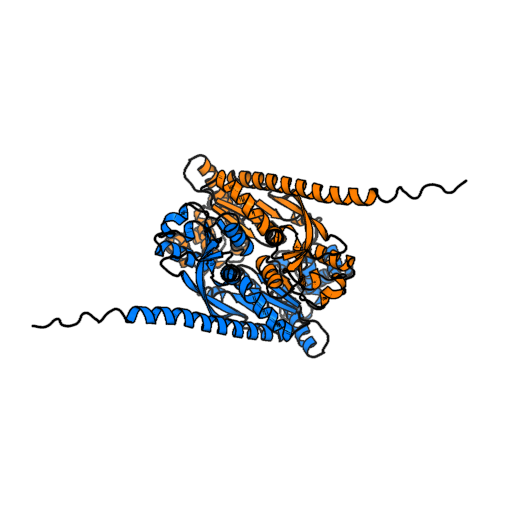 ? 8.383 -2.115 -15.398 1 94.31 152 CYS A CA 1
ATOM 1127 C C . CYS A 1 152 ? 7.438 -1.547 -14.344 1 94.31 152 CYS A C 1
ATOM 1129 O O . CYS A 1 152 ? 7.246 -2.145 -13.289 1 94.31 152 CYS A O 1
ATOM 1131 N N . ALA A 1 153 ? 6.977 -0.367 -14.656 1 97.62 153 ALA A N 1
ATOM 1132 C CA . ALA A 1 153 ? 6.055 0.295 -13.734 1 97.62 153 ALA A CA 1
ATOM 1133 C C . ALA A 1 153 ? 4.863 0.891 -14.477 1 97.62 153 ALA A C 1
ATOM 1135 O O . ALA A 1 153 ? 5.004 1.361 -15.609 1 97.62 153 ALA A O 1
ATOM 1136 N N . ILE A 1 154 ? 3.713 0.733 -13.883 1 98.25 154 ILE A N 1
ATOM 1137 C CA . ILE A 1 154 ? 2.539 1.472 -14.336 1 98.25 154 ILE A CA 1
ATOM 1138 C C . ILE A 1 154 ? 2.221 2.592 -13.352 1 98.25 154 ILE A C 1
ATOM 1140 O O . ILE A 1 154 ? 1.786 2.33 -12.227 1 98.25 154 ILE A O 1
ATOM 1144 N N . GLY A 1 155 ? 2.455 3.799 -13.758 1 96.44 155 GLY A N 1
ATOM 1145 C CA . GLY A 1 155 ? 2.322 4.961 -12.891 1 96.44 155 GLY A CA 1
ATOM 1146 C C . GLY A 1 155 ? 1.937 6.223 -13.641 1 96.44 155 GLY A C 1
ATOM 1147 O O . GLY A 1 155 ? 1.115 6.18 -14.555 1 96.44 155 GLY A O 1
ATOM 1148 N N . ARG A 1 156 ? 2.396 7.281 -13.117 1 93.06 156 ARG A N 1
ATOM 1149 C CA . ARG A 1 156 ? 2.07 8.578 -13.695 1 93.06 156 ARG A CA 1
ATOM 1150 C C . ARG A 1 156 ? 3.336 9.359 -14.039 1 93.06 156 ARG A C 1
ATOM 1152 O O . ARG A 1 156 ? 4.418 9.039 -13.547 1 93.06 156 ARG A O 1
ATOM 1159 N N . LEU A 1 157 ? 3.07 10.305 -14.945 1 86.81 157 LEU A N 1
ATOM 1160 C CA . LEU A 1 157 ? 4.18 11.156 -15.359 1 86.81 157 LEU A CA 1
ATOM 1161 C C . LEU A 1 157 ? 4.625 12.062 -14.211 1 86.81 157 LEU A C 1
ATOM 1163 O O . LEU A 1 157 ? 3.791 12.562 -13.453 1 86.81 157 LEU A O 1
ATOM 1167 N N . SER A 1 158 ? 5.945 12.141 -14.07 1 85.38 158 SER A N 1
ATOM 1168 C CA . SER A 1 158 ? 6.523 13.008 -13.055 1 85.38 158 SER A CA 1
ATOM 1169 C C . SER A 1 158 ? 7.352 14.125 -13.68 1 85.38 158 SER A C 1
ATOM 1171 O O . SER A 1 158 ? 7.41 14.25 -14.906 1 85.38 158 SER A O 1
ATOM 1173 N N . GLU A 1 159 ? 7.867 14.906 -12.836 1 76.38 159 GLU A N 1
ATOM 1174 C CA . GLU A 1 159 ? 8.727 15.992 -13.297 1 76.38 159 GLU A CA 1
ATOM 1175 C C . GLU A 1 159 ? 9.914 15.453 -14.094 1 76.38 159 GLU A C 1
ATOM 1177 O O . GLU A 1 159 ? 10.414 14.367 -13.812 1 76.38 159 GLU A O 1
ATOM 1182 N N . PRO A 1 160 ? 10.383 16.281 -15.07 1 76.62 160 PRO A N 1
ATOM 1183 C CA . PRO A 1 160 ? 11.445 15.836 -15.969 1 76.62 160 PRO A CA 1
ATOM 1184 C C . PRO A 1 160 ? 12.688 15.344 -15.227 1 76.62 160 PRO A C 1
ATOM 1186 O O . PRO A 1 160 ? 13.312 14.367 -15.641 1 76.62 160 PRO A O 1
ATOM 1189 N N . GLU A 1 161 ? 12.969 15.945 -14.148 1 74.44 161 GLU A N 1
ATOM 1190 C CA . GLU A 1 161 ? 14.164 15.586 -13.391 1 74.44 161 GLU A CA 1
ATOM 1191 C C . GLU A 1 161 ? 14.062 14.172 -12.836 1 74.44 161 GLU A C 1
ATOM 1193 O O . GLU A 1 161 ? 15.07 13.469 -12.719 1 74.44 161 GLU A O 1
ATOM 1198 N N . ARG A 1 162 ? 12.914 13.828 -12.547 1 78.62 162 ARG A N 1
ATOM 1199 C CA . ARG A 1 162 ? 12.688 12.5 -11.992 1 78.62 162 ARG A CA 1
ATOM 1200 C C . ARG A 1 162 ? 12.562 11.453 -13.102 1 78.62 162 ARG A C 1
ATOM 1202 O O . ARG A 1 162 ? 12.688 10.258 -12.844 1 78.62 162 ARG A O 1
ATOM 1209 N N . MET A 1 163 ? 12.438 11.953 -14.289 1 85.81 163 MET A N 1
ATOM 1210 C CA . MET A 1 163 ? 12.164 11.031 -15.383 1 85.81 163 MET A CA 1
ATOM 1211 C C . MET A 1 163 ? 13.445 10.695 -16.141 1 85.81 163 MET A C 1
ATOM 1213 O O . MET A 1 163 ? 13.414 9.945 -17.125 1 85.81 163 MET A O 1
ATOM 1217 N N . VAL A 1 164 ? 14.523 11.242 -15.695 1 82.12 164 VAL A N 1
ATOM 1218 C CA . VAL A 1 164 ? 15.789 10.977 -16.375 1 82.12 164 VAL A CA 1
ATOM 1219 C C . VAL A 1 164 ? 16.062 9.469 -16.391 1 82.12 164 VAL A C 1
ATOM 1221 O O . VAL A 1 164 ? 15.984 8.812 -15.352 1 82.12 164 VAL A O 1
ATOM 1224 N N . GLY A 1 165 ? 16.344 8.984 -17.594 1 85.94 165 GLY A N 1
ATOM 1225 C CA . GLY A 1 165 ? 16.625 7.57 -17.75 1 85.94 165 GLY A CA 1
ATOM 1226 C C . GLY A 1 165 ? 15.383 6.711 -17.859 1 85.94 165 GLY A C 1
ATOM 1227 O O . GLY A 1 165 ? 15.477 5.484 -17.906 1 85.94 165 GLY A O 1
ATOM 1228 N N . LEU A 1 166 ? 14.32 7.387 -17.797 1 93 166 LEU A N 1
ATOM 1229 C CA . LEU A 1 166 ? 13.047 6.676 -17.875 1 93 166 LEU A CA 1
ATOM 1230 C C . LEU A 1 166 ? 12.219 7.16 -19.062 1 93 166 LEU A C 1
ATOM 1232 O O . LEU A 1 166 ? 12.336 8.312 -19.469 1 93 166 LEU A O 1
ATOM 1236 N N . SER A 1 167 ? 11.445 6.266 -19.625 1 95.06 167 SER A N 1
ATOM 1237 C CA . SER A 1 167 ? 10.461 6.609 -20.656 1 95.06 167 SER A CA 1
ATOM 1238 C C . SER A 1 167 ? 9.039 6.469 -20.109 1 95.06 167 SER A C 1
ATOM 1240 O O . SER A 1 167 ? 8.797 5.703 -19.188 1 95.06 167 SER A O 1
ATOM 1242 N N . PHE A 1 168 ? 8.195 7.285 -20.625 1 96.69 168 PHE A N 1
ATOM 1243 C CA . PHE A 1 168 ? 6.781 7.254 -20.281 1 96.69 168 PHE A CA 1
ATOM 1244 C C . PHE A 1 168 ? 5.926 7.039 -21.531 1 96.69 168 PHE A C 1
ATOM 1246 O O . PHE A 1 168 ? 6.027 7.793 -22.5 1 96.69 168 PHE A O 1
ATOM 1253 N N . GLU A 1 169 ? 5.129 6.008 -21.5 1 97.5 169 GLU A N 1
ATOM 1254 C CA . GLU A 1 169 ? 4.133 5.734 -22.531 1 97.5 169 GLU A CA 1
ATOM 1255 C C . GLU A 1 169 ? 2.717 5.906 -22 1 97.5 169 GLU A C 1
ATOM 1257 O O . GLU A 1 169 ? 2.301 5.18 -21.094 1 97.5 169 GLU A O 1
ATOM 1262 N N . HIS A 1 170 ? 2.018 6.867 -22.609 1 96.62 170 HIS A N 1
ATOM 1263 C CA . HIS A 1 170 ? 0.644 7.105 -22.188 1 96.62 170 HIS A CA 1
ATOM 1264 C C . HIS A 1 170 ? -0.25 5.914 -22.516 1 96.62 170 HIS A C 1
ATOM 1266 O O . HIS A 1 170 ? -0.242 5.418 -23.641 1 96.62 170 HIS A O 1
ATOM 1272 N N . LEU A 1 171 ? -1.003 5.469 -21.516 1 96.81 171 LEU A N 1
ATOM 1273 C CA . LEU A 1 171 ? -1.903 4.336 -21.703 1 96.81 171 LEU A CA 1
ATOM 1274 C C . LEU A 1 171 ? -3.355 4.797 -21.734 1 96.81 171 LEU A C 1
ATOM 1276 O O . LEU A 1 171 ? -4.074 4.512 -22.703 1 96.81 171 LEU A O 1
ATOM 1280 N N . TYR A 1 172 ? -3.846 5.504 -20.688 1 94.06 172 TYR A N 1
ATOM 1281 C CA . TYR A 1 172 ? -5.207 6.023 -20.625 1 94.06 172 TYR A CA 1
ATOM 1282 C C . TYR A 1 172 ? -5.312 7.16 -19.609 1 94.06 172 TYR A C 1
ATOM 1284 O O . TYR A 1 172 ? -4.355 7.438 -18.891 1 94.06 172 TYR A O 1
ATOM 1292 N N . ASN A 1 173 ? -6.457 7.84 -19.672 1 91.25 173 ASN A N 1
ATOM 1293 C CA . ASN A 1 173 ? -6.824 8.844 -18.672 1 91.25 173 ASN A CA 1
ATOM 1294 C C . ASN A 1 173 ? -7.953 8.359 -17.781 1 91.25 173 ASN A C 1
ATOM 1296 O O . ASN A 1 173 ? -8.781 7.547 -18.188 1 91.25 173 ASN A O 1
ATOM 1300 N N . GLU A 1 174 ? -7.867 8.805 -16.594 1 89.38 174 GLU A N 1
ATOM 1301 C CA . GLU A 1 174 ? -8.984 8.469 -15.719 1 89.38 174 GLU A CA 1
ATOM 1302 C C . GLU A 1 174 ? -9.344 9.641 -14.812 1 89.38 174 GLU A C 1
ATOM 1304 O O . GLU A 1 174 ? -8.461 10.32 -14.281 1 89.38 174 GLU A O 1
ATOM 1309 N N . PRO A 1 175 ? -10.586 9.891 -14.664 1 89.81 175 PRO A N 1
ATOM 1310 C CA . PRO A 1 175 ? -11.031 10.977 -13.789 1 89.81 175 PRO A CA 1
ATOM 1311 C C . PRO A 1 175 ? -11.023 10.586 -12.312 1 89.81 175 PRO A C 1
ATOM 1313 O O . PRO A 1 175 ? -11.125 9.398 -11.984 1 89.81 175 PRO A O 1
ATOM 1316 N N . LEU A 1 176 ? -10.852 11.625 -11.523 1 93.38 176 LEU A N 1
ATOM 1317 C CA . LEU A 1 176 ? -11.109 11.469 -10.102 1 93.38 176 LEU A CA 1
ATOM 1318 C C . LEU A 1 176 ? -12.602 11.57 -9.805 1 93.38 176 LEU A C 1
ATOM 1320 O O . LEU A 1 176 ? -13.297 12.422 -10.352 1 93.38 176 LEU A O 1
ATOM 1324 N N . VAL A 1 177 ? -13.125 10.68 -8.953 1 94.31 177 VAL A N 1
ATOM 1325 C CA . VAL A 1 177 ? -14.531 10.688 -8.578 1 94.31 177 VAL A CA 1
ATOM 1326 C C . VAL A 1 177 ? -14.656 10.641 -7.055 1 94.31 177 VAL A C 1
ATOM 1328 O O . VAL A 1 177 ? -13.703 10.297 -6.355 1 94.31 177 VAL A O 1
ATOM 1331 N N . ALA A 1 178 ? -15.781 11.047 -6.605 1 95.94 178 ALA A N 1
ATOM 1332 C CA . ALA A 1 178 ? -16.172 10.844 -5.211 1 95.94 178 ALA A CA 1
ATOM 1333 C C . ALA A 1 178 ? -17.172 9.703 -5.078 1 95.94 178 ALA A C 1
ATOM 1335 O O . ALA A 1 178 ? -18.188 9.672 -5.785 1 95.94 178 ALA A O 1
ATOM 1336 N N . VAL A 1 179 ? -16.875 8.75 -4.18 1 97.25 179 VAL A N 1
ATOM 1337 C CA . VAL A 1 179 ? -17.781 7.602 -4.035 1 97.25 179 VAL A CA 1
ATOM 1338 C C . VAL A 1 179 ? -18.172 7.438 -2.57 1 97.25 179 VAL A C 1
ATOM 1340 O O . VAL A 1 179 ? -17.422 7.82 -1.672 1 97.25 179 VAL A O 1
ATOM 1343 N N . VAL A 1 180 ? -19.328 6.934 -2.344 1 98.25 180 VAL A N 1
ATOM 1344 C CA . VAL A 1 180 ? -19.859 6.605 -1.029 1 98.25 180 VAL A CA 1
ATOM 1345 C C . VAL A 1 180 ? -20.5 5.215 -1.065 1 98.25 180 VAL A C 1
ATOM 1347 O O . VAL A 1 180 ? -20.688 4.637 -2.139 1 98.25 180 VAL A O 1
ATOM 1350 N N . ARG A 1 181 ? -20.688 4.617 0.14 1 98.12 181 ARG A N 1
ATOM 1351 C CA . ARG A 1 181 ? -21.359 3.32 0.176 1 98.12 181 ARG A CA 1
ATOM 1352 C C . ARG A 1 181 ? -22.766 3.414 -0.414 1 98.12 181 ARG A C 1
ATOM 1354 O O . ARG A 1 181 ? -23.375 4.488 -0.419 1 98.12 181 ARG A O 1
ATOM 1361 N N . ALA A 1 182 ? -23.297 2.268 -0.845 1 97.12 182 ALA A N 1
ATOM 1362 C CA . ALA A 1 182 ? -24.688 2.197 -1.276 1 97.12 182 ALA A CA 1
ATOM 1363 C C . ALA A 1 182 ? -25.641 2.615 -0.152 1 97.12 182 ALA A C 1
ATOM 1365 O O . ALA A 1 182 ? -25.453 2.223 1.002 1 97.12 182 ALA A O 1
ATOM 1366 N N . GLY A 1 183 ? -26.609 3.496 -0.489 1 96.69 183 GLY A N 1
ATOM 1367 C CA . GLY A 1 183 ? -27.594 3.932 0.49 1 96.69 183 GLY A CA 1
ATOM 1368 C C . GLY A 1 183 ? -27.141 5.129 1.302 1 96.69 183 GLY A C 1
ATOM 1369 O O . GLY A 1 183 ? -27.859 5.586 2.197 1 96.69 183 GLY A O 1
ATOM 1370 N N . HIS A 1 184 ? -26.016 5.637 1.032 1 97.56 184 HIS A N 1
ATOM 1371 C CA . HIS A 1 184 ? -25.5 6.797 1.746 1 97.56 184 HIS A CA 1
ATOM 1372 C C . HIS A 1 184 ? -26.422 8 1.596 1 97.56 184 HIS A C 1
ATOM 1374 O O . HIS A 1 184 ? -26.906 8.281 0.499 1 97.56 184 HIS A O 1
ATOM 1380 N N . PRO A 1 185 ? -26.609 8.773 2.602 1 95.88 185 PRO A N 1
ATOM 1381 C CA . PRO A 1 185 ? -27.516 9.93 2.549 1 95.88 185 PRO A CA 1
ATOM 1382 C C . PRO A 1 185 ? -27.109 10.945 1.489 1 95.88 185 PRO A C 1
ATOM 1384 O O . PRO A 1 185 ? -27.969 11.555 0.851 1 95.88 185 PRO A O 1
ATOM 1387 N N . LEU A 1 186 ? -25.859 11.102 1.279 1 95.19 186 LEU A N 1
ATOM 1388 C CA . LEU A 1 186 ? -25.375 12.102 0.332 1 95.19 186 LEU A CA 1
ATOM 1389 C C . LEU A 1 186 ? -25.734 11.711 -1.099 1 95.19 186 LEU A C 1
ATOM 1391 O O . LEU A 1 186 ? -25.766 12.562 -1.991 1 95.19 186 LEU A O 1
ATOM 1395 N N . ALA A 1 187 ? -25.828 10.438 -1.335 1 93.69 187 ALA A N 1
ATOM 1396 C CA . ALA A 1 187 ? -26.156 9.969 -2.68 1 93.69 187 ALA A CA 1
ATOM 1397 C C . ALA A 1 187 ? -27.562 10.438 -3.09 1 93.69 187 ALA A C 1
ATOM 1399 O O . ALA A 1 187 ? -27.844 10.562 -4.281 1 93.69 187 ALA A O 1
ATOM 1400 N N . ALA A 1 188 ? -28.391 10.688 -2.168 1 91.5 188 ALA A N 1
ATOM 1401 C CA . ALA A 1 188 ? -29.766 11.125 -2.424 1 91.5 188 ALA A CA 1
ATOM 1402 C C . ALA A 1 188 ? -29.875 12.648 -2.346 1 91.5 188 ALA A C 1
ATOM 1404 O O . ALA A 1 188 ? -30.922 13.211 -2.639 1 91.5 188 ALA A O 1
ATOM 1405 N N . SER A 1 189 ? -28.844 13.234 -1.969 1 90.69 189 SER A N 1
ATOM 1406 C CA . SER A 1 189 ? -28.859 14.688 -1.78 1 90.69 189 SER A CA 1
ATOM 1407 C C . SER A 1 189 ? -28.859 15.414 -3.119 1 90.69 189 SER A C 1
ATOM 1409 O O . SER A 1 189 ? -28.188 14.992 -4.062 1 90.69 189 SER A O 1
ATOM 1411 N N . ALA A 1 190 ? -29.484 16.547 -3.193 1 85.62 190 ALA A N 1
ATOM 1412 C CA . ALA A 1 190 ? -29.516 17.391 -4.379 1 85.62 190 ALA A CA 1
ATOM 1413 C C . ALA A 1 190 ? -28.234 18.219 -4.496 1 85.62 190 ALA A C 1
ATOM 1415 O O . ALA A 1 190 ? -27.891 18.688 -5.582 1 85.62 190 ALA A O 1
ATOM 1416 N N . SER A 1 191 ? -27.594 18.422 -3.34 1 86.94 191 SER A N 1
ATOM 1417 C CA . SER A 1 191 ? -26.359 19.203 -3.309 1 86.94 191 SER A CA 1
ATOM 1418 C C . SER A 1 191 ? -25.312 18.531 -2.432 1 86.94 191 SER A C 1
ATOM 1420 O O . SER A 1 191 ? -24.953 19.062 -1.373 1 86.94 191 SER A O 1
ATOM 1422 N N . PRO A 1 192 ? -24.797 17.453 -2.859 1 88.12 192 PRO A N 1
ATOM 1423 C CA . PRO A 1 192 ? -23.859 16.688 -2.029 1 88.12 192 PRO A CA 1
ATOM 1424 C C . PRO A 1 192 ? -22.594 17.484 -1.674 1 88.12 192 PRO A C 1
ATOM 1426 O O . PRO A 1 192 ? -22.062 17.328 -0.577 1 88.12 192 PRO A O 1
ATOM 1429 N N . ALA A 1 193 ? -22.172 18.391 -2.518 1 87.62 193 ALA A N 1
ATOM 1430 C CA . ALA A 1 193 ? -20.953 19.156 -2.262 1 87.62 193 ALA A CA 1
ATOM 1431 C C . ALA A 1 193 ? -21.094 20.016 -1.017 1 87.62 193 ALA A C 1
ATOM 1433 O O . ALA A 1 193 ? -20.156 20.156 -0.229 1 87.62 193 ALA A O 1
ATOM 1434 N N . ALA A 1 194 ? -22.219 20.562 -0.796 1 87.31 194 ALA A N 1
ATOM 1435 C CA . ALA A 1 194 ? -22.484 21.469 0.32 1 87.31 194 ALA A CA 1
ATOM 1436 C C . ALA A 1 194 ? -22.531 20.719 1.643 1 87.31 194 ALA A C 1
ATOM 1438 O O . ALA A 1 194 ? -22.312 21.297 2.709 1 87.31 194 ALA A O 1
ATOM 1439 N N . GLN A 1 195 ? -22.766 19.438 1.55 1 91.19 195 GLN A N 1
ATOM 1440 C CA . GLN A 1 195 ? -22.953 18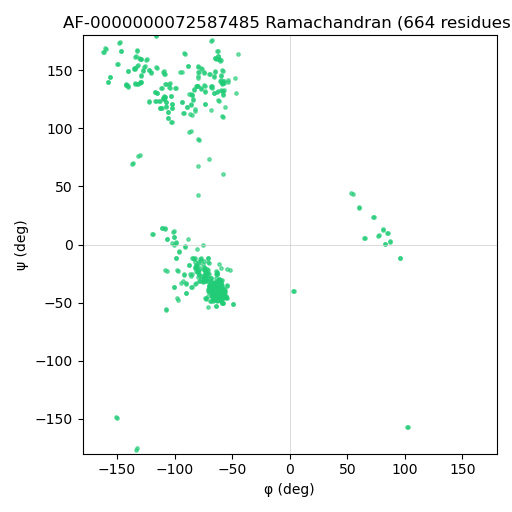.641 2.76 1 91.19 195 GLN A CA 1
ATOM 1441 C C . GLN A 1 195 ? -21.75 17.766 3.045 1 91.19 195 GLN A C 1
ATOM 1443 O O . GLN A 1 195 ? -21.75 16.984 4.008 1 91.19 195 GLN A O 1
ATOM 1448 N N . LEU A 1 196 ? -20.703 17.875 2.303 1 91.06 196 LEU A N 1
ATOM 1449 C CA . LEU A 1 196 ? -19.531 17.016 2.396 1 91.06 196 LEU A CA 1
ATOM 1450 C C . LEU A 1 196 ? -18.906 17.094 3.787 1 91.06 196 LEU A C 1
ATOM 1452 O O . LEU A 1 196 ? -18.438 16.094 4.32 1 91.06 196 LEU A O 1
ATOM 1456 N N . ALA A 1 197 ? -18.984 18.266 4.375 1 86.75 197 ALA A N 1
ATOM 1457 C CA . ALA A 1 197 ? -18.312 18.531 5.645 1 86.75 197 ALA A CA 1
ATOM 1458 C C . ALA A 1 197 ? -19 17.781 6.789 1 86.75 197 ALA A C 1
ATOM 1460 O O . ALA A 1 197 ? -18.438 17.656 7.883 1 86.75 197 ALA A O 1
ATOM 1461 N N . ARG A 1 198 ? -20.156 17.25 6.527 1 91.12 198 ARG A N 1
ATOM 1462 C CA . ARG A 1 198 ? -20.922 16.547 7.559 1 91.12 198 ARG A CA 1
ATOM 1463 C C . ARG A 1 198 ? -20.438 15.102 7.699 1 91.12 198 ARG A C 1
ATOM 1465 O O . ARG A 1 198 ? -20.797 14.422 8.664 1 91.12 198 ARG A O 1
ATOM 1472 N N . TYR A 1 199 ? -19.656 14.648 6.773 1 94.44 199 TYR A N 1
ATOM 1473 C CA . TYR A 1 199 ? -19.203 13.266 6.754 1 94.44 199 TYR A CA 1
ATOM 1474 C C . TYR A 1 199 ? -17.672 13.203 6.68 1 94.44 199 TYR A C 1
ATOM 1476 O O . TYR A 1 199 ? -17.031 14.141 6.219 1 94.44 199 TYR A O 1
ATOM 1484 N N . PRO A 1 200 ? -17.125 12.07 7.207 1 95.69 200 PRO A N 1
ATOM 1485 C CA . PRO A 1 200 ? -15.68 11.914 6.988 1 95.69 200 PRO A CA 1
ATOM 1486 C C . PRO A 1 200 ? -15.305 11.914 5.512 1 95.69 200 PRO A C 1
ATOM 1488 O O . PRO A 1 200 ? -16.031 11.367 4.68 1 95.69 200 PRO A O 1
ATOM 1491 N N . VAL A 1 201 ? -14.211 12.602 5.238 1 96.62 201 VAL A N 1
ATOM 1492 C CA . VAL A 1 201 ? -13.711 12.656 3.871 1 96.62 201 VAL A CA 1
ATOM 1493 C C . VAL A 1 201 ? -12.344 11.977 3.791 1 96.62 201 VAL A C 1
ATOM 1495 O O . VAL A 1 201 ? -11.492 12.188 4.652 1 96.62 201 VAL A O 1
ATOM 1498 N N . VAL A 1 202 ? -12.211 11.086 2.826 1 98.06 202 VAL A N 1
ATOM 1499 C CA . VAL A 1 202 ? -10.945 10.406 2.58 1 98.06 202 VAL A CA 1
ATOM 1500 C C . VAL A 1 202 ? -10.305 10.945 1.303 1 98.06 202 VAL A C 1
ATOM 1502 O O . VAL A 1 202 ? -10.898 10.867 0.224 1 98.06 202 VAL A O 1
ATOM 1505 N N . LEU A 1 203 ? -9.086 11.438 1.469 1 95.88 203 LEU A N 1
ATOM 1506 C CA . LEU A 1 203 ? -8.352 12.062 0.373 1 95.88 203 LEU A CA 1
ATOM 1507 C C . LEU A 1 203 ? -7.02 11.359 0.14 1 95.88 203 LEU A C 1
ATOM 1509 O O . LEU A 1 203 ? -6.449 10.781 1.064 1 95.88 203 LEU A O 1
ATOM 1513 N N . PRO A 1 204 ? -6.531 11.383 -1.159 1 93.94 204 PRO A N 1
ATOM 1514 C CA . PRO A 1 204 ? -5.148 10.953 -1.374 1 93.94 204 PRO A CA 1
ATOM 1515 C C . PRO A 1 204 ? -4.133 11.82 -0.637 1 93.94 204 PRO A C 1
ATOM 1517 O O . PRO A 1 204 ? -4.441 12.961 -0.27 1 93.94 204 PRO A O 1
ATOM 1520 N N . PRO A 1 205 ? -2.984 11.266 -0.461 1 89.31 205 PRO A N 1
ATOM 1521 C CA . PRO A 1 205 ? -1.973 12.023 0.281 1 89.31 205 PRO A CA 1
ATOM 1522 C C . PRO A 1 205 ? -1.532 13.289 -0.448 1 89.31 205 PRO A C 1
ATOM 1524 O O . PRO A 1 205 ? -1.453 13.305 -1.68 1 89.31 205 PRO A O 1
ATOM 1527 N N . TYR A 1 206 ? -1.181 14.234 0.341 1 79.31 206 TYR A N 1
ATOM 1528 C CA . TYR A 1 206 ? -0.647 15.484 -0.191 1 79.31 206 TYR A CA 1
ATOM 1529 C C . TYR A 1 206 ? 0.587 15.234 -1.047 1 79.31 206 TYR A C 1
ATOM 1531 O O . TYR A 1 206 ? 1.393 14.352 -0.739 1 79.31 206 TYR A O 1
ATOM 1539 N N . GLY A 1 207 ? 0.672 15.969 -2.117 1 71.31 207 GLY A N 1
ATOM 1540 C CA . GLY A 1 207 ? 1.827 15.859 -2.994 1 71.31 207 GLY A CA 1
ATOM 1541 C C . GLY A 1 207 ? 1.595 14.922 -4.168 1 71.31 207 GLY A C 1
ATOM 1542 O O . GLY A 1 207 ? 2.381 14.906 -5.117 1 71.31 207 GLY A O 1
ATOM 1543 N N . THR A 1 208 ? 0.565 14.242 -4.07 1 80.62 208 THR A N 1
ATOM 1544 C CA . THR A 1 208 ? 0.254 13.367 -5.188 1 80.62 208 THR A CA 1
ATOM 1545 C C . THR A 1 208 ? -0.583 14.094 -6.234 1 80.62 208 THR A C 1
ATOM 1547 O O . THR A 1 208 ? -1.271 15.062 -5.922 1 80.62 208 THR A O 1
ATOM 1550 N N . MET A 1 209 ? -0.508 13.68 -7.449 1 81.5 209 MET A N 1
ATOM 1551 C CA . MET A 1 209 ? -1.312 14.234 -8.531 1 81.5 209 MET A CA 1
ATOM 1552 C C . MET A 1 209 ? -2.801 14.047 -8.258 1 81.5 209 MET A C 1
ATOM 1554 O O . MET A 1 209 ? -3.604 14.945 -8.531 1 81.5 209 MET A O 1
ATOM 1558 N N . ILE A 1 210 ? -3.156 12.977 -7.707 1 90.06 210 ILE A N 1
ATOM 1559 C CA . ILE A 1 210 ? -4.566 12.695 -7.469 1 90.06 210 ILE A CA 1
ATOM 1560 C C . ILE A 1 210 ? -5.082 13.555 -6.32 1 90.06 210 ILE A C 1
ATOM 1562 O O . ILE A 1 210 ? -6.27 13.891 -6.27 1 90.06 210 ILE A O 1
ATOM 1566 N N . ARG A 1 211 ? -4.234 13.914 -5.375 1 88.69 211 ARG A N 1
ATOM 1567 C CA . ARG A 1 211 ? -4.625 14.891 -4.367 1 88.69 211 ARG A CA 1
ATOM 1568 C C . ARG A 1 211 ? -4.961 16.234 -5.004 1 88.69 211 ARG A C 1
ATOM 1570 O O . ARG A 1 211 ? -5.953 16.859 -4.645 1 88.69 211 ARG A O 1
ATOM 1577 N N . GLN A 1 212 ? -4.109 16.672 -5.91 1 82.12 212 GLN A N 1
ATOM 1578 C CA . GLN A 1 212 ? -4.367 17.906 -6.633 1 82.12 212 GLN A CA 1
ATOM 1579 C C . GLN A 1 212 ? -5.707 17.844 -7.363 1 82.12 212 GLN A C 1
ATOM 1581 O O . GLN A 1 212 ? -6.477 18.812 -7.332 1 82.12 212 GLN A O 1
ATOM 1586 N N . ALA A 1 213 ? -5.93 16.766 -7.965 1 87.19 213 ALA A N 1
ATOM 1587 C CA . ALA A 1 213 ? -7.203 16.578 -8.656 1 87.19 213 ALA A CA 1
ATOM 1588 C C . ALA A 1 213 ? -8.375 16.656 -7.684 1 87.19 213 ALA A C 1
ATOM 1590 O O . ALA A 1 213 ? -9.414 17.25 -8 1 87.19 213 ALA A O 1
ATOM 1591 N N . ALA A 1 214 ? -8.203 16.125 -6.531 1 90.88 214 ALA A N 1
ATOM 1592 C CA . ALA A 1 214 ? -9.25 16.156 -5.516 1 90.88 214 ALA A CA 1
ATOM 1593 C C . ALA A 1 214 ? -9.523 17.594 -5.059 1 90.88 214 ALA A C 1
ATOM 1595 O O . ALA A 1 214 ? -10.672 18 -4.91 1 90.88 214 ALA A O 1
ATOM 1596 N N . GLU A 1 215 ? -8.445 18.266 -4.875 1 85.94 215 GLU A N 1
ATOM 1597 C CA . GLU A 1 215 ? -8.586 19.656 -4.449 1 85.94 215 GLU A CA 1
ATOM 1598 C C . GLU A 1 215 ? -9.273 20.5 -5.52 1 85.94 215 GLU A C 1
ATOM 1600 O O . GLU A 1 215 ? -10.117 21.344 -5.207 1 85.94 215 GLU A O 1
ATOM 1605 N N . GLN A 1 216 ? -8.898 20.266 -6.703 1 83.25 216 GLN A N 1
ATOM 1606 C CA . GLN A 1 216 ? -9.531 20.969 -7.816 1 83.25 216 GLN A CA 1
ATOM 1607 C C . GLN A 1 216 ? -11.023 20.641 -7.887 1 83.25 216 GLN A C 1
ATOM 1609 O O . GLN A 1 216 ? -11.844 21.531 -8.102 1 83.25 216 GLN A O 1
ATOM 1614 N N . LEU A 1 217 ? -11.336 19.453 -7.672 1 88.5 217 LEU A N 1
ATOM 1615 C CA . LEU A 1 217 ? -12.727 19.016 -7.707 1 88.5 217 LEU A CA 1
ATOM 1616 C C . LEU A 1 217 ? -13.523 19.641 -6.57 1 88.5 217 LEU A C 1
ATOM 1618 O O . LEU A 1 217 ? -14.641 20.125 -6.781 1 88.5 217 LEU A O 1
ATOM 1622 N N . LEU A 1 218 ? -12.969 19.656 -5.426 1 88.69 218 LEU A N 1
ATOM 1623 C CA . LEU A 1 218 ? -13.617 20.25 -4.262 1 88.69 218 LEU A CA 1
ATOM 1624 C C . LEU A 1 218 ? -13.852 21.75 -4.48 1 88.69 218 LEU A C 1
ATOM 1626 O O . LEU A 1 218 ? -14.93 22.266 -4.184 1 88.69 218 LEU A O 1
ATOM 1630 N N . SER A 1 219 ? -12.875 22.375 -5.02 1 85.88 219 SER A N 1
ATOM 1631 C CA . SER A 1 219 ? -12.984 23.797 -5.309 1 85.88 219 SER A CA 1
ATOM 1632 C C . SER A 1 219 ? -14.047 24.062 -6.367 1 85.88 219 SER A C 1
ATOM 1634 O O . SER A 1 219 ? -14.867 24.969 -6.215 1 85.88 219 SER A O 1
ATOM 1636 N N . ALA A 1 220 ? -14.031 23.297 -7.387 1 85.81 220 ALA A N 1
ATOM 1637 C CA . ALA A 1 220 ? -14.961 23.453 -8.508 1 85.81 220 ALA A CA 1
ATOM 1638 C C . ALA A 1 220 ? -16.406 23.266 -8.055 1 85.81 220 ALA A C 1
ATOM 1640 O O . ALA A 1 220 ? -17.312 23.875 -8.609 1 85.81 220 ALA A O 1
ATOM 1641 N N . CYS A 1 221 ? -16.562 22.469 -7.062 1 87.31 221 CYS A N 1
ATOM 1642 C CA . CYS A 1 221 ? -17.906 22.188 -6.59 1 87.31 221 CYS A CA 1
ATOM 1643 C C . CYS A 1 221 ? -18.328 23.156 -5.492 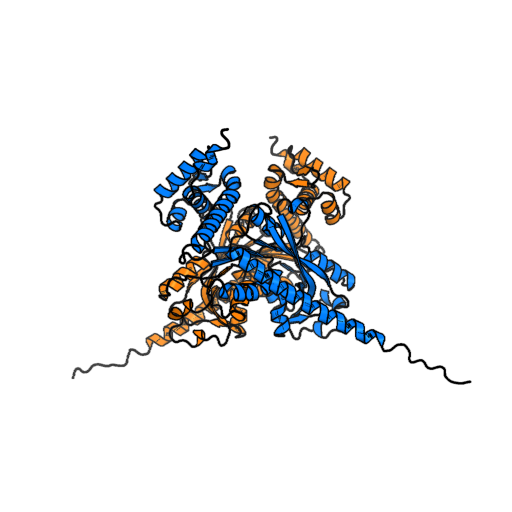1 87.31 221 CYS A C 1
ATOM 1645 O O . CYS A 1 221 ? -19.422 23.062 -4.949 1 87.31 221 CYS A O 1
ATOM 1647 N N . GLY A 1 222 ? -17.422 24.031 -5.141 1 85.25 222 GLY A N 1
ATOM 1648 C CA . GLY A 1 222 ? -17.719 25.016 -4.121 1 85.25 222 GLY A CA 1
ATOM 1649 C C . GLY A 1 222 ? -17.766 24.438 -2.721 1 85.25 222 GLY A C 1
ATOM 1650 O O . GLY A 1 222 ? -18.484 24.953 -1.852 1 85.25 222 GLY A O 1
ATOM 1651 N N . ALA A 1 223 ? -17.125 23.375 -2.555 1 86.12 223 ALA A N 1
ATOM 1652 C CA . ALA A 1 223 ? -17.094 22.766 -1.225 1 86.12 223 ALA A CA 1
ATOM 1653 C C . ALA A 1 223 ? -16.312 23.641 -0.246 1 86.12 223 ALA A C 1
ATOM 1655 O O . ALA A 1 223 ? -15.273 24.203 -0.599 1 86.12 223 ALA A O 1
ATOM 1656 N N . PRO A 1 224 ? -16.875 23.797 0.899 1 82.88 224 PRO A N 1
ATOM 1657 C CA . PRO A 1 224 ? -16.109 24.531 1.902 1 82.88 224 PRO A CA 1
ATOM 1658 C C . PRO A 1 224 ? -14.805 23.828 2.281 1 82.88 224 PRO A C 1
ATOM 1660 O O . PRO A 1 224 ? -14.656 22.625 2.029 1 82.88 224 PRO A O 1
ATOM 1663 N N . PRO A 1 225 ? -13.883 24.578 2.896 1 82.5 225 PRO A N 1
ATOM 1664 C CA . PRO A 1 225 ? -12.656 23.938 3.363 1 82.5 225 PRO A CA 1
ATOM 1665 C C . PRO A 1 225 ? -12.922 22.812 4.363 1 82.5 225 PRO A C 1
ATOM 1667 O O . PRO A 1 225 ? -13.781 22.938 5.234 1 82.5 225 PRO A O 1
ATOM 1670 N N . LEU A 1 226 ? -12.195 21.766 4.18 1 83.56 226 LEU A N 1
ATOM 1671 C CA . LEU A 1 226 ? -12.352 20.625 5.07 1 83.56 226 LEU A CA 1
ATOM 1672 C C . LEU A 1 226 ? -11.531 20.812 6.344 1 83.56 226 LEU A C 1
ATOM 1674 O O . LEU A 1 226 ? -10.328 21.047 6.281 1 83.56 226 LEU A O 1
ATOM 1678 N N . GLU A 1 227 ? -12.18 20.719 7.438 1 78.62 227 GLU A N 1
ATOM 1679 C CA . GLU A 1 227 ? -11.492 20.859 8.719 1 78.62 227 GLU A CA 1
ATOM 1680 C C . GLU A 1 227 ? -10.914 19.531 9.188 1 78.62 227 GLU A C 1
ATOM 1682 O O . GLU A 1 227 ? -9.977 19.516 9.992 1 78.62 227 GLU A O 1
ATOM 1687 N N . SER A 1 228 ? -11.516 18.531 8.734 1 86.38 228 SER A N 1
ATOM 1688 C CA . SER A 1 228 ? -11.094 17.172 9.094 1 86.38 228 SER A CA 1
ATOM 1689 C C . SER A 1 228 ? -11.211 16.234 7.902 1 86.38 228 SER A C 1
ATOM 1691 O O . SER A 1 228 ? -12.148 16.328 7.113 1 86.38 228 SER A O 1
ATOM 1693 N N . PHE A 1 229 ? -10.156 15.422 7.781 1 92.38 229 PHE A N 1
ATOM 1694 C CA . PHE A 1 229 ? -10.156 14.398 6.742 1 92.38 229 PHE A CA 1
ATOM 1695 C C . PHE A 1 229 ? -9.109 13.328 7.031 1 92.38 229 PHE A C 1
ATOM 1697 O O . PHE A 1 229 ? -8.305 13.477 7.949 1 92.38 229 PHE A O 1
ATOM 1704 N N . VAL A 1 230 ? -9.227 12.273 6.344 1 95.94 230 VAL A N 1
ATOM 1705 C CA . VAL A 1 230 ? -8.258 11.18 6.387 1 95.94 230 VAL A CA 1
ATOM 1706 C C . VAL A 1 230 ? -7.457 11.148 5.086 1 95.94 230 VAL A C 1
ATOM 1708 O O . VAL A 1 230 ? -8.031 11.188 3.994 1 95.94 230 VAL A O 1
ATOM 1711 N N . GLU A 1 231 ? -6.176 11.156 5.25 1 95.5 231 GLU A N 1
ATOM 1712 C CA . GLU A 1 231 ? -5.273 11 4.113 1 95.5 231 GLU A CA 1
ATOM 1713 C C . GLU A 1 231 ? -4.703 9.586 4.047 1 95.5 231 GLU A C 1
ATOM 1715 O O . GLU A 1 231 ? -4.055 9.125 4.992 1 95.5 231 GLU A O 1
ATOM 1720 N N . VAL A 1 232 ? -4.969 8.93 2.916 1 96.94 232 VAL A N 1
ATOM 1721 C CA . VAL A 1 232 ? -4.457 7.574 2.783 1 96.94 232 VAL A CA 1
ATOM 1722 C C . VAL A 1 232 ? -4.367 7.195 1.307 1 96.94 232 VAL A C 1
ATOM 1724 O O . VAL A 1 232 ? -5.238 7.559 0.512 1 96.94 232 VAL A O 1
ATOM 1727 N N . LEU A 1 233 ? -3.305 6.516 0.963 1 96.06 233 LEU A N 1
ATOM 1728 C CA . LEU A 1 233 ? -3.102 6.055 -0.406 1 96.06 233 LEU A CA 1
ATOM 1729 C C . LEU A 1 233 ? -3.66 4.648 -0.593 1 96.06 233 LEU A C 1
ATOM 1731 O O . LEU A 1 233 ? -4.027 4.266 -1.706 1 96.06 233 LEU A O 1
ATOM 1735 N N . SER A 1 234 ? -3.734 3.91 0.441 1 97.62 234 SER A N 1
ATOM 1736 C CA . SER A 1 234 ? -4.203 2.527 0.413 1 97.62 234 SER A CA 1
ATOM 1737 C C . SER A 1 234 ? -5.648 2.445 -0.06 1 97.62 234 SER A C 1
ATOM 1739 O O . SER A 1 234 ? -6.547 3.016 0.565 1 97.62 234 SER A O 1
ATOM 1741 N N . VAL A 1 235 ? -5.82 1.666 -1.091 1 98.06 235 VAL A N 1
ATOM 1742 C CA . VAL A 1 235 ? -7.156 1.469 -1.64 1 98.06 235 VAL A CA 1
ATOM 1743 C C . VAL A 1 235 ? -8 0.651 -0.664 1 98.06 235 VAL A C 1
ATOM 1745 O O . VAL A 1 235 ? -9.18 0.949 -0.451 1 98.06 235 VAL A O 1
ATOM 1748 N N . SER A 1 236 ? -7.422 -0.292 -0.058 1 98.12 236 SER A N 1
ATOM 1749 C CA . SER A 1 236 ? -8.172 -1.148 0.857 1 98.12 236 SER A CA 1
ATOM 1750 C C . SER A 1 236 ? -8.656 -0.368 2.074 1 98.12 236 SER A C 1
ATOM 1752 O O . SER A 1 236 ? -9.789 -0.545 2.521 1 98.12 236 SER A O 1
ATOM 1754 N N . VAL A 1 237 ? -7.844 0.5 2.621 1 98 237 VAL A N 1
ATOM 1755 C CA . VAL A 1 237 ? -8.211 1.272 3.803 1 98 237 VAL A CA 1
ATOM 1756 C C . VAL A 1 237 ? -9.305 2.277 3.445 1 98 237 VAL A C 1
ATOM 1758 O O . VAL A 1 237 ? -10.312 2.381 4.145 1 98 237 VAL A O 1
ATOM 1761 N N . ALA A 1 238 ? -9.07 2.971 2.385 1 98.38 238 ALA A N 1
ATOM 1762 C CA . ALA A 1 238 ? -10.039 3.977 1.965 1 98.38 238 ALA A CA 1
ATOM 1763 C C . ALA A 1 238 ? -11.391 3.338 1.656 1 98.38 238 ALA A C 1
ATOM 1765 O O . ALA A 1 238 ? -12.438 3.871 2.037 1 98.38 238 ALA A O 1
ATOM 1766 N N . ARG A 1 239 ? -11.336 2.246 0.992 1 97.94 239 ARG A N 1
ATOM 1767 C CA . ARG A 1 239 ? -12.547 1.499 0.69 1 97.94 239 ARG A CA 1
ATOM 1768 C C . ARG A 1 239 ? -13.273 1.094 1.968 1 97.94 239 ARG A C 1
ATOM 1770 O O . ARG A 1 239 ? -14.5 1.233 2.066 1 97.94 239 ARG A O 1
ATOM 1777 N N . ALA A 1 240 ? -12.555 0.596 2.871 1 97.94 240 ALA A N 1
ATOM 1778 C CA . ALA A 1 240 ? -13.148 0.167 4.137 1 97.94 240 ALA A CA 1
ATOM 1779 C C . ALA A 1 240 ? -13.797 1.342 4.867 1 97.94 240 ALA A C 1
ATOM 1781 O O . ALA A 1 240 ? -14.883 1.207 5.438 1 97.94 240 ALA A O 1
ATOM 1782 N N . LEU A 1 241 ? -13.148 2.463 4.852 1 97.94 241 LEU A N 1
ATOM 1783 C CA . LEU A 1 241 ? -13.703 3.65 5.492 1 97.94 241 LEU A CA 1
ATOM 1784 C C . LEU A 1 241 ? -14.992 4.082 4.809 1 97.94 241 LEU A C 1
ATOM 1786 O O . LEU A 1 241 ? -15.953 4.473 5.477 1 97.94 241 LEU A O 1
ATOM 1790 N N . ALA A 1 242 ? -14.992 4.031 3.51 1 98.19 242 ALA A N 1
ATOM 1791 C CA . ALA A 1 242 ? -16.203 4.387 2.766 1 98.19 242 ALA A CA 1
ATOM 1792 C C . ALA A 1 242 ? -17.359 3.471 3.141 1 98.19 242 ALA A C 1
ATOM 1794 O O . ALA A 1 242 ? -18.484 3.936 3.357 1 98.19 242 ALA A O 1
ATOM 1795 N N . LEU A 1 243 ? -17.078 2.221 3.295 1 97.19 243 LEU A N 1
ATOM 1796 C CA . LEU A 1 243 ? -18.125 1.221 3.498 1 97.19 243 LEU A CA 1
ATOM 1797 C C . LEU A 1 243 ? -18.562 1.184 4.957 1 97.19 243 LEU A C 1
ATOM 1799 O O . LEU A 1 243 ? -19.75 1.011 5.25 1 97.19 243 LEU A O 1
ATOM 1803 N N . GLU A 1 244 ? -17.609 1.433 5.832 1 95.88 244 GLU A N 1
ATOM 1804 C CA . GLU A 1 244 ? -17.875 1.143 7.238 1 95.88 244 GLU A CA 1
ATOM 1805 C C . GLU A 1 244 ? -18.094 2.426 8.039 1 95.88 244 GLU A C 1
ATOM 1807 O O . GLU A 1 244 ? -18.672 2.4 9.125 1 95.88 244 GLU A O 1
ATOM 1812 N N . ASN A 1 245 ? -17.578 3.553 7.551 1 96.94 245 ASN A N 1
ATOM 1813 C CA . ASN A 1 245 ? -17.594 4.77 8.352 1 96.94 245 ASN A CA 1
ATOM 1814 C C . ASN A 1 245 ? -18.391 5.879 7.676 1 96.94 245 ASN A C 1
ATOM 1816 O O . ASN A 1 245 ? -18.281 7.047 8.047 1 96.94 245 ASN A O 1
ATOM 1820 N N . ASP A 1 246 ? -19.094 5.559 6.602 1 96.88 246 ASP A N 1
ATOM 1821 C CA . ASP A 1 246 ? -19.859 6.543 5.844 1 96.88 246 ASP A CA 1
ATOM 1822 C C . ASP A 1 246 ? -18.969 7.645 5.297 1 96.88 246 ASP A C 1
ATOM 1824 O O . ASP A 1 246 ? -19.359 8.812 5.254 1 96.88 246 ASP A O 1
ATOM 1828 N N . ALA A 1 247 ? -17.766 7.277 5 1 98 247 ALA A N 1
ATOM 1829 C CA . ALA A 1 247 ? -16.828 8.266 4.48 1 98 247 ALA A CA 1
ATOM 1830 C C . ALA A 1 247 ? -17.078 8.531 2.996 1 98 247 ALA A C 1
ATOM 1832 O O . ALA A 1 247 ? -17.531 7.641 2.268 1 98 247 ALA A O 1
ATOM 1833 N N . VAL A 1 248 ? -16.812 9.75 2.596 1 97.69 248 VAL A N 1
ATOM 1834 C CA . VAL A 1 248 ? -16.734 10.102 1.182 1 97.69 248 VAL A CA 1
ATOM 1835 C C . VAL A 1 248 ? -15.312 9.898 0.671 1 97.69 248 VAL A C 1
ATOM 1837 O O . VAL A 1 248 ? -14.375 10.547 1.149 1 97.69 248 VAL A O 1
ATOM 1840 N N . TRP A 1 249 ? -15.211 9.008 -0.272 1 98 249 TRP A N 1
ATOM 1841 C CA . TRP A 1 249 ? -13.891 8.609 -0.76 1 98 249 TRP A CA 1
ATOM 1842 C C . TRP A 1 249 ? -13.617 9.211 -2.135 1 98 249 TRP A C 1
ATOM 1844 O O . TRP A 1 249 ? -14.305 8.898 -3.107 1 98 249 TRP A O 1
ATOM 1854 N N . PHE A 1 250 ? -12.609 10.133 -2.205 1 96.44 250 PHE A N 1
ATOM 1855 C CA . PHE A 1 250 ? -12.117 10.656 -3.477 1 96.44 250 PHE A CA 1
ATOM 1856 C C . PHE A 1 250 ? -11.055 9.742 -4.066 1 96.44 250 PHE A C 1
ATOM 1858 O O . PHE A 1 250 ? -9.992 9.555 -3.473 1 96.44 250 PHE A O 1
ATOM 1865 N N . VAL A 1 251 ? -11.312 9.219 -5.266 1 96.19 251 VAL A N 1
ATOM 1866 C CA . VAL A 1 251 ? -10.477 8.141 -5.789 1 96.19 251 VAL A CA 1
ATOM 1867 C C . VAL A 1 251 ? -10.555 8.125 -7.316 1 96.19 251 VAL A C 1
ATOM 1869 O O . VAL A 1 251 ? -11.594 8.469 -7.895 1 96.19 251 VAL A O 1
ATOM 1872 N N . PRO A 1 252 ? -9.398 7.793 -7.98 1 95.12 252 PRO A N 1
ATOM 1873 C CA . PRO A 1 252 ? -9.539 7.516 -9.406 1 95.12 252 PRO A CA 1
ATOM 1874 C C . PRO A 1 252 ? -10.594 6.457 -9.703 1 95.12 252 PRO A C 1
ATOM 1876 O O . PRO A 1 252 ? -10.68 5.449 -9 1 95.12 252 PRO A O 1
ATOM 1879 N N . ARG A 1 253 ? -11.344 6.598 -10.719 1 93.62 253 ARG A N 1
ATOM 1880 C CA . ARG A 1 253 ? -12.562 5.836 -11 1 93.62 253 ARG A CA 1
ATOM 1881 C C . ARG A 1 253 ? -12.273 4.34 -11.023 1 93.62 253 ARG A C 1
ATOM 1883 O O . ARG A 1 253 ? -13.016 3.549 -10.438 1 93.62 253 ARG A O 1
ATOM 1890 N N . TYR A 1 254 ? -11.25 3.926 -11.648 1 94.06 254 TYR A N 1
ATOM 1891 C CA . TYR A 1 254 ? -11.016 2.504 -11.859 1 94.06 254 TYR A CA 1
ATOM 1892 C C . TYR A 1 254 ? -10.594 1.816 -10.57 1 94.06 254 TYR A C 1
ATOM 1894 O O . TYR A 1 254 ? -10.734 0.6 -10.43 1 94.06 254 TYR A O 1
ATOM 1902 N N . ALA A 1 255 ? -10.047 2.566 -9.648 1 95.5 255 ALA A N 1
ATOM 1903 C CA . ALA A 1 255 ? -9.703 1.969 -8.367 1 95.5 255 ALA A CA 1
ATOM 1904 C C . ALA A 1 255 ? -10.945 1.466 -7.641 1 95.5 255 ALA A C 1
ATOM 1906 O O . ALA A 1 255 ? -10.867 0.577 -6.789 1 95.5 255 ALA A O 1
ATOM 1907 N N . ALA A 1 256 ? -12.078 2.059 -7.961 1 96.31 256 ALA A N 1
ATOM 1908 C CA . ALA A 1 256 ? -13.336 1.673 -7.332 1 96.31 256 ALA A CA 1
ATOM 1909 C C . ALA A 1 256 ? -14.227 0.913 -8.312 1 96.31 256 ALA A C 1
ATOM 1911 O O . ALA A 1 256 ? -15.422 0.725 -8.055 1 96.31 256 ALA A O 1
ATOM 1912 N N . GLU A 1 257 ? -13.711 0.482 -9.391 1 95.06 257 GLU A N 1
ATOM 1913 C CA . GLU A 1 257 ? -14.531 -0 -10.492 1 95.06 257 GLU A CA 1
ATOM 1914 C C . GLU A 1 257 ? -15.328 -1.24 -10.094 1 95.06 257 GLU A C 1
ATOM 1916 O O . GLU A 1 257 ? -16.484 -1.391 -10.469 1 95.06 257 GLU A O 1
ATOM 1921 N N . PHE A 1 258 ? -14.758 -2.117 -9.336 1 94.12 258 PHE A N 1
ATOM 1922 C CA . PHE A 1 258 ? -15.438 -3.354 -8.977 1 94.12 258 PHE A CA 1
ATOM 1923 C C . PHE A 1 258 ? -16.594 -3.074 -8.016 1 94.12 258 PHE A C 1
ATOM 1925 O O . PHE A 1 258 ? -17.656 -3.674 -8.125 1 94.12 258 PHE A O 1
ATOM 1932 N N . ASP A 1 259 ? -16.359 -2.195 -7.086 1 96.5 259 ASP A N 1
ATOM 1933 C CA . ASP A 1 259 ? -17.406 -1.825 -6.141 1 96.5 259 ASP A CA 1
ATOM 1934 C C . ASP A 1 259 ? -18.531 -1.074 -6.844 1 96.5 259 ASP A C 1
ATOM 1936 O O . ASP A 1 259 ? -19.703 -1.247 -6.504 1 96.5 259 ASP A O 1
ATOM 1940 N N . LEU A 1 260 ? -18.188 -0.249 -7.789 1 95.81 260 LEU A N 1
ATOM 1941 C CA . LEU A 1 260 ? -19.188 0.484 -8.555 1 95.81 260 LEU A CA 1
ATOM 1942 C C . LEU A 1 260 ? -20.031 -0.467 -9.391 1 95.81 260 LEU A C 1
ATOM 1944 O O . LEU A 1 260 ? -21.25 -0.34 -9.438 1 95.81 260 LEU A O 1
ATOM 1948 N N . ALA A 1 261 ? -19.406 -1.399 -9.977 1 94.94 261 ALA A N 1
ATOM 1949 C CA . ALA A 1 261 ? -20.094 -2.391 -10.797 1 94.94 261 ALA A CA 1
ATOM 1950 C C . ALA A 1 261 ? -21 -3.271 -9.938 1 94.94 261 ALA A C 1
ATOM 1952 O O . ALA A 1 261 ? -22.109 -3.619 -10.344 1 94.94 261 ALA A O 1
ATOM 1953 N N . ALA A 1 262 ? -20.516 -3.574 -8.742 1 94 262 ALA A N 1
ATOM 1954 C CA . ALA A 1 262 ? -21.266 -4.453 -7.844 1 94 262 ALA A CA 1
ATOM 1955 C C . ALA A 1 262 ? -22.359 -3.688 -7.109 1 94 262 ALA A C 1
ATOM 1957 O O . ALA A 1 262 ? -23.234 -4.293 -6.477 1 94 262 ALA A O 1
ATOM 1958 N N . GLY A 1 263 ? -22.266 -2.41 -7.09 1 95.62 263 GLY A N 1
ATOM 1959 C CA . GLY A 1 263 ? -23.266 -1.579 -6.434 1 95.62 263 GLY A CA 1
ATOM 1960 C C . GLY A 1 263 ? -23.016 -1.411 -4.945 1 95.62 263 GLY A C 1
ATOM 1961 O O . GLY A 1 263 ? -23.891 -0.964 -4.207 1 95.62 263 GLY A O 1
ATOM 1962 N N . THR A 1 264 ? -21.875 -1.842 -4.504 1 96.5 264 THR A N 1
ATOM 1963 C CA . THR A 1 264 ? -21.531 -1.655 -3.1 1 96.5 264 THR A CA 1
ATOM 1964 C C . THR A 1 264 ? -21.141 -0.206 -2.826 1 96.5 264 THR A C 1
ATOM 1966 O O . THR A 1 264 ? -21.344 0.3 -1.721 1 96.5 264 THR A O 1
ATOM 1969 N N . LEU A 1 265 ? -20.531 0.444 -3.828 1 97.62 265 LEU A N 1
ATOM 1970 C CA . LEU A 1 265 ? -20.266 1.878 -3.805 1 97.62 265 LEU A CA 1
ATOM 1971 C C . LEU A 1 265 ? -21.047 2.596 -4.898 1 97.62 265 LEU A C 1
ATOM 1973 O O . LEU A 1 265 ? -21.391 1.991 -5.914 1 97.62 265 LEU A O 1
ATOM 1977 N N . THR A 1 266 ? -21.328 3.807 -4.633 1 97.12 266 THR A N 1
ATOM 1978 C CA . THR A 1 266 ? -22.031 4.648 -5.598 1 97.12 266 THR A CA 1
ATOM 1979 C C . THR A 1 266 ? -21.297 5.977 -5.789 1 97.12 266 THR A C 1
ATOM 1981 O O . THR A 1 266 ? -20.812 6.566 -4.82 1 97.12 266 THR A O 1
ATOM 1984 N N . ARG A 1 267 ? -21.25 6.398 -7.035 1 95.38 267 ARG A N 1
ATOM 1985 C CA . ARG A 1 267 ? -20.641 7.688 -7.352 1 95.38 267 ARG A CA 1
ATOM 1986 C C . ARG A 1 267 ? -21.531 8.844 -6.922 1 95.38 267 ARG A C 1
ATOM 1988 O O . ARG A 1 267 ? -22.75 8.812 -7.152 1 95.38 267 ARG A O 1
ATOM 1995 N N . LEU A 1 268 ? -20.938 9.797 -6.238 1 94.19 268 LEU A N 1
ATOM 1996 C CA . LEU A 1 268 ? -21.672 11.016 -5.918 1 94.19 268 LEU A CA 1
ATOM 1997 C C . LEU A 1 268 ? -21.828 11.898 -7.148 1 94.19 268 LEU A C 1
ATOM 1999 O O . LEU A 1 268 ? -20.891 12.039 -7.934 1 94.19 268 LEU A O 1
ATOM 2003 N N . ALA A 1 269 ? -22.984 12.406 -7.301 1 88.44 269 ALA A N 1
ATOM 2004 C CA . ALA A 1 269 ? -23.234 13.312 -8.414 1 88.44 269 ALA A CA 1
ATOM 2005 C C . ALA A 1 269 ? -22.703 14.711 -8.117 1 88.44 269 ALA A C 1
ATOM 2007 O O . ALA A 1 269 ? -23.391 15.523 -7.5 1 88.44 269 ALA A O 1
ATOM 2008 N N . LEU A 1 270 ? -21.516 14.914 -8.469 1 86 270 LEU A N 1
ATOM 2009 C CA . LEU A 1 270 ? -20.922 16.25 -8.375 1 86 270 LEU A CA 1
ATOM 2010 C C . LEU A 1 270 ? -21.062 17 -9.703 1 86 270 LEU A C 1
ATOM 2012 O O . LEU A 1 270 ? -21.156 16.375 -10.758 1 86 270 LEU A O 1
ATOM 2016 N N . PRO A 1 271 ? -21.172 18.234 -9.617 1 77.25 271 PRO A N 1
ATOM 2017 C CA . PRO A 1 271 ? -21.484 19.016 -10.812 1 77.25 271 PRO A CA 1
ATOM 2018 C C . PRO A 1 271 ? -20.375 18.938 -11.867 1 77.25 271 PRO A C 1
ATOM 2020 O O . PRO A 1 271 ? -20.625 19.203 -13.047 1 77.25 271 PRO A O 1
ATOM 2023 N N . VAL A 1 272 ? -19.172 18.625 -11.43 1 71 272 VAL A N 1
ATOM 2024 C CA . VAL A 1 272 ? -18.062 18.516 -12.367 1 71 272 VAL A CA 1
ATOM 2025 C C . VAL A 1 272 ? -17.328 17.188 -12.156 1 71 272 VAL A C 1
ATOM 2027 O O . VAL A 1 272 ? -17.312 16.641 -11.055 1 71 272 VAL A O 1
ATOM 2030 N N . ASP A 1 273 ? -16.859 16.688 -13.352 1 70.56 273 ASP A N 1
ATOM 2031 C CA . ASP A 1 273 ? -15.969 15.539 -13.227 1 70.56 273 ASP A CA 1
ATOM 2032 C C . ASP A 1 273 ? -14.555 15.977 -12.844 1 70.56 273 ASP A C 1
ATOM 2034 O O . ASP A 1 273 ? -14.141 17.094 -13.156 1 70.56 273 ASP A O 1
ATOM 2038 N N . GLY A 1 274 ? -13.984 15.148 -12.078 1 73.69 274 GLY A N 1
ATOM 2039 C CA . GLY A 1 274 ? -12.594 15.461 -11.789 1 73.69 274 GLY A CA 1
ATOM 2040 C C . GLY A 1 274 ? -11.703 15.406 -13.008 1 73.69 274 GLY A C 1
ATOM 2041 O O . GLY A 1 274 ? -12.102 14.883 -14.055 1 73.69 274 GLY A O 1
ATOM 2042 N N . ALA A 1 275 ? -10.578 16.078 -12.859 1 75 275 ALA A N 1
ATOM 2043 C CA . ALA A 1 275 ? -9.586 16.109 -13.93 1 75 275 ALA A CA 1
ATOM 2044 C C . ALA A 1 275 ? -9.117 14.695 -14.281 1 75 275 ALA A C 1
ATOM 2046 O O . ALA A 1 275 ? -8.961 13.844 -13.398 1 75 275 ALA A O 1
ATOM 2047 N N . ASP A 1 276 ? -8.977 14.555 -15.578 1 82.56 276 ASP A N 1
ATOM 2048 C CA . ASP A 1 276 ? -8.391 13.32 -16.094 1 82.56 276 ASP A CA 1
ATOM 2049 C C . ASP A 1 276 ? -6.891 13.281 -15.828 1 82.56 276 ASP A C 1
ATOM 2051 O O . ASP A 1 276 ? -6.156 14.18 -16.234 1 82.56 276 ASP A O 1
ATOM 2055 N N . GLU A 1 277 ? -6.586 12.258 -15.125 1 84.88 277 GLU A N 1
ATOM 2056 C CA . GLU A 1 277 ? -5.16 12.086 -14.867 1 84.88 277 GLU A CA 1
ATOM 2057 C C . GLU A 1 277 ? -4.578 10.969 -15.734 1 84.88 277 GLU A C 1
ATOM 2059 O O . GLU A 1 277 ? -5.168 9.898 -15.852 1 84.88 277 GLU A O 1
ATOM 2064 N N . PRO A 1 278 ? -3.455 11.227 -16.297 1 91.56 278 PRO A N 1
ATOM 2065 C CA . PRO A 1 278 ? -2.855 10.234 -17.188 1 91.56 278 PRO A CA 1
ATOM 2066 C C . PRO A 1 278 ? -2.189 9.086 -16.438 1 91.56 278 PRO A C 1
ATOM 2068 O O . PRO A 1 278 ? -1.473 9.328 -15.453 1 91.56 278 PRO A O 1
ATOM 2071 N N . VAL A 1 279 ? -2.459 7.914 -16.875 1 96 279 VAL A N 1
ATOM 2072 C CA . VAL A 1 279 ? -1.77 6.703 -16.438 1 96 279 VAL A CA 1
ATOM 2073 C C . VAL A 1 279 ? -0.913 6.16 -17.578 1 96 279 VAL A C 1
ATOM 2075 O O . VAL A 1 279 ? -1.335 6.164 -18.75 1 96 279 VAL A O 1
ATOM 2078 N N . GLY A 1 280 ? 0.316 5.805 -17.188 1 97.69 280 GLY A N 1
ATOM 2079 C CA . GLY A 1 280 ? 1.194 5.348 -18.266 1 97.69 280 GLY A CA 1
ATOM 2080 C C . GLY A 1 280 ? 2.156 4.262 -17.812 1 97.69 280 GLY A C 1
ATOM 2081 O O . GLY A 1 280 ? 2.262 3.971 -16.625 1 97.69 280 GLY A O 1
ATOM 2082 N N .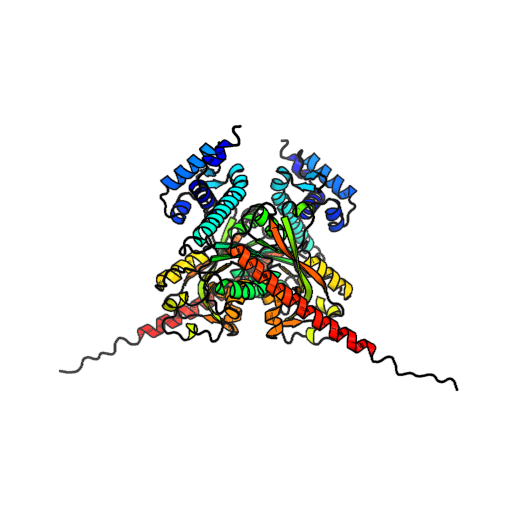 LEU A 1 281 ? 2.742 3.652 -18.844 1 98.19 281 LEU A N 1
ATOM 2083 C CA . LEU A 1 281 ? 3.824 2.689 -18.688 1 98.19 281 LEU A CA 1
ATOM 2084 C C . LEU A 1 281 ? 5.172 3.398 -18.578 1 98.19 281 LEU A C 1
ATOM 2086 O O . LEU A 1 281 ? 5.473 4.285 -19.375 1 98.19 281 LEU A O 1
ATOM 2090 N N . ILE A 1 282 ? 5.902 3.064 -17.578 1 97.94 282 ILE A N 1
ATOM 2091 C CA . ILE A 1 282 ? 7.219 3.652 -17.375 1 97.94 282 ILE A CA 1
ATOM 2092 C C . ILE A 1 282 ? 8.289 2.564 -17.453 1 97.94 282 ILE A C 1
ATOM 2094 O O . ILE A 1 282 ? 8.172 1.52 -16.812 1 97.94 282 ILE A O 1
ATOM 2098 N N . LEU A 1 283 ? 9.297 2.809 -18.203 1 95.25 283 LEU A N 1
ATOM 2099 C CA . LEU A 1 283 ? 10.398 1.877 -18.422 1 95.25 283 LEU A CA 1
ATOM 2100 C C . LEU A 1 283 ? 11.742 2.596 -18.328 1 95.25 283 LEU A C 1
ATOM 2102 O O . LEU A 1 283 ? 11.82 3.807 -18.562 1 95.25 283 LEU A O 1
ATOM 2106 N N . ARG A 1 284 ? 12.68 1.815 -17.922 1 87.44 284 ARG A N 1
ATOM 2107 C CA . ARG A 1 284 ? 14.031 2.332 -18.078 1 87.44 284 ARG A CA 1
ATOM 2108 C C . ARG A 1 284 ? 14.43 2.404 -19.547 1 87.44 284 ARG A C 1
ATOM 2110 O O . ARG A 1 284 ? 14.086 1.517 -20.328 1 87.44 284 ARG A O 1
ATOM 2117 N N . THR A 1 285 ? 15.227 3.391 -19.891 1 84.81 285 THR A N 1
ATOM 2118 C CA . THR A 1 285 ? 15.625 3.562 -21.281 1 84.81 285 THR A CA 1
ATOM 2119 C C . THR A 1 285 ? 16.875 2.748 -21.594 1 84.81 285 THR A C 1
ATOM 2121 O O . THR A 1 285 ? 17.203 2.51 -22.766 1 84.81 285 THR A O 1
ATOM 2124 N N . ASP A 1 286 ? 17.562 2.352 -20.594 1 73.88 286 ASP A N 1
ATOM 2125 C CA . ASP A 1 286 ? 18.844 1.678 -20.797 1 73.88 286 ASP A CA 1
ATOM 2126 C C . ASP A 1 286 ? 18.703 0.165 -20.656 1 73.88 286 ASP A C 1
ATOM 2128 O O . ASP A 1 286 ? 19.703 -0.552 -20.531 1 73.88 286 ASP A O 1
ATOM 2132 N N . ALA A 1 287 ? 17.516 -0.247 -20.531 1 74.69 287 ALA A N 1
ATOM 2133 C CA . ALA A 1 287 ? 17.281 -1.678 -20.344 1 74.69 287 ALA A CA 1
ATOM 2134 C C . ALA A 1 287 ? 16.141 -2.166 -21.234 1 74.69 287 ALA A C 1
ATOM 2136 O O . ALA A 1 287 ? 15.219 -1.406 -21.547 1 74.69 287 ALA A O 1
ATOM 2137 N N . GLN A 1 288 ? 16.281 -3.438 -21.578 1 76.12 288 GLN A N 1
ATOM 2138 C CA . GLN A 1 288 ? 15.188 -4.078 -22.312 1 76.12 288 GLN A CA 1
ATOM 2139 C C . GLN A 1 288 ? 14.383 -5.004 -21.406 1 76.12 288 GLN A C 1
ATOM 2141 O O . GLN A 1 288 ? 14.953 -5.75 -20.609 1 76.12 288 GLN A O 1
ATOM 2146 N N . PRO A 1 289 ? 13.109 -4.922 -21.609 1 84.38 289 PRO A N 1
ATOM 2147 C CA . PRO A 1 289 ? 12.281 -5.824 -20.812 1 84.38 289 PRO A CA 1
ATOM 2148 C C . PRO A 1 289 ? 12.508 -7.293 -21.156 1 84.38 289 PRO A C 1
ATOM 2150 O O . PRO A 1 289 ? 12.781 -7.625 -22.312 1 84.38 289 PRO A O 1
ATOM 2153 N N . SER A 1 290 ? 12.438 -8.172 -20.125 1 81.12 290 SER A N 1
ATOM 2154 C CA . SER A 1 290 ? 12.461 -9.617 -20.344 1 81.12 290 SER A CA 1
ATOM 2155 C C . SER A 1 290 ? 11.258 -10.078 -21.156 1 81.12 290 SER A C 1
ATOM 2157 O O . SER A 1 290 ? 10.297 -9.328 -21.328 1 81.12 290 SER A O 1
ATOM 2159 N N . PRO A 1 291 ? 11.297 -11.297 -21.656 1 82.56 291 PRO A N 1
ATOM 2160 C CA . PRO A 1 291 ? 10.172 -11.797 -22.438 1 82.56 291 PRO A CA 1
ATOM 2161 C C . PRO A 1 291 ? 8.859 -11.797 -21.672 1 82.56 291 PRO A C 1
ATOM 2163 O O . PRO A 1 291 ? 7.816 -11.414 -22.203 1 82.56 291 PRO A O 1
ATOM 2166 N N . VAL A 1 292 ? 8.883 -12.219 -20.453 1 87.75 292 VAL A N 1
ATOM 2167 C CA . VAL A 1 292 ? 7.676 -12.234 -19.641 1 87.75 292 VAL A CA 1
ATOM 2168 C C . VAL A 1 292 ? 7.199 -10.805 -19.391 1 87.75 292 VAL A C 1
ATOM 2170 O O . VAL A 1 292 ? 5.996 -10.539 -19.375 1 87.75 292 VAL A O 1
ATOM 2173 N N . ALA A 1 293 ? 8.141 -9.844 -19.234 1 91.44 293 ALA A N 1
ATOM 2174 C CA . ALA A 1 293 ? 7.785 -8.438 -19.062 1 91.44 293 ALA A CA 1
ATOM 2175 C C . ALA A 1 293 ? 7.145 -7.883 -20.328 1 91.44 293 ALA A C 1
ATOM 2177 O O . ALA A 1 293 ? 6.191 -7.105 -20.266 1 91.44 293 ALA A O 1
ATOM 2178 N N . ARG A 1 294 ? 7.703 -8.281 -21.453 1 92.06 294 ARG A N 1
ATOM 2179 C CA . ARG A 1 294 ? 7.133 -7.844 -22.719 1 92.06 294 ARG A CA 1
ATOM 2180 C C . ARG A 1 294 ? 5.707 -8.352 -22.875 1 92.06 294 ARG A C 1
ATOM 2182 O O . ARG A 1 294 ? 4.832 -7.625 -23.359 1 92.06 294 ARG A O 1
ATOM 2189 N N . ALA A 1 295 ? 5.551 -9.594 -22.484 1 93.5 295 ALA A N 1
ATOM 2190 C CA . ALA A 1 295 ? 4.203 -10.156 -22.547 1 93.5 295 ALA A CA 1
ATOM 2191 C C . ALA A 1 295 ? 3.244 -9.375 -21.656 1 93.5 295 ALA A C 1
ATOM 2193 O O . ALA A 1 295 ? 2.109 -9.094 -22.047 1 93.5 295 ALA A O 1
ATOM 2194 N N . LEU A 1 296 ? 3.658 -9.047 -20.484 1 95.75 296 LEU A N 1
ATOM 2195 C CA . LEU A 1 296 ? 2.842 -8.258 -19.562 1 95.75 296 LEU A CA 1
ATOM 2196 C C . LEU A 1 296 ? 2.539 -6.883 -20.156 1 95.75 296 LEU A C 1
ATOM 2198 O O . LEU A 1 296 ? 1.402 -6.41 -20.094 1 95.75 296 LEU A O 1
ATOM 2202 N N . ILE A 1 297 ? 3.531 -6.27 -20.703 1 97.06 297 ILE A N 1
ATOM 2203 C CA . ILE A 1 297 ? 3.4 -4.938 -21.281 1 97.06 297 ILE A CA 1
ATOM 2204 C C . ILE A 1 297 ? 2.369 -4.965 -22.406 1 97.06 297 ILE A C 1
ATOM 2206 O O . ILE A 1 297 ? 1.517 -4.082 -22.5 1 97.06 297 ILE A O 1
ATOM 2210 N N . ASP A 1 298 ? 2.447 -5.949 -23.203 1 97 298 ASP A N 1
ATOM 2211 C CA . ASP A 1 298 ? 1.47 -6.094 -24.281 1 97 298 ASP A CA 1
ATOM 2212 C C . ASP A 1 298 ? 0.059 -6.262 -23.719 1 97 298 ASP A C 1
ATOM 2214 O O . ASP A 1 298 ? -0.898 -5.699 -24.25 1 97 298 ASP A O 1
ATOM 2218 N N . ALA A 1 299 ? -0.069 -7.031 -22.703 1 96.81 299 ALA A N 1
ATOM 2219 C CA . ALA A 1 299 ? -1.363 -7.207 -22.047 1 96.81 299 ALA A CA 1
ATOM 2220 C C . ALA A 1 299 ? -1.88 -5.883 -21.5 1 96.81 299 ALA A C 1
ATOM 2222 O O . ALA A 1 299 ? -3.061 -5.559 -21.641 1 96.81 299 ALA A O 1
ATOM 2223 N N . VAL A 1 300 ? -1.028 -5.117 -20.844 1 97.56 300 VAL A N 1
ATOM 2224 C CA . VAL A 1 300 ? -1.383 -3.822 -20.281 1 97.56 300 VAL A CA 1
ATOM 2225 C C . VAL A 1 300 ? -1.877 -2.893 -21.375 1 97.56 300 VAL A C 1
ATOM 2227 O O . VAL A 1 300 ? -2.902 -2.225 -21.234 1 97.56 300 VAL A O 1
ATOM 2230 N N . ARG A 1 301 ? -1.166 -2.889 -22.469 1 97.38 301 ARG A N 1
ATOM 2231 C CA . ARG A 1 301 ? -1.536 -2.051 -23.594 1 97.38 301 ARG A CA 1
ATOM 2232 C C . ARG A 1 301 ? -2.906 -2.441 -24.141 1 97.38 301 ARG A C 1
ATOM 2234 O O . ARG A 1 301 ? -3.719 -1.574 -24.469 1 97.38 301 ARG A O 1
ATOM 2241 N N . ALA A 1 302 ? -3.17 -3.656 -24.266 1 96.06 302 ALA A N 1
ATOM 2242 C CA . ALA A 1 302 ? -4.449 -4.141 -24.781 1 96.06 302 ALA A CA 1
ATOM 2243 C C . ALA A 1 302 ? -5.602 -3.707 -23.875 1 96.06 302 ALA A C 1
ATOM 2245 O O . ALA A 1 302 ? -6.637 -3.246 -24.375 1 96.06 302 ALA A O 1
ATOM 2246 N N . ILE A 1 303 ? -5.402 -3.838 -22.609 1 94.5 303 ILE A N 1
ATOM 2247 C CA . ILE A 1 303 ? -6.441 -3.465 -21.656 1 94.5 303 ILE A CA 1
ATOM 2248 C C . ILE A 1 303 ? -6.648 -1.953 -21.688 1 94.5 303 ILE A C 1
ATOM 2250 O O . ILE A 1 303 ? -7.781 -1.474 -21.609 1 94.5 303 ILE A O 1
ATOM 2254 N N . ALA A 1 304 ? -5.559 -1.249 -21.703 1 94.94 304 ALA A N 1
ATOM 2255 C CA . ALA A 1 304 ? -5.625 0.208 -21.766 1 94.94 304 ALA A CA 1
ATOM 2256 C C . ALA A 1 304 ? -6.418 0.667 -23 1 94.94 304 ALA A C 1
ATOM 2258 O O . ALA A 1 304 ? -7.18 1.633 -22.922 1 94.94 304 ALA A O 1
ATOM 2259 N N . ARG A 1 305 ? -6.289 0.029 -24.094 1 93.25 305 ARG A N 1
ATOM 2260 C CA . ARG A 1 305 ? -7.02 0.373 -25.312 1 93.25 305 ARG A CA 1
ATOM 2261 C C . ARG A 1 305 ? -8.523 0.198 -25.125 1 93.25 305 ARG A C 1
ATOM 2263 O O . ARG A 1 305 ? -9.312 0.993 -25.625 1 93.25 305 ARG A O 1
ATOM 2270 N N . ARG A 1 306 ? -8.898 -0.771 -24.406 1 89.31 306 ARG A N 1
ATOM 2271 C CA . ARG A 1 306 ? -10.305 -0.995 -24.109 1 89.31 306 ARG A CA 1
ATOM 2272 C C . ARG A 1 306 ? -10.867 0.102 -23.203 1 89.31 306 ARG A C 1
ATOM 2274 O O . ARG A 1 306 ? -12.008 0.526 -23.375 1 89.31 306 ARG A O 1
ATOM 2281 N N . ARG A 1 307 ? -10 0.506 -22.266 1 85.62 307 ARG A N 1
ATOM 2282 C CA . ARG A 1 307 ? -10.406 1.592 -21.375 1 85.62 307 ARG A CA 1
ATOM 2283 C C . ARG A 1 307 ? -10.57 2.898 -22.141 1 85.62 307 ARG A C 1
ATOM 2285 O O . ARG A 1 307 ? -11.453 3.699 -21.828 1 85.62 307 ARG A O 1
ATOM 2292 N N . LEU A 1 308 ? -9.719 3.102 -23.047 1 81.31 308 LEU A N 1
ATOM 2293 C CA . LEU A 1 308 ? -9.797 4.293 -23.891 1 81.31 308 LEU A CA 1
ATOM 2294 C C . LEU A 1 308 ? -11.039 4.25 -24.781 1 81.31 308 LEU A C 1
ATOM 2296 O O . LEU A 1 308 ? -11.688 5.277 -25 1 81.31 308 LEU A O 1
ATOM 2300 N N . ALA A 1 309 ? -11.344 3.076 -25.281 1 74.25 309 ALA A N 1
ATOM 2301 C CA . ALA A 1 309 ? -12.5 2.91 -26.156 1 74.25 309 ALA A CA 1
ATOM 2302 C C . ALA A 1 309 ? -13.805 3.078 -25.391 1 74.25 309 ALA A C 1
ATOM 2304 O O . ALA A 1 309 ? -14.789 3.58 -25.938 1 74.25 309 ALA A O 1
ATOM 2305 N N . GLY A 1 310 ? -13.836 2.611 -24.188 1 64.81 310 GLY A N 1
ATOM 2306 C CA . GLY A 1 310 ? -15.031 2.754 -23.375 1 64.81 310 GLY A CA 1
ATOM 2307 C C . GLY A 1 310 ? -15.289 4.18 -22.938 1 64.81 310 GLY A C 1
ATOM 2308 O O . GLY A 1 310 ? -16.438 4.57 -22.703 1 64.81 310 GLY A O 1
ATOM 2309 N N . ALA A 1 311 ? -14.273 4.922 -22.672 1 58.69 311 ALA A N 1
ATOM 2310 C CA . ALA A 1 311 ? -14.406 6.324 -22.281 1 58.69 311 ALA A CA 1
ATOM 2311 C C . ALA A 1 311 ? -15.031 7.145 -23.406 1 58.69 311 ALA A C 1
ATOM 2313 O O . ALA A 1 311 ? -15.742 8.125 -23.141 1 58.69 311 ALA A O 1
ATOM 2314 N N . GLY A 1 312 ? -14.688 6.863 -24.641 1 48.91 312 GLY A N 1
ATOM 2315 C CA . GLY A 1 312 ? -15.266 7.555 -25.781 1 48.91 312 GLY A CA 1
ATOM 2316 C C . GLY A 1 312 ? -16.75 7.336 -25.922 1 48.91 312 GLY A C 1
ATOM 2317 O O . GLY A 1 312 ? -17.484 8.227 -26.391 1 48.91 312 GLY A O 1
ATOM 2318 N N . THR A 1 313 ? -17.234 6.266 -25.547 1 46.22 313 THR A N 1
ATOM 2319 C CA . THR A 1 313 ? -18.656 6.012 -25.734 1 46.22 313 THR A CA 1
ATOM 2320 C C . THR A 1 313 ? -19.469 6.773 -24.688 1 46.22 313 THR A C 1
ATOM 2322 O O . THR A 1 313 ? -20.594 7.195 -24.969 1 46.22 313 THR A O 1
ATOM 2325 N N . THR A 1 314 ? -18.953 7.004 -23.578 1 44.75 314 THR A N 1
ATOM 2326 C CA . THR A 1 314 ? -19.734 7.738 -22.578 1 44.75 314 THR A CA 1
ATOM 2327 C C . THR A 1 314 ? -19.719 9.234 -22.875 1 44.75 314 THR A C 1
ATOM 2329 O O . THR A 1 314 ? -20.688 9.938 -22.594 1 44.75 314 THR A O 1
ATOM 2332 N N . SER A 1 315 ? -18.703 9.75 -23.422 1 42.09 315 SER A N 1
ATOM 2333 C CA . SER A 1 315 ? -18.656 11.164 -23.781 1 42.09 315 SER A CA 1
ATOM 2334 C C . SER A 1 315 ? -19.5 11.445 -25.016 1 42.09 315 SER A C 1
ATOM 2336 O O . SER A 1 315 ? -20.047 12.539 -25.172 1 42.09 315 SER A O 1
ATOM 2338 N N . GLY A 1 316 ? -19.734 10.586 -25.953 1 37.59 316 GLY A N 1
ATOM 2339 C CA . GLY A 1 316 ? -20.562 10.781 -27.125 1 37.59 316 GLY A CA 1
ATOM 2340 C C . GLY A 1 316 ? -22.047 10.859 -26.828 1 37.59 316 GLY A C 1
ATOM 2341 O O . GLY A 1 316 ? -22.812 11.461 -27.578 1 37.59 316 GLY A O 1
ATOM 2342 N N . ARG A 1 317 ? -22.562 10.156 -25.984 1 36.44 317 ARG A N 1
ATOM 2343 C CA . ARG A 1 317 ? -24 10.211 -25.719 1 36.44 317 ARG A CA 1
ATOM 2344 C C . ARG A 1 317 ? -24.375 11.508 -25.016 1 36.44 317 ARG A C 1
ATOM 2346 O O . ARG A 1 317 ? -25.516 11.977 -25.141 1 36.44 317 ARG A O 1
ATOM 2353 N N . ALA A 1 318 ? -23.469 12.109 -24.344 1 37.25 318 ALA A N 1
ATOM 2354 C CA . ALA A 1 318 ? -23.828 13.344 -23.656 1 37.25 318 ALA A CA 1
ATOM 2355 C C . ALA A 1 318 ? -23.859 14.523 -24.609 1 37.25 318 ALA A C 1
ATOM 2357 O O . ALA A 1 318 ? -24.562 15.516 -24.359 1 37.25 318 ALA A O 1
ATOM 2358 N N . ARG A 1 319 ? -23.188 14.492 -25.719 1 37.59 319 ARG A N 1
ATOM 2359 C CA . ARG A 1 319 ? -23.203 15.602 -26.672 1 37.59 319 ARG A CA 1
ATOM 2360 C C . ARG A 1 319 ? -24.469 15.562 -27.531 1 37.59 319 ARG A C 1
ATOM 2362 O O . ARG A 1 319 ? -24.859 16.594 -28.078 1 37.59 319 ARG A O 1
ATOM 2369 N N . GLY A 1 320 ? -25 14.391 -27.734 1 36.06 320 GLY A N 1
ATOM 2370 C CA . GLY A 1 320 ? -26.109 14.297 -28.672 1 36.06 320 GLY A CA 1
ATOM 2371 C C . GLY A 1 320 ? -27.406 14.836 -28.125 1 36.06 320 GLY A C 1
ATOM 2372 O O . GLY A 1 320 ? -28.359 15.062 -28.875 1 36.06 320 GLY A O 1
ATOM 2373 N N . ALA A 1 321 ? -27.594 14.75 -26.797 1 36.34 321 ALA A N 1
ATOM 2374 C CA . ALA A 1 321 ? -28.922 15.086 -26.281 1 36.34 321 ALA A CA 1
ATOM 2375 C C . ALA A 1 321 ? -29.094 16.594 -26.188 1 36.34 321 ALA A C 1
ATOM 2377 O O . ALA A 1 321 ? -30.203 17.094 -25.922 1 36.34 321 ALA A O 1
ATOM 2378 N N . ARG A 1 322 ? -28.016 17.422 -26.078 1 36.66 322 ARG A N 1
ATOM 2379 C CA . ARG A 1 322 ? -28.203 18.859 -25.875 1 36.66 322 ARG A CA 1
ATOM 2380 C C . ARG A 1 322 ? -28.656 19.531 -27.156 1 36.66 322 ARG A C 1
ATOM 2382 O O . ARG A 1 322 ? -28.969 20.719 -27.156 1 36.66 322 ARG A O 1
ATOM 2389 N N . GLY A 1 323 ? -28.531 18.844 -28.281 1 36.38 323 GLY A N 1
ATOM 2390 C CA . GLY A 1 323 ? -28.75 19.578 -29.516 1 36.38 323 GLY A CA 1
ATOM 2391 C C . GLY A 1 323 ? -30.219 19.781 -29.844 1 36.38 323 GLY A C 1
ATOM 2392 O O . GLY A 1 323 ? -30.562 20.391 -30.844 1 36.38 323 GLY A O 1
ATOM 2393 N N . ALA A 1 324 ? -31.125 18.938 -29.297 1 38.53 324 ALA A N 1
ATOM 2394 C CA . ALA A 1 324 ? -32.375 18.859 -30.047 1 38.53 324 ALA A CA 1
ATOM 2395 C C . ALA A 1 324 ? -33.312 19.984 -29.641 1 38.53 324 ALA A C 1
ATOM 2397 O O . ALA A 1 324 ? -34.406 20.109 -30.203 1 38.53 324 ALA A O 1
ATOM 2398 N N . THR A 1 325 ? -33.125 20.5 -28.375 1 35.91 325 THR A N 1
ATOM 2399 C CA . THR A 1 325 ? -34.375 21.141 -27.906 1 35.91 325 THR A CA 1
ATOM 2400 C C . THR A 1 325 ? -34.5 22.531 -28.516 1 35.91 325 THR A C 1
ATOM 2402 O O . THR A 1 325 ? -35.438 23.266 -28.188 1 35.91 325 THR A O 1
ATOM 2405 N N . GLY A 1 326 ? -33.531 23 -29.25 1 31.44 326 GLY A N 1
ATOM 2406 C CA . GLY A 1 326 ? -33.562 24.438 -29.406 1 31.44 326 GLY A CA 1
ATOM 2407 C C . GLY A 1 326 ? -34.719 24.906 -30.297 1 31.44 326 GLY A C 1
ATOM 2408 O O . GLY A 1 326 ? -35.188 26.031 -30.156 1 31.44 326 GLY A O 1
ATOM 2409 N N . LYS A 1 327 ? -34.875 24.422 -31.484 1 36 327 LYS A N 1
ATOM 2410 C CA . LYS A 1 327 ? -35.188 25.359 -32.562 1 36 327 LYS A CA 1
ATOM 2411 C C . LYS A 1 327 ? -36.719 25.562 -32.688 1 36 327 LYS A C 1
ATOM 2413 O O . LYS A 1 327 ? -37.188 26.141 -33.656 1 36 327 LYS A O 1
ATOM 2418 N N . GLY A 1 328 ? -37.594 24.969 -31.766 1 30.33 328 GLY A N 1
ATOM 2419 C CA . GLY A 1 328 ? -38.938 24.906 -32.344 1 30.33 328 GLY A CA 1
ATOM 2420 C C . GLY A 1 328 ? -39.625 26.234 -32.344 1 30.33 328 GLY A C 1
ATOM 2421 O O . GLY A 1 328 ? -40.844 26.297 -32.5 1 30.33 328 GLY A O 1
ATOM 2422 N N . ARG A 1 329 ? -39 27.359 -31.828 1 31.23 329 ARG A N 1
ATOM 2423 C CA . ARG A 1 329 ? -39.969 28.453 -31.641 1 31.23 329 ARG A CA 1
ATOM 2424 C C . ARG A 1 329 ? -40.438 29 -32.969 1 31.23 329 ARG A C 1
ATOM 2426 O O . ARG A 1 329 ? -39.688 29.641 -33.688 1 31.23 329 ARG A O 1
ATOM 2433 N N . GLY A 1 330 ? -41.281 28.219 -33.625 1 29.27 330 GLY A N 1
ATOM 2434 C CA . GLY A 1 330 ? -41.938 28.578 -34.875 1 29.27 330 GLY A CA 1
ATOM 2435 C C . GLY A 1 330 ? -42.562 29.953 -34.844 1 29.27 330 GLY A C 1
ATOM 2436 O O . GLY A 1 330 ? -42.844 30.484 -33.781 1 29.27 330 GLY A O 1
ATOM 2437 N N . ARG A 1 331 ? -42.531 30.766 -36 1 31.97 331 ARG A N 1
ATOM 2438 C CA . ARG A 1 331 ? -42.906 32.031 -36.594 1 31.97 331 ARG A CA 1
ATOM 2439 C C . ARG A 1 331 ? -44.438 32.219 -36.531 1 31.97 331 ARG A C 1
ATOM 2441 O O . ARG A 1 331 ? -45.188 31.5 -37.219 1 31.97 331 ARG A O 1
ATOM 2448 N N . ARG A 1 332 ? -45.031 32.25 -35.312 1 25.41 332 ARG A N 1
ATOM 2449 C CA . ARG A 1 332 ? -46.469 32.562 -35.344 1 25.41 332 ARG A CA 1
ATOM 2450 C C . ARG A 1 332 ? -46.75 33.75 -36.25 1 25.41 332 ARG A C 1
ATOM 2452 O O . ARG A 1 332 ? -46.031 34.719 -36.25 1 25.41 332 ARG A O 1
ATOM 2459 N N . ASP A 1 333 ? -47.719 33.594 -37.156 1 29.52 333 ASP A N 1
ATOM 2460 C CA . ASP A 1 333 ? -48.438 34.156 -38.281 1 29.52 333 ASP A CA 1
ATOM 2461 C C . ASP A 1 333 ? -49.031 35.5 -37.969 1 29.52 333 ASP A C 1
ATOM 2463 O O . ASP A 1 333 ? -49.719 35.656 -36.938 1 29.52 333 ASP A O 1
ATOM 2467 N N . ALA A 1 334 ? -48.625 36.594 -38.688 1 24.17 334 ALA A N 1
ATOM 2468 C CA . ALA A 1 334 ? -49.375 37.781 -39.156 1 24.17 334 ALA A CA 1
ATOM 2469 C C . ALA A 1 334 ? -50.562 37.344 -40 1 24.17 334 ALA A C 1
ATOM 2471 O O . ALA A 1 334 ? -50.469 36.469 -40.844 1 24.17 334 ALA A O 1
ATOM 2472 N N . MET B 1 1 ? 31.609 21.578 20.484 1 24.25 1 MET B N 1
ATOM 2473 C CA . MET B 1 1 ? 30.938 22.844 20.812 1 24.25 1 MET B CA 1
ATOM 2474 C C . MET B 1 1 ? 30.109 23.328 19.641 1 24.25 1 MET B C 1
ATOM 2476 O O . MET B 1 1 ? 29.078 23.984 19.828 1 24.25 1 MET B O 1
ATOM 2480 N N . HIS B 1 2 ? 30.781 23.219 18.438 1 27.61 2 HIS B N 1
ATOM 2481 C CA . HIS B 1 2 ? 30.234 23.797 17.203 1 27.61 2 HIS B CA 1
ATOM 2482 C C . HIS B 1 2 ? 29.016 23.031 16.734 1 27.61 2 HIS B C 1
ATOM 2484 O O . HIS B 1 2 ? 28.359 23.422 15.766 1 27.61 2 HIS B O 1
ATOM 2490 N N . ASN B 1 3 ? 28.953 21.828 17.094 1 29.75 3 ASN B N 1
ATOM 2491 C CA . ASN B 1 3 ? 27.938 20.859 16.672 1 29.75 3 ASN B CA 1
ATOM 2492 C C . ASN B 1 3 ? 26.578 21.172 17.281 1 29.75 3 ASN B C 1
ATOM 2494 O O . ASN B 1 3 ? 25.578 20.516 16.953 1 29.75 3 ASN B O 1
ATOM 2498 N N . ARG B 1 4 ? 26.562 21.812 18.484 1 32.41 4 ARG B N 1
ATOM 2499 C CA . ARG B 1 4 ? 25.422 22.156 19.328 1 32.41 4 ARG B CA 1
ATOM 2500 C C . ARG B 1 4 ? 24.5 23.156 18.625 1 32.41 4 ARG B C 1
ATOM 2502 O O . ARG B 1 4 ? 23.312 23.234 18.969 1 32.41 4 ARG B O 1
ATOM 2509 N N . ILE B 1 5 ? 25.094 24.281 18.156 1 34.06 5 ILE B N 1
ATOM 2510 C CA . ILE B 1 5 ? 24.688 25.641 17.797 1 34.06 5 ILE B CA 1
ATOM 2511 C C . ILE B 1 5 ? 23.828 25.594 16.547 1 34.06 5 ILE B C 1
ATOM 2513 O O . ILE B 1 5 ? 23.031 26.516 16.281 1 34.06 5 ILE B O 1
ATOM 2517 N N . ALA B 1 6 ? 24.203 24.734 15.57 1 39.28 6 ALA B N 1
ATOM 2518 C CA . ALA B 1 6 ? 23.562 24.766 14.258 1 39.28 6 ALA B CA 1
ATOM 2519 C C . ALA B 1 6 ? 22.078 24.469 14.367 1 39.28 6 ALA B C 1
ATOM 2521 O O . ALA B 1 6 ? 21.281 24.953 13.562 1 39.28 6 ALA B O 1
ATOM 2522 N N . ASP B 1 7 ? 21.703 23.922 15.477 1 46.38 7 ASP B N 1
ATOM 2523 C CA . ASP B 1 7 ? 20.391 23.422 15.836 1 46.38 7 ASP B CA 1
ATOM 2524 C C . ASP B 1 7 ? 19.406 24.562 16.078 1 46.38 7 ASP B C 1
ATOM 2526 O O . ASP B 1 7 ? 18.281 24.531 15.586 1 46.38 7 ASP B O 1
ATOM 2530 N N . GLY B 1 8 ? 19.953 25.609 16.922 1 49.56 8 GLY B N 1
ATOM 2531 C CA . GLY B 1 8 ? 19.031 26.688 17.234 1 49.56 8 GLY B CA 1
ATOM 2532 C C . GLY B 1 8 ? 18.766 27.609 16.062 1 49.56 8 GLY B C 1
ATOM 2533 O O . GLY B 1 8 ? 17.797 28.375 16.094 1 49.56 8 GLY B O 1
ATOM 2534 N N . ARG B 1 9 ? 19.688 27.672 15.117 1 55.38 9 ARG B N 1
ATOM 2535 C CA . ARG B 1 9 ? 19.562 28.562 13.977 1 55.38 9 ARG B CA 1
ATOM 2536 C C . ARG B 1 9 ? 18.609 27.984 12.93 1 55.38 9 ARG B C 1
ATOM 2538 O O . ARG B 1 9 ? 18.109 28.703 12.07 1 55.38 9 ARG B O 1
ATOM 2545 N N . VAL B 1 10 ? 18.406 26.719 13.141 1 64.38 10 VAL B N 1
ATOM 2546 C CA . VAL B 1 10 ? 17.484 26.109 12.188 1 64.38 10 VAL B CA 1
ATOM 2547 C C . VAL B 1 10 ? 16.031 26.391 12.625 1 64.38 10 VAL B C 1
ATOM 2549 O O . VAL B 1 10 ? 15.664 26.109 13.766 1 64.38 10 VAL B O 1
ATOM 2552 N N . LYS B 1 11 ? 15.367 27.109 11.789 1 63.44 11 LYS B N 1
ATOM 2553 C CA . LYS B 1 11 ? 13.953 27.391 12.008 1 63.44 11 LYS B CA 1
ATOM 2554 C C . LYS B 1 11 ? 13.07 26.359 11.32 1 63.44 11 LYS B C 1
ATOM 2556 O O . LYS B 1 11 ? 13.508 25.672 10.391 1 63.44 11 LYS B O 1
ATOM 2561 N N . PHE B 1 12 ? 11.898 26.469 11.797 1 65.06 12 PHE B N 1
ATOM 2562 C CA . PHE B 1 12 ? 10.914 25.547 11.234 1 65.06 12 PHE B CA 1
ATOM 2563 C C . PHE B 1 12 ? 10.734 25.797 9.742 1 65.06 12 PHE B C 1
ATOM 2565 O O . PHE B 1 12 ? 10.594 24.844 8.969 1 65.06 12 PHE B O 1
ATOM 2572 N N . ARG B 1 13 ? 10.758 26.984 9.43 1 72.5 13 ARG B N 1
ATOM 2573 C CA . ARG B 1 13 ? 10.578 27.344 8.023 1 72.5 13 ARG B CA 1
ATOM 2574 C C . ARG B 1 13 ? 11.688 26.75 7.164 1 72.5 13 ARG B C 1
ATOM 2576 O O . ARG B 1 13 ? 11.461 26.406 6 1 72.5 13 ARG B O 1
ATOM 2583 N N . HIS B 1 14 ? 12.883 26.609 7.742 1 77.88 14 HIS B N 1
ATOM 2584 C CA . HIS B 1 14 ? 13.992 25.969 7.031 1 77.88 14 HIS B CA 1
ATOM 2585 C C . HIS B 1 14 ? 13.641 24.531 6.652 1 77.88 14 HIS B C 1
ATOM 2587 O O . HIS B 1 14 ? 13.828 24.125 5.5 1 77.88 14 HIS B O 1
ATOM 2593 N N . LEU B 1 15 ? 13.148 23.922 7.664 1 73.69 15 LEU B N 1
ATOM 2594 C CA . LEU B 1 15 ? 12.867 22.5 7.5 1 73.69 15 LEU B CA 1
ATOM 2595 C C . LEU B 1 15 ? 11.695 22.297 6.543 1 73.69 15 LEU B C 1
ATOM 2597 O O . LEU B 1 15 ? 11.734 21.391 5.695 1 73.69 15 LEU B O 1
ATOM 2601 N N . GLN B 1 16 ? 10.766 23.094 6.664 1 74.38 16 GLN B N 1
ATOM 2602 C CA . GLN B 1 16 ? 9.609 23.016 5.777 1 74.38 16 GLN B CA 1
ATOM 2603 C C . GLN B 1 16 ? 10.008 23.25 4.324 1 74.38 16 GLN B C 1
ATOM 2605 O O . GLN B 1 16 ? 9.586 22.516 3.434 1 74.38 16 GLN B O 1
ATOM 2610 N N . CYS B 1 17 ? 10.812 24.281 4.117 1 77.31 17 CYS B N 1
ATOM 2611 C CA . CYS B 1 17 ? 11.273 24.609 2.773 1 77.31 17 CYS B CA 1
ATOM 2612 C C . CYS B 1 17 ? 12.133 23.484 2.199 1 77.31 17 CYS B C 1
ATOM 2614 O O . CYS B 1 17 ? 11.977 23.125 1.033 1 77.31 17 CYS B O 1
ATOM 2616 N N . PHE B 1 18 ? 12.961 23.016 3.064 1 83.88 18 PHE B N 1
ATOM 2617 C CA . PHE B 1 18 ? 13.844 21.922 2.662 1 83.88 18 PHE B CA 1
ATOM 2618 C C . PHE B 1 18 ? 13.023 20.719 2.199 1 83.88 18 PHE B C 1
ATOM 2620 O O . PHE B 1 18 ? 13.258 20.188 1.112 1 83.88 18 PHE B O 1
ATOM 2627 N N . LEU B 1 19 ? 12.109 20.375 3.035 1 75.31 19 LEU B N 1
ATOM 2628 C CA . LEU B 1 19 ? 11.297 19.188 2.74 1 75.31 19 LEU B CA 1
ATOM 2629 C C . LEU B 1 19 ? 10.43 19.422 1.509 1 75.31 19 LEU B C 1
ATOM 2631 O O . LEU B 1 19 ? 10.242 18.516 0.699 1 75.31 19 LEU B O 1
ATOM 2635 N N . ALA B 1 20 ? 9.953 20.609 1.362 1 75.56 20 ALA B N 1
ATOM 2636 C CA . ALA B 1 20 ? 9.156 20.953 0.191 1 75.56 20 ALA B CA 1
ATOM 2637 C C . ALA B 1 20 ? 9.984 20.875 -1.087 1 75.56 20 ALA B C 1
ATOM 2639 O O . ALA B 1 20 ? 9.531 20.297 -2.088 1 75.56 20 ALA B O 1
ATOM 2640 N N . VAL B 1 21 ? 11.141 21.391 -0.96 1 80.5 21 VAL B N 1
ATOM 2641 C CA . VAL B 1 21 ? 12.008 21.359 -2.135 1 80.5 21 VAL B CA 1
ATOM 2642 C C . VAL B 1 21 ? 12.406 19.922 -2.449 1 80.5 21 VAL B C 1
ATOM 2644 O O . VAL B 1 21 ? 12.453 19.531 -3.617 1 80.5 21 VAL B O 1
ATOM 2647 N N . ALA B 1 22 ? 12.695 19.25 -1.411 1 77.19 22 ALA B N 1
ATOM 2648 C CA . ALA B 1 22 ? 13.07 17.859 -1.595 1 77.19 22 ALA B CA 1
ATOM 2649 C C . ALA B 1 22 ? 11.93 17.047 -2.217 1 77.19 22 ALA B C 1
ATOM 2651 O O . ALA B 1 22 ? 12.156 16.188 -3.07 1 77.19 22 ALA B O 1
ATOM 2652 N N . GLN B 1 23 ? 10.883 17.375 -1.701 1 68.69 23 GLN B N 1
ATOM 2653 C CA . GLN B 1 23 ? 9.688 16.672 -2.143 1 68.69 23 GLN B CA 1
ATOM 2654 C C . GLN B 1 23 ? 9.352 17 -3.592 1 68.69 23 GLN B C 1
ATOM 2656 O O . GLN B 1 23 ? 9.047 16.109 -4.391 1 68.69 23 GLN B O 1
ATOM 2661 N N . PHE B 1 24 ? 9.445 18.266 -3.969 1 67.19 24 PHE B N 1
ATOM 2662 C CA . PHE B 1 24 ? 8.953 18.734 -5.254 1 67.19 24 PHE B CA 1
ATOM 2663 C C . PHE B 1 24 ? 10.078 18.844 -6.27 1 67.19 24 PHE B C 1
ATOM 2665 O O . PHE B 1 24 ? 9.836 18.984 -7.469 1 67.19 24 PHE B O 1
ATOM 2672 N N . GLY B 1 25 ? 11.312 18.734 -5.793 1 74.75 25 GLY B N 1
ATOM 2673 C CA . GLY B 1 25 ? 12.492 18.766 -6.641 1 74.75 25 GLY B CA 1
ATOM 2674 C C . GLY B 1 25 ? 12.703 20.094 -7.32 1 74.75 25 GLY B C 1
ATOM 2675 O O . GLY B 1 25 ? 13.445 20.203 -8.297 1 74.75 25 GLY B O 1
ATOM 2676 N N . SER B 1 26 ? 11.875 21.062 -6.965 1 79.88 26 SER B N 1
ATOM 2677 C CA . SER B 1 26 ? 11.906 22.391 -7.547 1 79.88 26 SER B CA 1
ATOM 2678 C C . SER B 1 26 ? 11.625 23.469 -6.496 1 79.88 26 SER B C 1
ATOM 2680 O O . SER B 1 26 ? 10.703 23.328 -5.691 1 79.88 26 SER B O 1
ATOM 2682 N N . VAL B 1 27 ? 12.398 24.5 -6.598 1 82.56 27 VAL B N 1
ATOM 2683 C CA . VAL B 1 27 ? 12.234 25.625 -5.68 1 82.56 27 VAL B CA 1
ATOM 2684 C C . VAL B 1 27 ? 10.922 26.344 -5.977 1 82.56 27 VAL B C 1
ATOM 2686 O O . VAL B 1 27 ? 10.211 26.766 -5.055 1 82.56 27 VAL B O 1
ATOM 2689 N N . GLN B 1 28 ? 10.688 26.391 -7.223 1 81.06 28 GLN B N 1
ATOM 2690 C CA . GLN B 1 28 ? 9.453 27.062 -7.621 1 81.06 28 GLN B CA 1
ATOM 2691 C C . GLN B 1 28 ? 8.234 26.297 -7.141 1 81.06 28 GLN B C 1
ATOM 2693 O O . GLN B 1 28 ? 7.305 26.875 -6.574 1 81.06 28 GLN B O 1
ATOM 2698 N N . LYS B 1 29 ? 8.25 25.094 -7.32 1 77.5 29 LYS B N 1
ATOM 2699 C CA . LYS B 1 29 ? 7.125 24.266 -6.91 1 77.5 29 LYS B CA 1
ATOM 2700 C C . LYS B 1 29 ? 6.996 24.234 -5.391 1 77.5 29 LYS B C 1
ATOM 2702 O O . LYS B 1 29 ? 5.883 24.234 -4.855 1 77.5 29 LYS B O 1
ATOM 2707 N N . ALA B 1 30 ? 8.078 24.156 -4.797 1 79.19 30 ALA B N 1
ATOM 2708 C CA . ALA B 1 30 ? 8.086 24.234 -3.338 1 79.19 30 ALA B CA 1
ATOM 2709 C C . ALA B 1 30 ? 7.477 25.547 -2.859 1 79.19 30 ALA B C 1
ATOM 2711 O O . ALA B 1 30 ? 6.695 25.562 -1.903 1 79.19 30 ALA B O 1
ATOM 2712 N N . ALA B 1 31 ? 7.785 26.594 -3.537 1 80.5 31 ALA B N 1
ATOM 2713 C CA . ALA B 1 31 ? 7.262 27.922 -3.189 1 80.5 31 ALA B CA 1
ATOM 2714 C C . ALA B 1 31 ? 5.738 27.953 -3.291 1 80.5 31 ALA B C 1
ATOM 2716 O O . ALA B 1 31 ? 5.059 28.453 -2.393 1 80.5 31 ALA B O 1
ATOM 2717 N N . HIS B 1 32 ? 5.305 27.328 -4.297 1 73.44 32 HIS B N 1
ATOM 2718 C CA . HIS B 1 32 ? 3.863 27.266 -4.508 1 73.44 32 HIS B CA 1
ATOM 2719 C C . HIS B 1 32 ? 3.188 26.438 -3.422 1 73.44 32 HIS B C 1
ATOM 2721 O O . HIS B 1 32 ? 2.166 26.844 -2.865 1 73.44 32 HIS B O 1
ATOM 2727 N N . SER B 1 33 ? 3.854 25.484 -3.09 1 68.12 33 SER B N 1
ATOM 2728 C CA . SER B 1 33 ? 3.27 24.578 -2.111 1 68.12 33 SER B CA 1
ATOM 2729 C C . SER B 1 33 ? 3.264 25.188 -0.716 1 68.12 33 SER B C 1
ATOM 2731 O O . SER B 1 33 ? 2.395 24.875 0.102 1 68.12 33 SER B O 1
ATOM 2733 N N . LEU B 1 34 ? 4.121 26.016 -0.506 1 67.62 34 LEU B N 1
ATOM 2734 C CA . LEU B 1 34 ? 4.277 26.641 0.803 1 67.62 34 LEU B CA 1
ATOM 2735 C C . LEU B 1 34 ? 3.648 28.031 0.82 1 67.62 34 LEU B C 1
ATOM 2737 O O . LEU B 1 34 ? 3.648 28.703 1.854 1 67.62 34 LEU B O 1
ATOM 2741 N N . SER B 1 35 ? 3.09 28.391 -0.352 1 71.5 35 SER B N 1
ATOM 2742 C CA . SER B 1 35 ? 2.469 29.703 -0.502 1 71.5 35 SER B CA 1
ATOM 2743 C C . SER B 1 35 ? 3.439 30.812 -0.124 1 71.5 35 SER B C 1
ATOM 2745 O O . SER B 1 35 ? 3.078 31.734 0.614 1 71.5 35 SER B O 1
ATOM 2747 N N . ILE B 1 36 ? 4.645 30.703 -0.556 1 77 36 ILE B N 1
ATOM 2748 C CA . ILE B 1 36 ? 5.664 31.734 -0.396 1 77 36 ILE B CA 1
ATOM 2749 C C . ILE B 1 36 ? 6.375 31.969 -1.729 1 77 36 ILE B C 1
ATOM 2751 O O . ILE B 1 36 ? 6.078 31.297 -2.723 1 77 36 ILE B O 1
ATOM 2755 N N . THR B 1 37 ? 7.125 33.031 -1.803 1 80.06 37 THR B N 1
ATOM 2756 C CA . THR B 1 37 ? 7.781 33.375 -3.055 1 80.06 37 THR B CA 1
ATOM 2757 C C . THR B 1 37 ? 9 32.5 -3.299 1 80.06 37 THR B C 1
ATOM 2759 O O . THR B 1 37 ? 9.57 31.953 -2.355 1 80.06 37 THR B O 1
ATOM 2762 N N . GLN B 1 38 ? 9.297 32.312 -4.559 1 85.19 38 GLN B N 1
ATOM 2763 C CA . GLN B 1 38 ? 10.453 31.5 -4.945 1 85.19 38 GLN B CA 1
ATOM 2764 C C . GLN B 1 38 ? 11.734 32.031 -4.324 1 85.19 38 GLN B C 1
ATOM 2766 O O . GLN B 1 38 ? 12.555 31.281 -3.809 1 85.19 38 GLN B O 1
ATOM 2771 N N . PRO B 1 39 ? 11.945 33.375 -4.332 1 86.75 39 PRO B N 1
ATOM 2772 C CA . PRO B 1 39 ? 13.148 33.875 -3.674 1 86.75 39 PRO B CA 1
ATOM 2773 C C . PRO B 1 39 ? 13.188 33.562 -2.18 1 86.75 39 PRO B C 1
ATOM 2775 O O . PRO B 1 39 ? 14.258 33.281 -1.63 1 86.75 39 PRO B O 1
ATOM 2778 N N . ALA B 1 40 ? 12.047 33.531 -1.633 1 82.31 40 ALA B N 1
ATOM 2779 C CA . ALA B 1 40 ? 11.961 33.219 -0.21 1 82.31 40 ALA B CA 1
ATOM 2780 C C . ALA B 1 40 ? 12.383 31.766 0.054 1 82.31 40 ALA B C 1
ATOM 2782 O O . ALA B 1 40 ? 13.102 31.484 1.016 1 82.31 40 ALA B O 1
ATOM 2783 N N . VAL B 1 41 ? 11.906 30.906 -0.777 1 86.75 41 VAL B N 1
ATOM 2784 C CA . VAL B 1 41 ? 12.297 29.5 -0.641 1 86.75 41 VAL B CA 1
ATOM 2785 C C . VAL B 1 41 ? 13.805 29.359 -0.857 1 86.75 41 VAL B C 1
ATOM 2787 O O . VAL B 1 41 ? 14.484 28.703 -0.076 1 86.75 41 VAL B O 1
ATOM 2790 N N . SER B 1 42 ? 14.289 29.938 -1.879 1 87.75 42 SER B N 1
ATOM 2791 C CA . SER B 1 42 ? 15.703 29.859 -2.209 1 87.75 42 SER B CA 1
ATOM 2792 C C . SER B 1 42 ? 16.562 30.406 -1.08 1 87.75 42 SER B C 1
ATOM 2794 O O . SER B 1 42 ? 17.562 29.781 -0.696 1 87.75 42 SER B O 1
ATOM 2796 N N . LYS B 1 43 ? 16.188 31.5 -0.57 1 87.69 43 LYS B N 1
ATOM 2797 C CA . LYS B 1 43 ? 16.906 32.125 0.535 1 87.69 43 LYS B CA 1
ATOM 2798 C C . LYS B 1 43 ? 16.891 31.234 1.773 1 87.69 43 LYS B C 1
ATOM 2800 O O . LYS B 1 43 ? 17.906 31.078 2.449 1 87.69 43 LYS B O 1
ATOM 2805 N N . THR B 1 44 ? 15.727 30.781 1.999 1 84 44 THR B N 1
ATOM 2806 C CA . THR B 1 44 ? 15.555 29.938 3.176 1 84 44 THR B CA 1
ATOM 2807 C C . THR B 1 44 ? 16.422 28.688 3.076 1 84 44 THR B C 1
ATOM 2809 O O . THR B 1 44 ? 17.031 28.266 4.062 1 84 44 THR B O 1
ATOM 2812 N N . ILE B 1 45 ? 16.469 28.109 1.906 1 87.56 45 ILE B N 1
ATOM 2813 C CA . ILE B 1 45 ? 17.297 26.922 1.687 1 87.56 45 ILE B CA 1
ATOM 2814 C C . ILE B 1 45 ? 18.766 27.297 1.834 1 87.56 45 ILE B C 1
ATOM 2816 O O . ILE B 1 45 ? 19.531 26.562 2.459 1 87.56 45 ILE B O 1
ATOM 2820 N N . ALA B 1 46 ? 19.156 28.391 1.286 1 88.12 46 ALA B N 1
ATOM 2821 C CA . ALA B 1 46 ? 20.516 28.875 1.401 1 88.12 46 ALA B CA 1
ATOM 2822 C C . ALA B 1 46 ? 20.906 29.109 2.861 1 88.12 46 ALA B C 1
ATOM 2824 O O . ALA B 1 46 ? 22.016 28.781 3.279 1 88.12 46 ALA B O 1
ATOM 2825 N N . GLU B 1 47 ? 19.969 29.688 3.545 1 82.56 47 GLU B N 1
ATOM 2826 C CA . GLU B 1 47 ? 20.172 29.906 4.973 1 82.56 47 GLU B CA 1
ATOM 2827 C C . GLU B 1 47 ? 20.391 28.594 5.707 1 82.56 47 GLU B C 1
ATOM 2829 O O . GLU B 1 47 ? 21.297 28.469 6.535 1 82.56 47 GLU B O 1
ATOM 2834 N N . LEU B 1 48 ? 19.516 27.688 5.422 1 82.31 48 LEU B N 1
ATOM 2835 C CA . LEU B 1 48 ? 19.625 26.375 6.051 1 82.31 48 LEU B CA 1
ATOM 2836 C C . LEU B 1 48 ? 20.969 25.734 5.734 1 82.31 48 LEU B C 1
ATOM 2838 O O . LEU B 1 48 ? 21.641 25.203 6.629 1 82.31 48 LEU B O 1
ATOM 2842 N N . GLU B 1 49 ? 21.359 25.797 4.504 1 84.56 49 GLU B N 1
ATOM 2843 C CA . GLU B 1 49 ? 22.641 25.234 4.082 1 84.56 49 GLU B CA 1
ATOM 2844 C C . GLU B 1 49 ? 23.812 25.953 4.762 1 84.56 49 GLU B C 1
ATOM 2846 O O . GLU B 1 49 ? 24.797 25.312 5.145 1 84.56 49 GLU B O 1
ATOM 2851 N N . SER B 1 50 ? 23.656 27.234 4.891 1 81 50 SER B N 1
ATOM 2852 C CA . SER B 1 50 ? 24.672 28.016 5.582 1 81 50 SER B CA 1
ATOM 2853 C C . SER B 1 50 ? 24.781 27.625 7.047 1 81 50 SER B C 1
ATOM 2855 O O . SER B 1 50 ? 25.891 27.484 7.578 1 81 50 SER B O 1
ATOM 2857 N N . ILE B 1 51 ? 23.672 27.484 7.605 1 73.31 51 ILE B N 1
ATOM 2858 C CA . ILE B 1 51 ? 23.641 27.094 9.008 1 73.31 51 ILE B CA 1
ATOM 2859 C C . ILE B 1 51 ? 24.297 25.719 9.188 1 73.31 51 ILE B C 1
ATOM 2861 O O . ILE B 1 51 ? 25.062 25.516 10.125 1 73.31 51 ILE B O 1
ATOM 2865 N N . LEU B 1 52 ? 23.922 24.844 8.266 1 73.5 52 LEU B N 1
ATOM 2866 C CA . LEU B 1 52 ? 24.375 23.469 8.375 1 73.5 52 LEU B CA 1
ATOM 2867 C C . LEU B 1 52 ? 25.797 23.312 7.848 1 73.5 52 LEU B C 1
ATOM 2869 O O . LEU B 1 52 ? 26.469 22.328 8.141 1 73.5 52 LEU B O 1
ATOM 2873 N N . GLY B 1 53 ? 26.219 24.25 7.078 1 75.81 53 GLY B N 1
ATOM 2874 C CA . GLY B 1 53 ? 27.578 24.25 6.527 1 75.81 53 GLY B CA 1
ATOM 2875 C C . GLY B 1 53 ? 27.734 23.281 5.371 1 75.81 53 GLY B C 1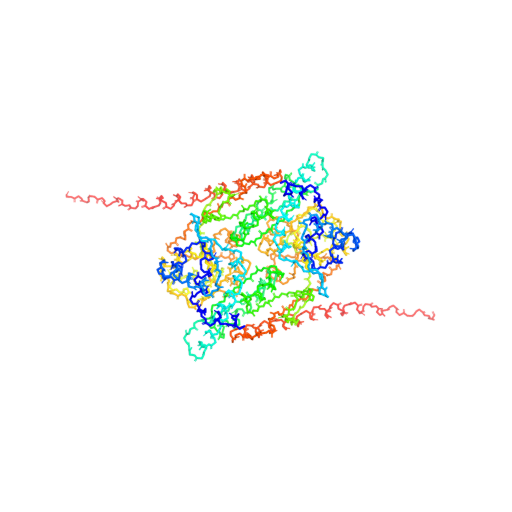
ATOM 2876 O O . GLY B 1 53 ? 28.859 22.891 5.039 1 75.81 53 GLY B O 1
ATOM 2877 N N . VAL B 1 54 ? 26.641 22.734 4.953 1 78.25 54 VAL B N 1
ATOM 2878 C CA . VAL B 1 54 ? 26.672 21.812 3.824 1 78.25 54 VAL B CA 1
ATOM 2879 C C . VAL B 1 54 ? 25.609 22.203 2.805 1 78.25 54 VAL B C 1
ATOM 2881 O O . VAL B 1 54 ? 24.656 22.922 3.139 1 78.25 54 VAL B O 1
ATOM 2884 N N . ARG B 1 55 ? 25.812 21.719 1.569 1 85.31 55 ARG B N 1
ATOM 2885 C CA . ARG B 1 55 ? 24.766 21.859 0.554 1 85.31 55 ARG B CA 1
ATOM 2886 C C . ARG B 1 55 ? 23.766 20.719 0.631 1 85.31 55 ARG B C 1
ATOM 2888 O O . ARG B 1 55 ? 24.156 19.547 0.769 1 85.31 55 ARG B O 1
ATOM 2895 N N . LEU B 1 56 ? 22.531 21.156 0.668 1 84.06 56 LEU B N 1
ATOM 2896 C CA . LEU B 1 56 ? 21.484 20.156 0.77 1 84.06 56 LEU B CA 1
ATOM 2897 C C . LEU B 1 56 ? 20.906 19.844 -0.603 1 84.06 56 LEU B C 1
ATOM 2899 O O . LEU B 1 56 ? 20.281 18.797 -0.791 1 84.06 56 LEU B O 1
ATOM 2903 N N . PHE B 1 57 ? 21.094 20.797 -1.471 1 86.38 57 PHE B N 1
ATOM 2904 C CA . PHE B 1 57 ? 20.594 20.609 -2.828 1 86.38 57 PHE B CA 1
ATOM 2905 C C . PHE B 1 57 ? 21.672 20.969 -3.852 1 86.38 57 PHE B C 1
ATOM 2907 O O . PHE B 1 57 ? 22.469 21.875 -3.621 1 86.38 57 PHE B O 1
ATOM 2914 N N . GLU B 1 58 ? 21.734 20.125 -4.875 1 82.62 58 GLU B N 1
ATOM 2915 C CA . GLU B 1 58 ? 22.453 20.516 -6.078 1 82.62 58 GLU B CA 1
ATOM 2916 C C . GLU B 1 58 ? 21.531 21.156 -7.102 1 82.62 58 GLU B C 1
ATOM 2918 O O . GLU B 1 58 ? 20.469 20.609 -7.414 1 82.62 58 GLU B O 1
ATOM 2923 N N . ARG B 1 59 ? 21.875 22.484 -7.23 1 73.88 59 ARG B N 1
ATOM 2924 C CA . ARG B 1 59 ? 21.047 23.234 -8.172 1 73.88 59 ARG B CA 1
ATOM 2925 C C . ARG B 1 59 ? 21.562 23.078 -9.602 1 73.88 59 ARG B C 1
ATOM 2927 O O . ARG B 1 59 ? 22.766 23.203 -9.844 1 73.88 59 ARG B O 1
ATOM 2934 N N . GLY B 1 60 ? 20.844 22.422 -10.398 1 67.5 60 GLY B N 1
ATOM 2935 C CA . GLY B 1 60 ? 21.188 22.312 -11.805 1 67.5 60 GLY B CA 1
ATOM 2936 C C . GLY B 1 60 ? 20.016 22.562 -12.734 1 67.5 60 GLY B C 1
ATOM 2937 O O . GLY B 1 60 ? 18.984 23.078 -12.305 1 67.5 60 GLY B O 1
ATOM 2938 N N . ARG B 1 61 ? 20.25 22.406 -13.984 1 63.72 61 ARG B N 1
ATOM 2939 C CA . ARG B 1 61 ? 19.25 22.594 -15.023 1 63.72 61 ARG B CA 1
ATOM 2940 C C . ARG B 1 61 ? 17.984 21.797 -14.734 1 63.72 61 ARG B C 1
ATOM 2942 O O . ARG B 1 61 ? 16.891 22.172 -15.148 1 63.72 61 ARG B O 1
ATOM 2949 N N . GLN B 1 62 ? 18.172 20.844 -13.961 1 58.38 62 GLN B N 1
ATOM 2950 C CA . GLN B 1 62 ? 17.062 19.922 -13.734 1 58.38 62 GLN B CA 1
ATOM 2951 C C . GLN B 1 62 ? 16.359 20.203 -12.414 1 58.38 62 GLN B C 1
ATOM 2953 O O . GLN B 1 62 ? 15.516 19.422 -11.977 1 58.38 62 GLN B O 1
ATOM 2958 N N . GLY B 1 63 ? 16.656 21.281 -11.836 1 71.62 63 GLY B N 1
ATOM 2959 C CA . GLY B 1 63 ? 16.047 21.672 -10.57 1 71.62 63 GLY B CA 1
ATOM 2960 C C . GLY B 1 63 ? 16.953 21.438 -9.375 1 71.62 63 GLY B C 1
ATOM 2961 O O . GLY B 1 63 ? 18.188 21.5 -9.5 1 71.62 63 GLY B O 1
ATOM 2962 N N . ALA B 1 64 ? 16.25 21.312 -8.211 1 77.44 64 ALA B N 1
ATOM 2963 C CA . ALA B 1 64 ? 16.984 21.125 -6.965 1 77.44 64 ALA B CA 1
ATOM 2964 C C . ALA B 1 64 ? 16.953 19.656 -6.523 1 77.44 64 ALA B C 1
ATOM 2966 O O . ALA B 1 64 ? 15.883 19.125 -6.227 1 77.44 64 ALA B O 1
ATOM 2967 N N . ARG B 1 65 ? 18.062 19 -6.699 1 78.06 65 ARG B N 1
ATOM 2968 C CA . ARG B 1 65 ? 18.188 17.625 -6.254 1 78.06 65 ARG B CA 1
ATOM 2969 C C . ARG B 1 65 ? 18.922 17.531 -4.918 1 78.06 65 ARG B C 1
ATOM 2971 O O . ARG B 1 65 ? 19.922 18.234 -4.711 1 78.06 65 ARG B O 1
ATOM 2978 N N . PRO B 1 66 ? 18.281 16.672 -4.043 1 75.75 66 PRO B N 1
ATOM 2979 C CA . PRO B 1 66 ? 18.984 16.562 -2.764 1 75.75 66 PRO B CA 1
ATOM 2980 C C . PRO B 1 66 ? 20.391 15.977 -2.914 1 75.75 66 PRO B C 1
ATOM 2982 O O . PRO B 1 66 ? 20.594 15.039 -3.691 1 75.75 66 PRO B O 1
ATOM 2985 N N . THR B 1 67 ? 21.359 16.672 -2.266 1 75.81 67 THR B N 1
ATOM 2986 C CA . THR B 1 67 ? 22.703 16.125 -2.139 1 75.81 67 THR B CA 1
ATOM 2987 C C . THR B 1 67 ? 22.719 14.914 -1.221 1 75.81 67 THR B C 1
ATOM 2989 O O . THR B 1 67 ? 21.672 14.531 -0.681 1 75.81 67 THR B O 1
ATOM 2992 N N . ARG B 1 68 ? 23.859 14.336 -1.155 1 65.12 68 ARG B N 1
ATOM 2993 C CA . ARG B 1 68 ? 24.031 13.258 -0.187 1 65.12 68 ARG B CA 1
ATOM 2994 C C . ARG B 1 68 ? 23.656 13.719 1.217 1 65.12 68 ARG B C 1
ATOM 2996 O O . ARG B 1 68 ? 22.953 13.008 1.945 1 65.12 68 ARG B O 1
ATOM 3003 N N . GLU B 1 69 ? 24.125 14.828 1.526 1 69.62 69 GLU B N 1
ATOM 3004 C CA . GLU B 1 69 ? 23.812 15.438 2.816 1 69.62 69 GLU B CA 1
ATOM 3005 C C . GLU B 1 69 ? 22.312 15.719 2.943 1 69.62 69 GLU B C 1
ATOM 3007 O O . GLU B 1 69 ? 21.734 15.547 4.02 1 69.62 69 GLU B O 1
ATOM 3012 N N . GLY B 1 70 ? 21.75 16.156 1.82 1 72.94 70 GLY B N 1
ATOM 3013 C CA . GLY B 1 70 ? 20.312 16.375 1.818 1 72.94 70 GLY B CA 1
ATOM 3014 C C . GLY B 1 70 ? 19.516 15.125 2.078 1 72.94 70 GLY B C 1
ATOM 3015 O O . GLY B 1 70 ? 18.562 15.133 2.861 1 72.94 70 GLY B O 1
ATOM 3016 N N . GLN B 1 71 ? 19.953 14.156 1.528 1 66.31 71 GLN B N 1
ATOM 3017 C CA . GLN B 1 71 ? 19.281 12.867 1.695 1 66.31 71 GLN B CA 1
ATOM 3018 C C . GLN B 1 71 ? 19.391 12.367 3.133 1 66.31 71 GLN B C 1
ATOM 3020 O O . GLN B 1 71 ? 18.438 11.82 3.686 1 66.31 71 GLN B O 1
ATOM 3025 N N . LEU B 1 72 ? 20.531 12.625 3.711 1 58.94 72 LEU B N 1
ATOM 3026 C CA . LEU B 1 72 ? 20.766 12.219 5.09 1 58.94 72 LEU B CA 1
ATOM 3027 C C . LEU B 1 72 ? 19.953 13.07 6.059 1 58.94 72 LEU B C 1
ATOM 3029 O O . LEU B 1 72 ? 19.516 12.586 7.102 1 58.94 72 LEU B O 1
ATOM 3033 N N . PHE B 1 73 ? 19.766 14.266 5.637 1 65 73 PHE B N 1
ATOM 3034 C CA . PHE B 1 73 ? 19.109 15.227 6.512 1 65 73 PHE B CA 1
ATOM 3035 C C . PHE B 1 73 ? 17.594 15.07 6.445 1 65 73 PHE B C 1
ATOM 3037 O O . PHE B 1 73 ? 16.891 15.391 7.406 1 65 73 PHE B O 1
ATOM 3044 N N . MET B 1 74 ? 17.156 14.461 5.395 1 68 74 MET B N 1
ATOM 3045 C CA . MET B 1 74 ? 15.734 14.453 5.074 1 68 74 MET B CA 1
ATOM 3046 C C . MET B 1 74 ? 14.93 13.742 6.16 1 68 74 MET B C 1
ATOM 3048 O O . MET B 1 74 ? 13.945 14.281 6.66 1 68 74 MET B O 1
ATOM 3052 N N . PRO B 1 75 ? 15.367 12.672 6.605 1 56.44 75 PRO B N 1
ATOM 3053 C CA . PRO B 1 75 ? 14.578 12.023 7.656 1 56.44 75 PRO B CA 1
ATOM 3054 C C . PRO B 1 75 ? 14.555 12.828 8.953 1 56.44 75 PRO B C 1
ATOM 3056 O O . PRO B 1 75 ? 13.531 12.859 9.641 1 56.44 75 PRO B O 1
ATOM 3059 N N . HIS B 1 76 ? 15.516 13.422 9.188 1 56.84 76 HIS B N 1
ATOM 3060 C CA . HIS B 1 76 ? 15.609 14.219 10.406 1 56.84 76 HIS B CA 1
ATOM 3061 C C . HIS B 1 76 ? 14.75 15.477 10.312 1 56.84 76 HIS B C 1
ATOM 3063 O O . HIS B 1 76 ? 14.078 15.844 11.273 1 56.84 76 HIS B O 1
ATOM 3069 N N . ALA B 1 77 ? 14.898 16.125 9.141 1 65.44 77 ALA B N 1
ATOM 3070 C CA . ALA B 1 77 ? 14.039 17.281 8.922 1 65.44 77 ALA B CA 1
ATOM 3071 C C . ALA B 1 77 ? 12.562 16.906 9.016 1 65.44 77 ALA B C 1
ATOM 3073 O O . ALA B 1 77 ? 11.773 17.625 9.633 1 65.44 77 ALA B O 1
ATOM 3074 N N . SER B 1 78 ? 12.305 15.797 8.5 1 60.44 78 SER B N 1
ATOM 3075 C CA . SER B 1 78 ? 10.93 15.305 8.539 1 60.44 78 SER B CA 1
ATOM 3076 C C . SER B 1 78 ? 10.477 15.039 9.969 1 60.44 78 SER B C 1
ATOM 3078 O O . SER B 1 78 ? 9.367 15.414 10.352 1 60.44 78 SER B O 1
ATOM 3080 N N . ALA B 1 79 ? 11.32 14.469 10.703 1 55 79 ALA B N 1
ATOM 3081 C CA . ALA B 1 79 ? 11.016 14.195 12.102 1 55 79 ALA B CA 1
ATOM 3082 C C . ALA B 1 79 ? 10.797 15.484 12.883 1 55 79 ALA B C 1
ATOM 3084 O O . ALA B 1 79 ? 9.906 15.562 13.734 1 55 79 ALA B O 1
ATOM 3085 N N . CYS B 1 80 ? 11.555 16.422 12.555 1 55.69 80 CYS B N 1
ATOM 3086 C CA . CYS B 1 80 ? 11.445 17.703 13.242 1 55.69 80 CYS B CA 1
ATOM 3087 C C . CYS B 1 80 ? 10.117 18.375 12.922 1 55.69 80 CYS B C 1
ATOM 3089 O O . CYS B 1 80 ? 9.438 18.875 13.82 1 55.69 80 CYS B O 1
ATOM 3091 N N . VAL B 1 81 ? 9.836 18.328 11.695 1 57.78 81 VAL B N 1
ATOM 3092 C CA . VAL B 1 81 ? 8.586 18.969 11.297 1 57.78 81 VAL B CA 1
ATOM 3093 C C . VAL B 1 81 ? 7.406 18.234 11.922 1 57.78 81 VAL B C 1
ATOM 3095 O O . VAL B 1 81 ? 6.457 18.859 12.406 1 57.78 81 VAL B O 1
ATOM 3098 N N . LEU B 1 82 ? 7.578 17.016 11.969 1 53.75 82 LEU B N 1
ATOM 3099 C CA . LEU B 1 82 ? 6.531 16.234 12.609 1 53.75 82 LEU B CA 1
ATOM 3100 C C . LEU B 1 82 ? 6.438 16.547 14.094 1 53.75 82 LEU B C 1
ATOM 3102 O O . LEU B 1 82 ? 5.34 16.734 14.633 1 53.75 82 LEU B O 1
ATOM 3106 N N . ALA B 1 83 ? 7.555 16.609 14.625 1 52.41 83 ALA B N 1
ATOM 3107 C CA . ALA B 1 83 ? 7.59 16.906 16.047 1 52.41 83 ALA B CA 1
ATOM 3108 C C . ALA B 1 83 ? 6.973 18.281 16.328 1 52.41 83 ALA B C 1
ATOM 3110 O O . ALA B 1 83 ? 6.207 18.438 17.281 1 52.41 83 ALA B O 1
ATOM 3111 N N . LEU B 1 84 ? 7.332 19.203 15.555 1 51.88 84 LEU B N 1
ATOM 3112 C CA . LEU B 1 84 ? 6.762 20.547 15.734 1 51.88 84 LEU B CA 1
ATOM 3113 C C . LEU B 1 84 ? 5.254 20.531 15.5 1 51.88 84 LEU B C 1
ATOM 3115 O O . LEU B 1 84 ? 4.5 21.156 16.234 1 51.88 84 LEU B O 1
ATOM 3119 N N . ARG B 1 85 ? 4.988 19.859 14.484 1 50.31 85 ARG B N 1
ATOM 3120 C CA . ARG B 1 85 ? 3.557 19.75 14.219 1 50.31 85 ARG B CA 1
ATOM 3121 C C . ARG B 1 85 ? 2.83 19.125 15.406 1 50.31 85 ARG B C 1
ATOM 3123 O O . ARG B 1 85 ? 1.751 19.578 15.789 1 50.31 85 ARG B O 1
ATOM 3130 N N . GLN B 1 86 ? 3.475 18.188 15.867 1 48.91 86 GLN B N 1
ATOM 3131 C CA . GLN B 1 86 ? 2.922 17.531 17.047 1 48.91 86 GLN B CA 1
ATOM 3132 C C . GLN B 1 86 ? 2.873 18.484 18.234 1 48.91 86 GLN B C 1
ATOM 3134 O O . GLN B 1 86 ? 1.896 18.5 18.984 1 48.91 86 GLN B O 1
ATOM 3139 N N . GLY B 1 87 ? 3.914 19.094 18.375 1 48.69 87 GLY B N 1
ATOM 3140 C CA . GLY B 1 87 ? 3.957 20.078 19.438 1 48.69 87 GLY B CA 1
ATOM 3141 C C . GLY B 1 87 ? 2.898 21.156 19.297 1 48.69 87 GLY B C 1
ATOM 3142 O O . GLY B 1 87 ? 2.227 21.5 20.266 1 48.69 87 GLY B O 1
ATOM 3143 N N . VAL B 1 88 ? 2.889 21.688 18.109 1 45.62 88 VAL B N 1
ATOM 3144 C CA . VAL B 1 88 ? 1.854 22.672 17.859 1 45.62 88 VAL B CA 1
ATOM 3145 C C . VAL B 1 88 ? 0.477 22.078 18.125 1 45.62 88 VAL B C 1
ATOM 3147 O O . VAL B 1 88 ? -0.404 22.734 18.688 1 45.62 88 VAL B O 1
ATOM 3150 N N . GLY B 1 89 ? 0.438 20.891 17.688 1 44.53 89 GLY B N 1
ATOM 3151 C CA . GLY B 1 89 ? -0.811 20.203 17.969 1 44.53 89 GLY B CA 1
ATOM 3152 C C . GLY B 1 89 ? -1.121 20.125 19.453 1 44.53 89 GLY B C 1
ATOM 3153 O O . GLY B 1 89 ? -2.275 20.281 19.859 1 44.53 89 GLY B O 1
ATOM 3154 N N . LEU B 1 90 ? -0.069 19.938 20.125 1 43.78 90 LEU B N 1
ATOM 3155 C CA . LEU B 1 90 ? -0.232 19.891 21.578 1 43.78 90 LEU B CA 1
ATOM 3156 C C . LEU B 1 90 ? -0.665 21.25 22.109 1 43.78 90 LEU B C 1
ATOM 3158 O O . LEU B 1 90 ? -1.517 21.328 23 1 43.78 90 LEU B O 1
ATOM 3162 N N . LEU B 1 91 ? 0.096 22.156 21.609 1 42.66 91 LEU B N 1
ATOM 3163 C CA . LEU B 1 91 ? -0.255 23.5 22.078 1 42.66 91 LEU B CA 1
ATOM 3164 C C . LEU B 1 91 ? -1.641 23.906 21.578 1 42.66 91 LEU B C 1
ATOM 3166 O O . LEU B 1 91 ? -2.342 24.672 22.25 1 42.66 91 LEU B O 1
ATOM 3170 N N . ALA B 1 92 ? -1.894 23.453 20.453 1 41.59 92 ALA B N 1
ATOM 3171 C CA . ALA B 1 92 ? -3.23 23.766 19.953 1 41.59 92 ALA B CA 1
ATOM 3172 C C . ALA B 1 92 ? -4.305 23.141 20.828 1 41.59 92 ALA B C 1
ATOM 3174 O O . ALA B 1 92 ? -5.426 23.641 20.922 1 41.59 92 ALA B O 1
ATOM 3175 N N . ARG B 1 93 ? -4.09 22.016 21.312 1 41.72 93 ARG B N 1
ATOM 3176 C CA . ARG B 1 93 ? -5.09 21.484 22.234 1 41.72 93 ARG B CA 1
ATOM 3177 C C . ARG B 1 93 ? -5.445 22.516 23.297 1 41.72 93 ARG B C 1
ATOM 3179 O O . ARG B 1 93 ? -6.602 22.609 23.719 1 41.72 93 ARG B O 1
ATOM 3186 N N . GLU B 1 94 ? -4.465 22.969 23.844 1 40.38 94 GLU B N 1
ATOM 3187 C CA . GLU B 1 94 ? -4.883 23.891 24.891 1 40.38 94 GLU B CA 1
ATOM 3188 C C . GLU B 1 94 ? -5.684 25.062 24.312 1 40.38 94 GLU B C 1
ATOM 3190 O O . GLU B 1 94 ? -6.562 25.609 24.984 1 40.38 94 GLU B O 1
ATOM 3195 N N . GLY B 1 95 ? -5.309 25.703 23.328 1 36.47 95 GLY B N 1
ATOM 3196 C CA . GLY B 1 95 ? -6.191 26.703 22.75 1 36.47 95 GLY B CA 1
ATOM 3197 C C . GLY B 1 95 ? -7.145 26.141 21.719 1 36.47 95 GLY B C 1
ATOM 3198 O O . GLY B 1 95 ? -6.738 25.344 20.859 1 36.47 95 GLY B O 1
ATOM 3199 N N . GLY B 1 96 ? -8.492 25.766 21.969 1 41.12 96 GLY B N 1
ATOM 3200 C CA . GLY B 1 96 ? -9.695 25.297 21.297 1 41.12 96 GLY B CA 1
ATOM 3201 C C . GLY B 1 96 ? -9.5 25.062 19.812 1 41.12 96 GLY B C 1
ATOM 3202 O O . GLY B 1 96 ? -10.383 24.531 19.141 1 41.12 96 GLY B O 1
ATOM 3203 N N . GLY B 1 97 ? -8.781 25.797 18.844 1 42.62 97 GLY B N 1
ATOM 3204 C CA . GLY B 1 97 ? -9.031 26.062 17.438 1 42.62 97 GLY B CA 1
ATOM 3205 C C . GLY B 1 97 ? -8.273 25.141 16.516 1 42.62 97 GLY B C 1
ATOM 3206 O O . GLY B 1 97 ? -8.641 24.969 15.344 1 42.62 97 GLY B O 1
ATOM 3207 N N . ALA B 1 98 ? -6.91 24.812 16.641 1 48.66 98 ALA B N 1
ATOM 3208 C CA . ALA B 1 98 ? -6.215 24.297 15.469 1 48.66 98 ALA B CA 1
ATOM 3209 C C . ALA B 1 98 ? -6.449 22.797 15.312 1 48.66 98 ALA B C 1
ATOM 3211 O O . ALA B 1 98 ? -6.535 22.062 16.312 1 48.66 98 ALA B O 1
ATOM 3212 N N . ALA B 1 99 ? -6.785 22.391 14.102 1 61.25 99 ALA B N 1
ATOM 3213 C CA . ALA B 1 99 ? -7.039 21 13.711 1 61.25 99 ALA B CA 1
ATOM 3214 C C . ALA B 1 99 ? -5.82 20.125 13.984 1 61.25 99 ALA B C 1
ATOM 3216 O O . ALA B 1 99 ? -4.695 20.484 13.625 1 61.25 99 ALA B O 1
ATOM 3217 N N . ALA B 1 100 ? -5.852 19.156 15.039 1 78.06 100 ALA B N 1
ATOM 3218 C CA . ALA B 1 100 ? -4.812 18.172 15.352 1 78.06 100 ALA B CA 1
ATOM 3219 C C . ALA B 1 100 ? -4.523 17.281 14.156 1 78.06 100 ALA B C 1
ATOM 3221 O O . ALA B 1 100 ? -5.438 16.922 13.406 1 78.06 100 ALA B O 1
ATOM 3222 N N . THR B 1 101 ? -3.127 17.109 13.859 1 82.19 101 THR B N 1
ATOM 3223 C CA . THR B 1 101 ? -2.715 16.188 12.805 1 82.19 101 THR B CA 1
ATOM 3224 C C . THR B 1 101 ? -2.043 14.953 13.398 1 82.19 101 THR B C 1
ATOM 3226 O O . THR B 1 101 ? -1.18 15.07 14.273 1 82.19 101 THR B O 1
ATOM 3229 N N . LEU B 1 102 ? -2.508 13.812 13.023 1 89.69 102 LEU B N 1
ATOM 3230 C CA . LEU B 1 102 ? -1.972 12.539 13.484 1 89.69 102 LEU B CA 1
ATOM 3231 C C . LEU B 1 102 ? -1.393 11.742 12.32 1 89.69 102 LEU B C 1
ATOM 3233 O O . LEU B 1 102 ? -2.078 11.508 11.32 1 89.69 102 LEU B O 1
ATOM 3237 N N . GLU B 1 103 ? -0.086 11.375 12.438 1 90.56 103 GLU B N 1
ATOM 3238 C CA . GLU B 1 103 ? 0.573 10.484 11.492 1 90.56 103 GLU B CA 1
ATOM 3239 C C . GLU B 1 103 ? 0.701 9.07 12.055 1 90.56 103 GLU B C 1
ATOM 3241 O O . GLU B 1 103 ? 1.42 8.852 13.031 1 90.56 103 GLU B O 1
ATOM 3246 N N . ILE B 1 104 ? 0.053 8.125 11.375 1 95.81 104 ILE B N 1
ATOM 3247 C CA . ILE B 1 104 ? 0.081 6.762 11.891 1 95.81 104 ILE B CA 1
ATOM 3248 C C . ILE B 1 104 ? 0.499 5.797 10.781 1 95.81 104 ILE B C 1
ATOM 3250 O O . ILE B 1 104 ? 0.151 5.996 9.617 1 95.81 104 ILE B O 1
ATOM 3254 N N . GLY B 1 105 ? 1.318 4.84 11.156 1 97.69 105 GLY B N 1
ATOM 3255 C CA . GLY B 1 105 ? 1.691 3.754 10.266 1 97.69 105 GLY B CA 1
ATOM 3256 C C . GLY B 1 105 ? 1.059 2.428 10.648 1 97.69 105 GLY B C 1
ATOM 3257 O O . GLY B 1 105 ? 0.939 2.109 11.836 1 97.69 105 GLY B O 1
ATOM 3258 N N . MET B 1 106 ? 0.603 1.717 9.602 1 98.06 106 MET B N 1
ATOM 3259 C CA . MET B 1 106 ? 0.055 0.382 9.828 1 98.06 106 MET B CA 1
ATOM 3260 C C . MET B 1 106 ? 0.49 -0.575 8.719 1 98.06 106 MET B C 1
ATOM 3262 O O . MET B 1 106 ? 0.677 -0.161 7.574 1 98.06 106 MET B O 1
ATOM 3266 N N . LEU B 1 107 ? 0.614 -1.832 9.125 1 97.19 107 LEU B N 1
ATOM 3267 C CA . LEU B 1 107 ? 0.707 -2.846 8.078 1 97.19 107 LEU B CA 1
ATOM 3268 C C . LEU B 1 107 ? -0.536 -2.83 7.191 1 97.19 107 LEU B C 1
ATOM 3270 O O . LEU B 1 107 ? -1.653 -2.674 7.691 1 97.19 107 LEU B O 1
ATOM 3274 N N . PRO B 1 108 ? -0.338 -3.119 5.895 1 96.94 108 PRO B N 1
ATOM 3275 C CA . PRO B 1 108 ? -1.511 -3.135 5.016 1 96.94 108 PRO B CA 1
ATOM 3276 C C . PRO B 1 108 ? -2.586 -4.113 5.484 1 96.94 108 PRO B C 1
ATOM 3278 O O . PRO B 1 108 ? -3.773 -3.777 5.484 1 96.94 108 PRO B O 1
ATOM 3281 N N . THR B 1 109 ? -2.197 -5.25 5.949 1 96 109 THR B N 1
ATOM 3282 C CA . THR B 1 109 ? -3.129 -6.301 6.34 1 96 109 THR B CA 1
ATOM 3283 C C . THR B 1 109 ? -3.805 -5.957 7.664 1 96 109 THR B C 1
ATOM 3285 O O . THR B 1 109 ? -4.863 -6.5 7.988 1 96 109 THR B O 1
ATOM 3288 N N . VAL B 1 110 ? -3.234 -5.094 8.398 1 96.88 110 VAL B N 1
ATOM 3289 C CA . VAL B 1 110 ? -3.795 -4.676 9.68 1 96.88 110 VAL B CA 1
ATOM 3290 C C . VAL B 1 110 ? -4.719 -3.479 9.477 1 96.88 110 VAL B C 1
ATOM 3292 O O . VAL B 1 110 ? -5.828 -3.443 10.016 1 96.88 110 VAL B O 1
ATOM 3295 N N . ALA B 1 111 ? -4.293 -2.59 8.656 1 97.88 111 ALA B N 1
ATOM 3296 C CA . ALA B 1 111 ? -4.984 -1.318 8.461 1 97.88 111 ALA B CA 1
ATOM 3297 C C . ALA B 1 111 ? -6.375 -1.536 7.871 1 97.88 111 ALA B C 1
ATOM 3299 O O . ALA B 1 111 ? -7.328 -0.846 8.242 1 97.88 111 ALA B O 1
ATOM 3300 N N . ALA B 1 112 ? -6.453 -2.473 7.008 1 92.62 112 ALA B N 1
ATOM 3301 C CA . ALA B 1 112 ? -7.699 -2.709 6.281 1 92.62 112 ALA B CA 1
ATOM 3302 C C . ALA B 1 112 ? -8.844 -3.035 7.238 1 92.62 112 ALA B C 1
ATOM 3304 O O . ALA B 1 112 ? -10 -2.695 6.973 1 92.62 112 ALA B O 1
ATOM 3305 N N . SER B 1 113 ? -8.562 -3.635 8.281 1 94.12 113 SER B N 1
ATOM 3306 C CA . SER B 1 113 ? -9.586 -4.043 9.242 1 94.12 113 SER B CA 1
ATOM 3307 C C . SER B 1 113 ? -9.648 -3.084 10.43 1 94.12 113 SER B C 1
ATOM 3309 O O . SER B 1 113 ? -10.734 -2.775 10.922 1 94.12 113 SER B O 1
ATOM 3311 N N . LEU B 1 114 ? -8.602 -2.594 10.859 1 96.75 114 LEU B N 1
ATOM 3312 C CA . LEU B 1 114 ? -8.5 -1.857 12.117 1 96.75 114 LEU B CA 1
ATOM 3313 C C . LEU B 1 114 ? -8.867 -0.391 11.914 1 96.75 114 LEU B C 1
ATOM 3315 O O . LEU B 1 114 ? -9.484 0.223 12.797 1 96.75 114 LEU B O 1
ATOM 3319 N N . ALA B 1 115 ? -8.523 0.2 10.82 1 97.62 115 ALA B N 1
ATOM 3320 C CA . ALA B 1 115 ? -8.625 1.639 10.586 1 97.62 115 ALA B CA 1
ATOM 3321 C C . ALA B 1 115 ? -10.062 2.117 10.75 1 97.62 115 ALA B C 1
ATOM 3323 O O . ALA B 1 115 ? -10.32 3.104 11.445 1 97.62 115 ALA B O 1
ATOM 3324 N N . PRO B 1 116 ? -11.055 1.38 10.203 1 97.31 116 PRO B N 1
ATOM 3325 C CA . PRO B 1 116 ? -12.422 1.877 10.336 1 97.31 116 PRO B CA 1
ATOM 3326 C C . PRO B 1 116 ? -12.875 1.979 11.797 1 97.31 116 PRO B C 1
ATOM 3328 O O . PRO B 1 116 ? -13.383 3.021 12.219 1 97.31 116 PRO B O 1
ATOM 3331 N N . ALA B 1 117 ? -12.609 0.984 12.508 1 96.25 117 ALA B N 1
ATOM 3332 C CA . ALA B 1 117 ? -13.055 0.956 13.898 1 96.25 117 ALA B CA 1
ATOM 3333 C C . ALA B 1 117 ? -12.328 2.014 14.727 1 96.25 117 ALA B C 1
ATOM 3335 O O . ALA B 1 117 ? -12.961 2.729 15.516 1 96.25 117 ALA B O 1
ATOM 3336 N N . VAL B 1 118 ? -11.086 2.123 14.531 1 97.25 118 VAL B N 1
ATOM 3337 C CA . VAL B 1 118 ? -10.273 3.049 15.312 1 97.25 118 VAL B CA 1
ATOM 3338 C C . VAL B 1 118 ? -10.648 4.488 14.969 1 97.25 118 VAL B C 1
ATOM 3340 O O . VAL B 1 118 ? -10.758 5.336 15.859 1 97.25 118 VAL B O 1
ATOM 3343 N N . LEU B 1 119 ? -10.867 4.777 13.719 1 97 119 LEU B N 1
ATOM 3344 C CA . LEU B 1 119 ? -11.148 6.141 13.289 1 97 119 LEU B CA 1
ATOM 3345 C C . LEU B 1 119 ? -12.562 6.551 13.672 1 97 119 LEU B C 1
ATOM 3347 O O . LEU B 1 119 ? -12.836 7.738 13.883 1 97 119 LEU B O 1
ATOM 3351 N N . LYS B 1 120 ? -13.445 5.551 13.75 1 95.44 120 LYS B N 1
ATOM 3352 C CA . LYS B 1 120 ? -14.773 5.855 14.273 1 95.44 120 LYS B CA 1
ATOM 3353 C C . LYS B 1 120 ? -14.695 6.363 15.719 1 95.44 120 LYS B C 1
ATOM 3355 O O . LYS B 1 120 ? -15.305 7.375 16.062 1 95.44 120 LYS B O 1
ATOM 3360 N N . THR B 1 121 ? -13.938 5.66 16.484 1 94.56 121 THR B N 1
ATOM 3361 C CA . THR B 1 121 ? -13.75 6.031 17.891 1 94.56 121 THR B CA 1
ATOM 3362 C C . THR B 1 121 ? -13.039 7.379 18 1 94.56 121 THR B C 1
ATOM 3364 O O . THR B 1 121 ? -13.438 8.234 18.797 1 94.56 121 THR B O 1
ATOM 3367 N N . LEU B 1 122 ? -12.055 7.586 17.219 1 93.75 122 LEU B N 1
ATOM 3368 C CA . LEU B 1 122 ? -11.266 8.812 17.281 1 93.75 122 LEU B CA 1
ATOM 3369 C C . LEU B 1 122 ? -12.102 10.016 16.859 1 93.75 122 LEU B C 1
ATOM 3371 O O . LEU B 1 122 ? -11.969 11.102 17.438 1 93.75 122 LEU B O 1
ATOM 3375 N N . ALA B 1 123 ? -12.898 9.82 15.875 1 91.31 123 ALA B N 1
ATOM 3376 C CA . ALA B 1 123 ? -13.711 10.914 15.336 1 91.31 123 ALA B CA 1
ATOM 3377 C C . ALA B 1 123 ? -14.664 11.461 16.391 1 91.31 123 ALA B C 1
ATOM 3379 O O . ALA B 1 123 ? -14.992 12.648 16.391 1 91.31 123 ALA B O 1
ATOM 3380 N N . ALA B 1 124 ? -15.109 10.633 17.25 1 90.5 124 ALA B N 1
ATOM 3381 C CA . ALA B 1 124 ? -16 11.047 18.312 1 90.5 124 ALA B CA 1
ATOM 3382 C C . ALA B 1 124 ? -15.281 11.938 19.328 1 90.5 124 ALA B C 1
ATOM 3384 O O . ALA B 1 124 ? -15.867 12.891 19.844 1 90.5 124 ALA B O 1
ATOM 3385 N N . GLU B 1 125 ? -14.094 11.672 19.484 1 89.31 125 GLU B N 1
ATOM 3386 C CA . GLU B 1 125 ? -13.32 12.383 20.5 1 89.31 125 GLU B CA 1
ATOM 3387 C C . GLU B 1 125 ? -12.594 13.586 19.891 1 89.31 125 GLU B C 1
ATOM 3389 O O . GLU B 1 125 ? -12.391 14.594 20.562 1 89.31 125 GLU B O 1
ATOM 3394 N N . TRP B 1 126 ? -12.195 13.438 18.672 1 88.69 126 TRP B N 1
ATOM 3395 C CA . TRP B 1 126 ? -11.43 14.453 17.969 1 88.69 126 TRP B CA 1
ATOM 3396 C C . TRP B 1 126 ? -12.039 14.742 16.609 1 88.69 126 TRP B C 1
ATOM 3398 O O . TRP B 1 126 ? -11.445 14.422 15.57 1 88.69 126 TRP B O 1
ATOM 3408 N N . PRO B 1 127 ? -13.086 15.461 16.562 1 87 127 PRO B N 1
ATOM 3409 C CA . PRO B 1 127 ? -13.836 15.633 15.32 1 87 127 PRO B CA 1
ATOM 3410 C C . PRO B 1 127 ? -13.102 16.484 14.297 1 87 127 PRO B C 1
ATOM 3412 O O . PRO B 1 127 ? -13.43 16.453 13.109 1 87 127 PRO B O 1
ATOM 3415 N N . ARG B 1 128 ? -12.078 17.203 14.688 1 83.81 128 ARG B N 1
ATOM 3416 C CA . ARG B 1 128 ? -11.383 18.094 13.766 1 83.81 128 ARG B CA 1
ATOM 3417 C C . ARG B 1 128 ? -9.984 17.578 13.453 1 83.81 128 ARG B C 1
ATOM 3419 O O . ARG B 1 128 ? -9.164 18.297 12.875 1 83.81 128 ARG B O 1
ATOM 3426 N N . ALA B 1 129 ? -9.727 16.406 13.766 1 87.25 129 ALA B N 1
ATOM 3427 C CA . ALA B 1 129 ? -8.391 15.859 13.57 1 87.25 129 ALA B CA 1
ATOM 3428 C C . ALA B 1 129 ? -8.172 15.438 12.125 1 87.25 129 ALA B C 1
ATOM 3430 O O . ALA B 1 129 ? -9.07 14.883 11.492 1 87.25 129 ALA B O 1
ATOM 3431 N N . VAL B 1 130 ? -7.016 15.789 11.648 1 87.94 130 VAL B N 1
ATOM 3432 C CA . VAL B 1 130 ? -6.543 15.25 10.375 1 87.94 130 VAL B CA 1
ATOM 3433 C C . VAL B 1 130 ? -5.684 14.016 10.617 1 87.94 130 VAL B C 1
ATOM 3435 O O . VAL B 1 130 ? -4.723 14.062 11.391 1 87.94 130 VAL B O 1
ATOM 3438 N N . VAL B 1 131 ? -6.07 12.914 10.031 1 94.12 131 VAL B N 1
ATOM 3439 C CA . VAL B 1 131 ? -5.348 11.664 10.227 1 94.12 131 VAL B CA 1
ATOM 3440 C C . VAL B 1 131 ? -4.684 11.242 8.922 1 94.12 131 VAL B C 1
ATOM 3442 O O . VAL B 1 131 ? -5.348 11.133 7.887 1 94.12 131 VAL B O 1
ATOM 3445 N N . ARG B 1 132 ? -3.408 11.055 8.977 1 94.12 132 ARG B N 1
ATOM 3446 C CA . ARG B 1 132 ? -2.641 10.531 7.852 1 94.12 132 ARG B CA 1
ATOM 3447 C C . ARG B 1 132 ? -2.197 9.102 8.109 1 94.12 132 ARG B C 1
ATOM 3449 O O . ARG B 1 132 ? -1.443 8.836 9.047 1 94.12 132 ARG B O 1
ATOM 3456 N N . ILE B 1 133 ? -2.654 8.227 7.258 1 97.31 133 ILE B N 1
ATOM 3457 C CA . ILE B 1 133 ? -2.352 6.809 7.422 1 97.31 133 ILE B CA 1
ATOM 3458 C C . ILE B 1 133 ? -1.382 6.355 6.332 1 97.31 133 ILE B C 1
ATOM 3460 O O . ILE B 1 133 ? -1.654 6.523 5.141 1 97.31 133 ILE B O 1
ATOM 3464 N N . THR B 1 134 ? -0.323 5.809 6.773 1 95.19 134 THR B N 1
ATOM 3465 C CA . THR B 1 134 ? 0.648 5.195 5.875 1 95.19 134 THR B CA 1
ATOM 3466 C C . THR B 1 134 ? 0.641 3.678 6.023 1 95.19 134 THR B C 1
ATOM 3468 O O . THR B 1 134 ? 0.757 3.158 7.137 1 95.19 134 THR B O 1
ATOM 3471 N N . THR B 1 135 ? 0.466 3 4.875 1 96.44 135 THR B N 1
ATOM 3472 C CA . THR B 1 135 ? 0.543 1.543 4.891 1 96.44 135 THR B CA 1
ATOM 3473 C C . THR B 1 135 ? 1.762 1.059 4.109 1 96.44 135 THR B C 1
ATOM 3475 O O . THR B 1 135 ? 1.88 1.315 2.91 1 96.44 135 THR B O 1
ATOM 3478 N N . VAL B 1 136 ? 2.637 0.404 4.82 1 92.88 136 VAL B N 1
ATOM 3479 C CA . VAL B 1 136 ? 3.865 -0.107 4.223 1 92.88 136 VAL B CA 1
ATOM 3480 C C . VAL B 1 136 ? 4.277 -1.402 4.914 1 92.88 136 VAL B C 1
ATOM 3482 O O . VAL B 1 136 ? 3.633 -1.833 5.875 1 92.88 136 VAL B O 1
ATOM 3485 N N . ALA B 1 137 ? 5.305 -2.01 4.363 1 90.69 137 ALA B N 1
ATOM 3486 C CA . ALA B 1 137 ? 5.848 -3.221 4.973 1 90.69 137 ALA B CA 1
ATOM 3487 C C . ALA B 1 137 ? 6.438 -2.924 6.348 1 90.69 137 ALA B C 1
ATOM 3489 O O . ALA B 1 137 ? 6.789 -1.781 6.648 1 90.69 137 ALA B O 1
ATOM 3490 N N . ASN B 1 138 ? 6.574 -3.936 7.105 1 92.38 138 ASN B N 1
ATOM 3491 C CA . ASN B 1 138 ? 6.977 -3.807 8.5 1 92.38 138 ASN B CA 1
ATOM 3492 C C . ASN B 1 138 ? 8.328 -3.117 8.633 1 92.38 138 ASN B C 1
ATOM 3494 O O . ASN B 1 138 ? 8.5 -2.232 9.477 1 92.38 138 ASN B O 1
ATOM 3498 N N . ALA B 1 139 ? 9.273 -3.504 7.84 1 84.75 139 ALA B N 1
ATOM 3499 C CA . ALA B 1 139 ? 10.609 -2.908 7.898 1 84.75 139 ALA B CA 1
ATOM 3500 C C . ALA B 1 139 ? 10.539 -1.398 7.688 1 84.75 139 ALA B C 1
ATOM 3502 O O . ALA B 1 139 ? 11.203 -0.636 8.398 1 84.75 139 ALA B O 1
ATOM 3503 N N . GLU B 1 140 ? 9.773 -1.042 6.766 1 87.19 140 GLU B N 1
ATOM 3504 C CA . GLU B 1 140 ? 9.625 0.378 6.461 1 87.19 140 GLU B CA 1
ATOM 3505 C C . GLU B 1 140 ? 8.883 1.105 7.574 1 87.19 140 GLU B C 1
ATOM 3507 O O . GLU B 1 140 ? 9.156 2.273 7.855 1 87.19 140 GLU B O 1
ATOM 3512 N N . LEU B 1 141 ? 7.934 0.456 8.18 1 93 141 LEU B N 1
ATOM 3513 C CA . LEU B 1 141 ? 7.23 1.036 9.32 1 93 141 LEU B CA 1
ATOM 3514 C C . LEU B 1 141 ? 8.211 1.436 10.414 1 93 141 LEU B C 1
ATOM 3516 O O . LEU B 1 141 ? 8.133 2.545 10.953 1 93 141 LEU B O 1
ATOM 3520 N N . LEU B 1 142 ? 9.125 0.548 10.672 1 89.75 142 LEU B N 1
ATOM 3521 C CA . LEU B 1 142 ? 10.094 0.789 11.727 1 89.75 142 LEU B CA 1
ATOM 3522 C C . LEU B 1 142 ? 11.016 1.95 11.367 1 89.75 142 LEU B C 1
ATOM 3524 O O . LEU B 1 142 ? 11.328 2.785 12.219 1 89.75 142 LEU B O 1
ATOM 3528 N N . GLU B 1 143 ? 11.375 1.979 10.133 1 81.69 143 GLU B N 1
ATOM 3529 C CA . GLU B 1 143 ? 12.227 3.066 9.664 1 81.69 143 GLU B CA 1
ATOM 3530 C C . GLU B 1 143 ? 11.523 4.414 9.797 1 81.69 143 GLU B C 1
ATOM 3532 O O . GLU B 1 143 ? 12.141 5.398 10.211 1 81.69 143 GLU B O 1
ATOM 3537 N N . ARG B 1 144 ? 10.297 4.438 9.469 1 85.19 144 ARG B N 1
ATOM 3538 C CA . ARG B 1 144 ? 9.531 5.676 9.531 1 85.19 144 ARG B CA 1
ATOM 3539 C C . ARG B 1 144 ? 9.328 6.125 10.977 1 85.19 144 ARG B C 1
ATOM 3541 O O . ARG B 1 144 ? 9.32 7.324 11.266 1 85.19 144 ARG B O 1
ATOM 3548 N N . LEU B 1 145 ? 9.156 5.184 11.836 1 87.81 145 LEU B N 1
ATOM 3549 C CA . LEU B 1 145 ? 9.047 5.492 13.258 1 87.81 145 LEU B CA 1
ATOM 3550 C C . LEU B 1 145 ? 10.344 6.105 13.781 1 87.81 145 LEU B C 1
ATOM 3552 O O . LEU B 1 145 ? 10.32 7.145 14.445 1 87.81 145 LEU B O 1
ATOM 3556 N N . LYS B 1 146 ? 11.398 5.461 13.422 1 79.06 146 LYS B N 1
ATOM 3557 C CA . LYS B 1 146 ? 12.703 5.922 13.891 1 79.06 146 LYS B CA 1
ATOM 3558 C C . LYS B 1 146 ? 13.023 7.312 13.352 1 79.06 146 LYS B C 1
ATOM 3560 O O . LYS B 1 146 ? 13.625 8.133 14.047 1 79.06 146 LYS B O 1
ATOM 3565 N N . ALA B 1 147 ? 12.586 7.496 12.148 1 72.12 147 ALA B N 1
ATOM 3566 C CA . ALA B 1 147 ? 12.828 8.781 11.492 1 72.12 147 ALA B CA 1
ATOM 3567 C C . ALA B 1 147 ? 11.867 9.844 12 1 72.12 147 ALA B C 1
ATOM 3569 O O . ALA B 1 147 ? 12.016 11.031 11.68 1 72.12 147 ALA B O 1
ATOM 3570 N N . GLY B 1 148 ? 10.859 9.453 12.711 1 76.25 148 GLY B N 1
ATOM 3571 C CA . GLY B 1 148 ? 9.883 10.391 13.234 1 76.25 148 GLY B CA 1
ATOM 3572 C C . GLY B 1 148 ? 8.836 10.797 12.211 1 76.25 148 GLY B C 1
ATOM 3573 O O . GLY B 1 148 ? 8.141 11.797 12.398 1 76.25 148 GLY B O 1
ATOM 3574 N N . ALA B 1 149 ? 8.789 10.109 11.156 1 78.44 149 ALA B N 1
ATOM 3575 C CA . ALA B 1 149 ? 7.836 10.406 10.086 1 78.44 149 ALA B CA 1
ATOM 3576 C C . ALA B 1 149 ? 6.422 10 10.484 1 78.44 149 ALA B C 1
ATOM 3578 O O . ALA B 1 149 ? 5.445 10.5 9.922 1 78.44 149 ALA B O 1
ATOM 3579 N N . ILE B 1 150 ? 6.336 9.062 11.43 1 89.31 150 ILE B N 1
ATOM 3580 C CA . ILE B 1 150 ? 5.059 8.664 12.016 1 89.31 150 ILE B CA 1
ATOM 3581 C C . ILE B 1 150 ? 5.176 8.633 13.539 1 89.31 150 ILE B C 1
ATOM 3583 O O . ILE B 1 150 ? 6.27 8.477 14.078 1 89.31 150 ILE B O 1
ATOM 3587 N N . GLU B 1 151 ? 4.012 8.82 14.164 1 86.12 151 GLU B N 1
ATOM 3588 C CA . GLU B 1 151 ? 4.004 8.938 15.617 1 86.12 151 GLU B CA 1
ATOM 3589 C C . GLU B 1 151 ? 3.822 7.57 16.281 1 86.12 151 GLU B C 1
ATOM 3591 O O . GLU B 1 151 ? 4.297 7.352 17.406 1 86.12 151 GLU B O 1
ATOM 3596 N N . CYS B 1 152 ? 3.119 6.777 15.648 1 94.25 152 CYS B N 1
ATOM 3597 C CA . CYS B 1 152 ? 2.902 5.422 16.141 1 94.25 152 CYS B CA 1
ATOM 3598 C C . CYS B 1 152 ? 2.682 4.453 14.977 1 94.25 152 CYS B C 1
ATOM 3600 O O . CYS B 1 152 ? 2.34 4.875 13.875 1 94.25 152 CYS B O 1
ATOM 3602 N N . ALA B 1 153 ? 2.99 3.211 15.273 1 97.69 153 ALA B N 1
ATOM 3603 C CA . ALA B 1 153 ? 2.832 2.182 14.25 1 97.69 153 ALA B CA 1
ATOM 3604 C C . ALA B 1 153 ? 2.146 0.943 14.82 1 97.69 153 ALA B C 1
ATOM 3606 O O . ALA B 1 153 ? 2.355 0.589 15.984 1 97.69 153 ALA B O 1
ATOM 3607 N N . ILE B 1 154 ? 1.254 0.415 14.031 1 98.19 154 ILE B N 1
ATOM 3608 C CA . ILE B 1 154 ? 0.713 -0.908 14.328 1 98.19 154 ILE B CA 1
ATOM 3609 C C . ILE B 1 154 ? 1.305 -1.934 13.367 1 98.19 154 ILE B C 1
ATOM 3611 O O . ILE B 1 154 ? 0.988 -1.928 12.172 1 98.19 154 ILE B O 1
ATOM 3615 N N . GLY B 1 155 ? 2.15 -2.771 13.867 1 96.44 155 GLY B N 1
ATOM 3616 C CA . GLY B 1 155 ? 2.889 -3.725 13.055 1 96.44 155 GLY B CA 1
ATOM 3617 C C . GLY B 1 155 ? 3.236 -5 13.805 1 96.44 155 GLY B C 1
ATOM 3618 O O . GLY B 1 155 ? 2.424 -5.52 14.57 1 96.44 155 GLY B O 1
ATOM 3619 N N . ARG B 1 156 ? 4.332 -5.527 13.414 1 93 156 ARG B N 1
ATOM 3620 C CA . ARG B 1 156 ? 4.77 -6.789 14 1 93 156 ARG B CA 1
ATOM 3621 C C . ARG B 1 156 ? 6.176 -6.66 14.586 1 93 156 ARG B C 1
ATOM 3623 O O . ARG B 1 156 ? 6.902 -5.719 14.266 1 93 156 ARG B O 1
ATOM 3630 N N . LEU B 1 157 ? 6.395 -7.617 15.492 1 86.75 157 LEU B N 1
ATOM 3631 C CA . LEU B 1 157 ? 7.707 -7.641 16.125 1 86.75 157 LEU B CA 1
ATOM 3632 C C . LEU B 1 157 ? 8.789 -8.023 15.125 1 86.75 157 LEU B C 1
ATOM 3634 O O . LEU B 1 157 ? 8.57 -8.875 14.266 1 86.75 157 LEU B O 1
ATOM 3638 N N . SER B 1 158 ? 9.883 -7.293 15.203 1 85.38 158 SER B N 1
ATOM 3639 C CA . SER B 1 158 ? 11.023 -7.57 14.344 1 85.38 158 SER B CA 1
ATOM 3640 C C . SER B 1 158 ? 12.242 -7.988 15.156 1 85.38 158 SER B C 1
ATOM 3642 O O . SER B 1 158 ? 12.164 -8.125 16.375 1 85.38 158 SER B O 1
ATOM 3644 N N . GLU B 1 159 ? 13.266 -8.242 14.438 1 76.38 159 GLU B N 1
ATOM 3645 C CA . GLU B 1 159 ? 14.516 -8.609 15.102 1 76.38 159 GLU B CA 1
ATOM 3646 C C . GLU B 1 159 ? 14.977 -7.512 16.047 1 76.38 159 GLU B C 1
ATOM 3648 O O . GLU B 1 159 ? 14.742 -6.324 15.805 1 76.38 159 GLU B O 1
ATOM 3653 N N . PRO B 1 160 ? 15.68 -7.934 17.125 1 76.75 160 PRO B N 1
ATOM 3654 C CA . PRO B 1 160 ? 16.094 -6.992 18.172 1 76.75 160 PRO B CA 1
ATOM 3655 C C . PRO B 1 160 ? 16.875 -5.805 17.609 1 76.75 160 PRO B C 1
ATOM 3657 O O . PRO B 1 160 ? 16.703 -4.676 18.078 1 76.75 160 PRO B O 1
ATOM 3660 N N . GLU B 1 161 ? 17.641 -6.039 16.641 1 74.12 161 GLU B N 1
ATOM 3661 C CA . GLU B 1 161 ? 18.469 -4.984 16.062 1 74.12 161 GLU B CA 1
ATOM 3662 C C . GLU B 1 161 ? 17.609 -3.891 15.43 1 74.12 161 GLU B C 1
ATOM 3664 O O . GLU B 1 161 ? 17.984 -2.717 15.453 1 74.12 161 GLU B O 1
ATOM 3669 N N . ARG B 1 162 ? 16.562 -4.297 14.93 1 78.88 162 ARG B N 1
ATOM 3670 C CA . ARG B 1 162 ? 15.672 -3.352 14.273 1 78.88 162 ARG B CA 1
ATOM 3671 C C . ARG B 1 162 ? 14.758 -2.666 15.289 1 78.88 162 ARG B C 1
ATOM 3673 O O . ARG B 1 162 ? 14.164 -1.624 14.992 1 78.88 162 ARG B O 1
ATOM 3680 N N . MET B 1 163 ? 14.766 -3.207 16.484 1 86.12 163 MET B N 1
ATOM 3681 C CA . MET B 1 163 ? 13.82 -2.703 17.469 1 86.12 163 MET B CA 1
ATOM 3682 C C . MET B 1 163 ? 14.492 -1.706 18.406 1 86.12 163 MET B C 1
ATOM 3684 O O . MET B 1 163 ? 13.852 -1.183 19.328 1 86.12 163 MET B O 1
ATOM 3688 N N . VAL B 1 164 ? 15.734 -1.455 18.156 1 82.25 164 VAL B N 1
ATOM 3689 C CA . VAL B 1 164 ? 16.438 -0.514 19.016 1 82.25 164 VAL B CA 1
ATOM 3690 C C . VAL B 1 164 ? 15.734 0.84 19 1 82.25 164 VAL B C 1
ATOM 3692 O O . VAL B 1 164 ? 15.445 1.38 17.922 1 82.25 164 VAL B O 1
ATOM 3695 N N . GLY B 1 165 ? 15.477 1.332 20.203 1 85.94 165 GLY B N 1
ATOM 3696 C CA . GLY B 1 165 ? 14.82 2.623 20.328 1 85.94 165 GLY B CA 1
ATOM 3697 C C . GLY B 1 165 ? 13.312 2.545 20.188 1 85.94 165 GLY B C 1
ATOM 3698 O O . GLY B 1 165 ? 12.625 3.57 20.188 1 85.94 165 GLY B O 1
ATOM 3699 N N . LEU B 1 166 ? 12.906 1.366 20 1 92.88 166 LEU B N 1
ATOM 3700 C CA . LEU B 1 166 ? 11.469 1.152 19.812 1 92.88 166 LEU B CA 1
ATOM 3701 C C . LEU B 1 166 ? 10.93 0.204 20.891 1 92.88 166 LEU B C 1
ATOM 3703 O O . LEU B 1 166 ? 11.656 -0.662 21.375 1 92.88 166 LEU B O 1
ATOM 3707 N N . SER B 1 167 ? 9.688 0.419 21.266 1 95.19 167 SER B N 1
ATOM 3708 C CA . SER B 1 167 ? 8.961 -0.511 22.125 1 95.19 167 SER B CA 1
ATOM 3709 C C . SER B 1 167 ? 7.863 -1.235 21.359 1 95.19 167 SER B C 1
ATOM 3711 O O . SER B 1 167 ? 7.355 -0.726 20.359 1 95.19 167 SER B O 1
ATOM 3713 N N . PHE B 1 168 ? 7.613 -2.42 21.781 1 96.75 168 PHE B N 1
ATOM 3714 C CA . PHE B 1 168 ? 6.555 -3.238 21.203 1 96.75 168 PHE B CA 1
ATOM 3715 C C . PHE B 1 168 ? 5.555 -3.658 22.281 1 96.75 168 PHE B C 1
ATOM 3717 O O . PHE B 1 168 ? 5.93 -4.25 23.297 1 96.75 168 PHE B O 1
ATOM 3724 N N . GLU B 1 169 ? 4.312 -3.324 22.078 1 97.5 169 GLU B N 1
ATOM 3725 C CA . GLU B 1 169 ? 3.203 -3.77 22.906 1 97.5 169 GLU B CA 1
ATOM 3726 C C . GLU B 1 169 ? 2.297 -4.738 22.156 1 97.5 169 GLU B C 1
ATOM 3728 O O . GLU B 1 169 ? 1.682 -4.367 21.156 1 97.5 169 GLU B O 1
ATOM 3733 N N . HIS B 1 170 ? 2.24 -5.965 22.688 1 96.62 170 HIS B N 1
ATOM 3734 C CA . HIS B 1 170 ? 1.388 -6.965 22.062 1 96.62 170 HIS B CA 1
ATOM 3735 C C . HIS B 1 170 ? -0.085 -6.582 22.172 1 96.62 170 HIS B C 1
ATOM 3737 O O . HIS B 1 170 ? -0.565 -6.246 23.25 1 96.62 170 HIS B O 1
ATOM 3743 N N . LEU B 1 171 ? -0.789 -6.629 21.031 1 96.81 171 LEU B N 1
ATOM 3744 C CA . LEU B 1 171 ? -2.209 -6.293 21.016 1 96.81 171 LEU B CA 1
ATOM 3745 C C . LEU B 1 171 ? -3.061 -7.543 20.844 1 96.81 171 LEU B C 1
ATOM 3747 O O . LEU B 1 171 ? -3.947 -7.816 21.656 1 96.81 171 LEU B O 1
ATOM 3751 N N . TYR B 1 172 ? -2.828 -8.352 19.766 1 94.06 172 TYR B N 1
ATOM 3752 C CA . TYR B 1 172 ? -3.557 -9.586 19.516 1 94.06 172 TYR B CA 1
ATOM 3753 C C . TYR B 1 172 ? -2.783 -10.492 18.562 1 94.06 172 TYR B C 1
ATOM 3755 O O . TYR B 1 172 ? -1.754 -10.086 18.016 1 94.06 172 TYR B O 1
ATOM 3763 N N . ASN B 1 173 ? -3.275 -11.734 18.453 1 91.44 173 ASN B N 1
ATOM 3764 C CA . ASN B 1 173 ? -2.789 -12.695 17.469 1 91.44 173 ASN B CA 1
ATOM 3765 C C . ASN B 1 173 ? -3.814 -12.93 16.375 1 91.44 173 ASN B C 1
ATOM 3767 O O . ASN B 1 173 ? -5.02 -12.82 16.594 1 91.44 173 ASN B O 1
ATOM 3771 N N . GLU B 1 174 ? -3.281 -13.164 15.25 1 89.38 174 GLU B N 1
ATOM 3772 C CA . GLU B 1 174 ? -4.207 -13.516 14.18 1 89.38 174 GLU B CA 1
ATOM 3773 C C . GLU B 1 174 ? -3.629 -14.617 13.297 1 89.38 174 GLU B C 1
ATOM 3775 O O . GLU B 1 174 ? -2.445 -14.586 12.945 1 89.38 174 GLU B O 1
ATOM 3780 N N . PRO B 1 175 ? -4.426 -15.562 12.969 1 89.81 175 PRO B N 1
ATOM 3781 C CA . PRO B 1 175 ? -3.971 -16.641 12.086 1 89.81 175 PRO B CA 1
ATOM 3782 C C . PRO B 1 175 ? -3.965 -16.25 10.617 1 89.81 175 PRO B C 1
ATOM 3784 O O . PRO B 1 175 ? -4.711 -15.344 10.211 1 89.81 175 PRO B O 1
ATOM 3787 N N . LEU B 1 176 ? -3.076 -16.938 9.922 1 93.44 176 LEU B N 1
ATOM 3788 C CA . LEU B 1 176 ? -3.143 -16.891 8.461 1 93.44 176 LEU B CA 1
ATOM 3789 C C . LEU B 1 176 ? -4.191 -17.859 7.934 1 93.44 176 LEU B C 1
ATOM 3791 O O . LEU B 1 176 ? -4.301 -18.984 8.414 1 93.44 176 LEU B O 1
ATOM 3795 N N . VAL B 1 177 ? -5 -17.422 6.969 1 94.38 177 VAL B N 1
ATOM 3796 C CA . VAL B 1 177 ? -6.027 -18.266 6.363 1 94.38 177 VAL B CA 1
ATOM 3797 C C . VAL B 1 177 ? -5.906 -18.219 4.844 1 94.38 177 VAL B C 1
ATOM 3799 O O . VAL B 1 177 ? -5.262 -17.328 4.293 1 94.38 177 VAL B O 1
ATOM 3802 N N . ALA B 1 178 ? -6.453 -19.188 4.25 1 96 178 ALA B N 1
ATOM 3803 C CA . ALA B 1 178 ? -6.645 -19.188 2.805 1 96 178 ALA B CA 1
ATOM 3804 C C . ALA B 1 178 ? -8.102 -18.891 2.445 1 96 178 ALA B C 1
ATOM 3806 O O . ALA B 1 178 ? -9.016 -19.516 2.975 1 96 178 ALA B O 1
ATOM 3807 N N . VAL B 1 179 ? -8.312 -17.906 1.557 1 97.25 179 VAL B N 1
ATOM 3808 C CA . VAL B 1 179 ? -9.68 -17.531 1.205 1 97.25 179 VAL B CA 1
ATOM 3809 C C . VAL B 1 179 ? -9.852 -17.547 -0.312 1 97.25 179 VAL B C 1
ATOM 3811 O O . VAL B 1 179 ? -8.883 -17.344 -1.053 1 97.25 179 VAL B O 1
ATOM 3814 N N . VAL B 1 180 ? -11.016 -17.844 -0.753 1 98.25 180 VAL B N 1
ATOM 3815 C CA . VAL B 1 180 ? -11.422 -17.828 -2.154 1 98.25 180 VAL B CA 1
ATOM 3816 C C . VAL B 1 180 ? -12.766 -17.125 -2.295 1 98.25 180 VAL B C 1
ATOM 3818 O O . VAL B 1 180 ? -13.438 -16.844 -1.299 1 98.25 180 VAL B O 1
ATOM 3821 N N . ARG B 1 181 ? -13.086 -16.703 -3.555 1 98.12 181 ARG B N 1
ATOM 3822 C CA . ARG B 1 181 ? -14.391 -16.078 -3.771 1 98.12 181 ARG B CA 1
ATOM 3823 C C . ARG B 1 181 ? -15.523 -17.047 -3.414 1 98.12 181 ARG B C 1
ATOM 3825 O O . ARG B 1 181 ? -15.344 -18.266 -3.447 1 98.12 181 ARG B O 1
ATOM 3832 N N . ALA B 1 182 ? -16.688 -16.469 -3.141 1 97.12 182 ALA B N 1
ATOM 3833 C CA . ALA B 1 182 ? -17.891 -17.297 -2.951 1 97.12 182 ALA B CA 1
ATOM 3834 C C . ALA B 1 182 ? -18.188 -18.125 -4.191 1 97.12 182 ALA B C 1
ATOM 3836 O O . ALA B 1 182 ? -18.094 -17.641 -5.316 1 97.12 182 ALA B O 1
ATOM 3837 N N . GLY B 1 183 ? -18.469 -19.438 -3.979 1 96.75 183 GLY B N 1
ATOM 3838 C CA . GLY B 1 183 ? -18.812 -20.328 -5.082 1 96.75 183 GLY B CA 1
ATOM 3839 C C . GLY B 1 183 ? -17.594 -20.953 -5.742 1 96.75 183 GLY B C 1
ATOM 3840 O O . GLY B 1 183 ? -17.719 -21.703 -6.715 1 96.75 183 GLY B O 1
ATOM 3841 N N . HIS B 1 184 ? -16.469 -20.688 -5.25 1 97.62 184 HIS B N 1
ATOM 3842 C CA . HIS B 1 184 ? -15.242 -21.25 -5.805 1 97.62 184 HIS B CA 1
ATOM 3843 C C . HIS B 1 184 ? -15.258 -22.766 -5.738 1 97.62 184 HIS B C 1
ATOM 3845 O O . HIS B 1 184 ? -15.641 -23.344 -4.719 1 97.62 184 HIS B O 1
ATOM 3851 N N . PRO B 1 185 ? -14.773 -23.453 -6.719 1 96 185 PRO B N 1
ATOM 3852 C CA . PRO B 1 185 ? -14.781 -24.906 -6.754 1 96 185 PRO B CA 1
ATOM 3853 C C . PRO B 1 185 ? -14.016 -25.531 -5.586 1 96 185 PRO B C 1
ATOM 3855 O O . PRO B 1 185 ? -14.422 -26.578 -5.066 1 96 185 PRO B O 1
ATOM 3858 N N . LEU B 1 186 ? -12.977 -24.906 -5.18 1 95.25 186 LEU B N 1
ATOM 3859 C CA . LEU B 1 186 ? -12.148 -25.453 -4.113 1 95.25 186 LEU B CA 1
ATOM 3860 C C . LEU B 1 186 ? -12.891 -25.438 -2.785 1 95.25 186 LEU B C 1
ATOM 3862 O O . LEU B 1 186 ? -12.547 -26.188 -1.868 1 95.25 186 LEU B O 1
ATOM 3866 N N . ALA B 1 187 ? -13.781 -24.5 -2.627 1 93.88 187 ALA B N 1
ATOM 3867 C CA . ALA B 1 187 ? -14.539 -24.422 -1.382 1 93.88 187 ALA B CA 1
ATOM 3868 C C . ALA B 1 187 ? -15.406 -25.656 -1.18 1 93.88 187 ALA B C 1
ATOM 3870 O O . ALA B 1 187 ? -15.75 -26 -0.047 1 93.88 187 ALA B O 1
ATOM 3871 N N . ALA B 1 188 ? -15.758 -26.312 -2.219 1 91.69 188 ALA B N 1
ATOM 3872 C CA . ALA B 1 188 ? -16.594 -27.5 -2.168 1 91.69 188 ALA B CA 1
ATOM 3873 C C . ALA B 1 188 ? -15.75 -28.781 -2.186 1 91.69 188 ALA B C 1
ATOM 3875 O O . ALA B 1 188 ? -16.266 -29.875 -2.035 1 91.69 188 ALA B O 1
ATOM 3876 N N . SER B 1 189 ? -14.539 -28.578 -2.35 1 90.88 189 SER B N 1
ATOM 3877 C CA . SER B 1 189 ? -13.648 -29.734 -2.467 1 90.88 189 SER B CA 1
ATOM 3878 C C . SER B 1 189 ? -13.422 -30.391 -1.112 1 90.88 189 SER B C 1
ATOM 3880 O O . SER B 1 189 ? -13.305 -29.719 -0.092 1 90.88 189 SER B O 1
ATOM 3882 N N . ALA B 1 190 ? -13.227 -31.672 -1.108 1 85.81 190 ALA B N 1
ATOM 3883 C CA . ALA B 1 190 ? -12.93 -32.438 0.094 1 85.81 190 ALA B CA 1
ATOM 3884 C C . ALA B 1 190 ? -11.453 -32.344 0.47 1 85.81 190 ALA B C 1
ATOM 3886 O O . ALA B 1 190 ? -11.078 -32.562 1.622 1 85.81 190 ALA B O 1
ATOM 3887 N N . SER B 1 191 ? -10.648 -32.031 -0.529 1 87.06 191 SER B N 1
ATOM 3888 C CA . SER B 1 191 ? -9.211 -31.906 -0.313 1 87.06 191 SER B CA 1
ATOM 3889 C C . SER B 1 191 ? -8.656 -30.688 -1.036 1 87.06 191 SER B C 1
ATOM 3891 O O . SER B 1 191 ? -7.887 -30.812 -1.987 1 87.06 191 SER B O 1
ATOM 3893 N N . PRO B 1 192 ? -8.992 -29.531 -0.577 1 88.19 192 PRO B N 1
ATOM 3894 C CA . PRO B 1 192 ? -8.594 -28.297 -1.276 1 88.19 192 PRO B CA 1
ATOM 3895 C C . PRO B 1 192 ? -7.078 -28.141 -1.375 1 88.19 192 PRO B C 1
ATOM 3897 O O . PRO B 1 192 ? -6.57 -27.625 -2.373 1 88.19 192 PRO B O 1
ATOM 3900 N N . ALA B 1 193 ? -6.316 -28.641 -0.421 1 87.75 193 ALA B N 1
ATOM 3901 C CA . ALA B 1 193 ? -4.863 -28.5 -0.432 1 87.75 193 ALA B CA 1
ATOM 3902 C C . ALA B 1 193 ? -4.25 -29.203 -1.636 1 87.75 193 ALA B C 1
ATOM 3904 O O . ALA B 1 193 ? -3.307 -28.688 -2.248 1 87.75 193 ALA B O 1
ATOM 3905 N N . ALA B 1 194 ? -4.758 -30.312 -1.993 1 87.5 194 ALA B N 1
ATOM 3906 C CA . ALA B 1 194 ? -4.23 -31.125 -3.086 1 87.5 194 ALA B CA 1
ATOM 3907 C C . ALA B 1 194 ? -4.512 -30.469 -4.438 1 87.5 194 ALA B C 1
ATOM 3909 O O . ALA B 1 194 ? -3.82 -30.75 -5.422 1 87.5 194 ALA B O 1
ATOM 3910 N N . GLN B 1 195 ? -5.488 -29.609 -4.465 1 91.31 195 GLN B N 1
ATOM 3911 C CA . GLN B 1 195 ? -5.926 -29.047 -5.734 1 91.31 195 GLN B CA 1
ATOM 3912 C C . GLN B 1 195 ? -5.469 -27.594 -5.863 1 91.31 195 GLN B C 1
ATOM 3914 O O . GLN B 1 195 ? -5.781 -26.922 -6.852 1 91.31 195 GLN B O 1
ATOM 3919 N N . LEU B 1 196 ? -4.715 -27.094 -4.949 1 91.25 196 LEU B N 1
ATOM 3920 C CA . LEU B 1 196 ? -4.297 -25.688 -4.895 1 91.25 196 LEU B CA 1
ATOM 3921 C C . LEU B 1 196 ? -3.541 -25.297 -6.16 1 91.25 196 LEU B C 1
ATOM 3923 O O . LEU B 1 196 ? -3.699 -24.188 -6.664 1 91.25 196 LEU B O 1
ATOM 3927 N N . ALA B 1 197 ? -2.797 -26.234 -6.691 1 86.81 197 ALA B N 1
ATOM 3928 C CA . ALA B 1 197 ? -1.914 -25.953 -7.824 1 86.81 197 ALA B CA 1
ATOM 3929 C C . ALA B 1 197 ? -2.715 -25.719 -9.102 1 86.81 197 ALA B C 1
ATOM 3931 O O . ALA B 1 197 ? -2.178 -25.234 -10.094 1 86.81 197 ALA B O 1
ATOM 3932 N N . ARG B 1 198 ? -3.979 -26.031 -9.055 1 91.44 198 ARG B N 1
ATOM 3933 C CA . ARG B 1 198 ? -4.828 -25.875 -10.234 1 91.44 198 ARG B CA 1
ATOM 3934 C C . ARG B 1 198 ? -5.312 -24.438 -10.375 1 91.44 198 ARG B C 1
ATOM 3936 O O . ARG B 1 198 ? -5.84 -24.047 -11.422 1 91.44 198 ARG B O 1
ATOM 3943 N N . TYR B 1 199 ? -5.121 -23.641 -9.367 1 94.5 199 TYR B N 1
ATOM 3944 C CA . TYR B 1 199 ? -5.605 -22.266 -9.344 1 94.5 199 TYR B CA 1
ATOM 3945 C C . TYR B 1 199 ? -4.473 -21.297 -9.023 1 94.5 199 TYR B C 1
ATOM 3947 O O . TYR B 1 199 ? -3.475 -21.672 -8.414 1 94.5 199 TYR B O 1
ATOM 3955 N N . PRO B 1 200 ? -4.629 -20.031 -9.516 1 95.69 200 PRO B N 1
ATOM 3956 C CA . PRO B 1 200 ? -3.643 -19.047 -9.078 1 95.69 200 PRO B CA 1
ATOM 3957 C C . PRO B 1 200 ? -3.586 -18.906 -7.555 1 95.69 200 PRO B C 1
ATOM 3959 O O . PRO B 1 200 ? -4.621 -18.969 -6.887 1 95.69 200 PRO B O 1
ATOM 3962 N N . VAL B 1 201 ? -2.369 -18.797 -7.078 1 96.62 201 VAL B N 1
ATOM 3963 C CA . VAL B 1 201 ? -2.168 -18.609 -5.645 1 96.62 201 VAL B CA 1
ATOM 3964 C C . VAL B 1 201 ? -1.536 -17.25 -5.379 1 96.62 201 VAL B C 1
ATOM 3966 O O . VAL B 1 201 ? -0.601 -16.844 -6.074 1 96.62 201 VAL B O 1
ATOM 3969 N N . VAL B 1 202 ? -2.127 -16.516 -4.457 1 98.06 202 VAL B N 1
ATOM 3970 C CA . VAL B 1 202 ? -1.597 -15.219 -4.043 1 98.06 202 VAL B CA 1
ATOM 3971 C C . VAL B 1 202 ? -0.981 -15.336 -2.65 1 98.06 202 VAL B C 1
ATOM 3973 O O . VAL B 1 202 ? -1.666 -15.695 -1.689 1 98.06 202 VAL B O 1
ATOM 3976 N N . LEU B 1 203 ? 0.298 -14.977 -2.59 1 95.88 203 LEU B N 1
ATOM 3977 C CA . LEU B 1 203 ? 1.067 -15.086 -1.355 1 95.88 203 LEU B CA 1
ATOM 3978 C C . LEU B 1 203 ? 1.637 -13.727 -0.947 1 95.88 203 LEU B C 1
ATOM 3980 O O . LEU B 1 203 ? 1.88 -12.867 -1.799 1 95.88 203 LEU B O 1
ATOM 3984 N N . PRO B 1 204 ? 1.812 -13.523 0.412 1 93.88 204 PRO B N 1
ATOM 3985 C CA . PRO B 1 204 ? 2.586 -12.352 0.828 1 93.88 204 PRO B CA 1
ATOM 3986 C C . PRO B 1 204 ? 4.027 -12.383 0.32 1 93.88 204 PRO B C 1
ATOM 3988 O O . PRO B 1 204 ? 4.539 -13.453 -0.024 1 93.88 204 PRO B O 1
ATOM 3991 N N . PRO B 1 205 ? 4.617 -11.234 0.299 1 89.44 205 PRO B N 1
ATOM 3992 C CA . PRO B 1 205 ? 5.984 -11.172 -0.223 1 89.44 205 PRO B CA 1
ATOM 3993 C C . PRO B 1 205 ? 6.98 -11.953 0.635 1 89.44 205 PRO B C 1
ATOM 3995 O O . PRO B 1 205 ? 6.848 -11.984 1.861 1 89.44 205 PRO B O 1
ATOM 3998 N N . TYR B 1 206 ? 7.957 -12.461 -0.029 1 79.5 206 TYR B N 1
ATOM 3999 C CA . TYR B 1 206 ? 9.047 -13.164 0.65 1 79.5 206 TYR B CA 1
ATOM 4000 C C . TYR B 1 206 ? 9.711 -12.258 1.679 1 79.5 206 TYR B C 1
ATOM 4002 O O . TYR B 1 206 ? 9.867 -11.055 1.454 1 79.5 206 TYR B O 1
ATOM 4010 N N . GLY B 1 207 ? 10.047 -12.859 2.777 1 71.56 207 GLY B N 1
ATOM 4011 C CA . GLY B 1 207 ? 10.734 -12.117 3.822 1 71.56 207 GLY B CA 1
ATOM 4012 C C . GLY B 1 207 ? 9.797 -11.578 4.887 1 71.56 207 GLY B C 1
ATOM 4013 O O . GLY B 1 207 ? 10.25 -11.141 5.949 1 71.56 207 GLY B O 1
ATOM 4014 N N . THR B 1 208 ? 8.609 -11.656 4.594 1 80.38 208 THR B N 1
ATOM 4015 C CA . THR B 1 208 ? 7.648 -11.211 5.602 1 80.38 208 THR B CA 1
ATOM 4016 C C . THR B 1 208 ? 7.27 -12.352 6.531 1 80.38 208 THR B C 1
ATOM 4018 O O . THR B 1 208 ? 7.375 -13.523 6.16 1 80.38 208 THR B O 1
ATOM 4021 N N . MET B 1 209 ? 6.879 -12.039 7.719 1 81.75 209 MET B N 1
ATOM 4022 C CA . MET B 1 209 ? 6.414 -13.031 8.688 1 81.75 209 MET B CA 1
ATOM 4023 C C . MET B 1 209 ? 5.188 -13.773 8.164 1 81.75 209 MET B C 1
ATOM 4025 O O . MET B 1 209 ? 5.055 -14.977 8.359 1 81.75 209 MET B O 1
ATOM 4029 N N . ILE B 1 210 ? 4.348 -13.102 7.5 1 90.06 210 ILE B N 1
ATOM 4030 C CA . ILE B 1 210 ? 3.113 -13.719 7.016 1 90.06 210 ILE B CA 1
ATOM 4031 C C . ILE B 1 210 ? 3.426 -14.656 5.852 1 90.06 210 ILE B C 1
ATOM 4033 O O . ILE B 1 210 ? 2.715 -15.641 5.629 1 90.06 210 ILE B O 1
ATOM 4037 N N . ARG B 1 211 ? 4.449 -14.367 5.082 1 88.69 211 ARG B N 1
ATOM 4038 C CA . ARG B 1 211 ? 4.902 -15.32 4.078 1 88.69 211 ARG B CA 1
ATOM 4039 C C . ARG B 1 211 ? 5.352 -16.625 4.723 1 88.69 211 ARG B C 1
ATOM 4041 O O . ARG B 1 211 ? 5.02 -17.719 4.246 1 88.69 211 ARG B O 1
ATOM 4048 N N . GLN B 1 212 ? 6.137 -16.484 5.785 1 82.19 212 GLN B N 1
ATOM 4049 C CA . GLN B 1 212 ? 6.57 -17.672 6.523 1 82.19 212 GLN B CA 1
ATOM 4050 C C . GLN B 1 212 ? 5.375 -18.484 7.02 1 82.19 212 GLN B C 1
ATOM 4052 O O . GLN B 1 212 ? 5.367 -19.703 6.914 1 82.19 212 GLN B O 1
ATOM 4057 N N . ALA B 1 213 ? 4.441 -17.797 7.512 1 87.38 213 ALA B N 1
ATOM 4058 C CA . ALA B 1 213 ? 3.223 -18.469 7.973 1 87.38 213 ALA B CA 1
ATOM 4059 C C . ALA B 1 213 ? 2.525 -19.188 6.824 1 87.38 213 ALA B C 1
ATOM 4061 O O . ALA B 1 213 ? 2.027 -20.312 7.004 1 87.38 213 ALA B O 1
ATOM 4062 N N . ALA B 1 214 ? 2.51 -18.594 5.691 1 90.94 214 ALA B N 1
ATOM 4063 C CA . ALA B 1 214 ? 1.884 -19.203 4.52 1 90.94 214 ALA B CA 1
ATOM 4064 C C . ALA B 1 214 ? 2.621 -20.469 4.105 1 90.94 214 ALA B C 1
ATOM 4066 O O . ALA B 1 214 ? 1.994 -21.484 3.791 1 90.94 214 ALA B O 1
ATOM 4067 N N . GLU B 1 215 ? 3.898 -20.344 4.145 1 85.94 215 GLU B N 1
ATOM 4068 C CA . GLU B 1 215 ? 4.707 -21.516 3.779 1 85.94 215 GLU B CA 1
ATOM 4069 C C . GLU B 1 215 ? 4.504 -22.656 4.766 1 85.94 215 GLU B C 1
ATOM 4071 O O . GLU B 1 215 ? 4.41 -23.812 4.367 1 85.94 215 GLU B O 1
ATOM 4076 N N . GLN B 1 216 ? 4.465 -22.312 5.984 1 83.31 216 GLN B N 1
ATOM 4077 C CA . GLN B 1 216 ? 4.215 -23.312 7.012 1 83.31 216 GLN B CA 1
ATOM 4078 C C . GLN B 1 216 ? 2.848 -23.969 6.82 1 83.31 216 GLN B C 1
ATOM 4080 O O . GLN B 1 216 ? 2.711 -25.188 6.949 1 83.31 216 GLN B O 1
ATOM 4085 N N . LEU B 1 217 ? 1.907 -23.203 6.488 1 88.5 217 LEU B N 1
ATOM 4086 C CA . LEU B 1 217 ? 0.553 -23.703 6.273 1 88.5 217 LEU B CA 1
ATOM 4087 C C . LEU B 1 217 ? 0.499 -24.625 5.055 1 88.5 217 LEU B C 1
ATOM 4089 O O . LEU B 1 217 ? -0.114 -25.688 5.105 1 88.5 217 LEU B O 1
ATOM 4093 N N . LEU B 1 218 ? 1.134 -24.234 4.012 1 88.75 218 LEU B N 1
ATOM 4094 C CA . LEU B 1 218 ? 1.181 -25.031 2.793 1 88.75 218 LEU B CA 1
ATOM 4095 C C . LEU B 1 218 ? 1.872 -26.375 3.049 1 88.75 218 LEU B C 1
ATOM 4097 O O . LEU B 1 218 ? 1.392 -27.422 2.607 1 88.75 218 LEU B O 1
ATOM 4101 N N . SER B 1 219 ? 2.936 -26.281 3.771 1 85.88 219 SER B N 1
ATOM 4102 C CA . SER B 1 219 ? 3.67 -27.5 4.109 1 85.88 219 SER B CA 1
ATOM 4103 C C . SER B 1 219 ? 2.836 -28.422 4.988 1 85.88 219 SER B C 1
ATOM 4105 O O . SER B 1 219 ? 2.77 -29.625 4.742 1 85.88 219 SER B O 1
ATOM 4107 N N . ALA B 1 220 ? 2.195 -27.875 5.965 1 86.12 220 ALA B N 1
ATOM 4108 C CA . ALA B 1 220 ? 1.399 -28.641 6.922 1 86.12 220 ALA B CA 1
ATOM 4109 C C . ALA B 1 220 ? 0.228 -29.328 6.234 1 86.12 220 ALA B C 1
ATOM 4111 O O . ALA B 1 220 ? -0.206 -30.406 6.66 1 86.12 220 ALA B O 1
ATOM 4112 N N . CYS B 1 221 ? -0.217 -28.734 5.199 1 87.5 221 CYS B N 1
ATOM 4113 C CA . CYS B 1 221 ? -1.363 -29.297 4.492 1 87.5 221 CYS B CA 1
ATOM 4114 C C . CYS B 1 221 ? -0.912 -30.25 3.395 1 87.5 221 CYS B C 1
ATOM 4116 O O . CYS B 1 221 ? -1.739 -30.812 2.674 1 87.5 221 CYS B O 1
ATOM 4118 N N . GLY B 1 222 ? 0.35 -30.391 3.252 1 85.5 222 GLY B N 1
ATOM 4119 C CA . GLY B 1 222 ? 0.882 -31.297 2.252 1 85.5 222 GLY B CA 1
ATOM 4120 C C . GLY B 1 222 ? 0.723 -30.781 0.833 1 85.5 222 GLY B C 1
ATOM 4121 O O . GLY B 1 222 ? 0.619 -31.578 -0.109 1 85.5 222 GLY B O 1
ATOM 4122 N N . ALA B 1 223 ? 0.614 -29.531 0.72 1 86.25 223 ALA B N 1
ATOM 4123 C CA . ALA B 1 223 ? 0.49 -28.969 -0.618 1 86.25 223 ALA B CA 1
ATOM 4124 C C . ALA B 1 223 ? 1.786 -29.125 -1.406 1 86.25 223 ALA B C 1
ATOM 4126 O O . ALA B 1 223 ? 2.879 -28.969 -0.857 1 86.25 223 ALA B O 1
ATOM 4127 N N . PRO B 1 224 ? 1.633 -29.531 -2.615 1 83.12 224 PRO B N 1
ATOM 4128 C CA . PRO B 1 224 ? 2.844 -29.578 -3.436 1 83.12 224 PRO B CA 1
ATOM 4129 C C . PRO B 1 224 ? 3.484 -28.203 -3.635 1 83.12 224 PRO B C 1
ATOM 4131 O O . PRO B 1 224 ? 2.832 -27.188 -3.426 1 83.12 224 PRO B O 1
ATOM 4134 N N . PRO B 1 225 ? 4.773 -28.219 -4.039 1 82.25 225 PRO B N 1
ATOM 4135 C CA . PRO B 1 225 ? 5.41 -26.922 -4.332 1 82.25 225 PRO B CA 1
ATOM 4136 C C . PRO B 1 225 ? 4.68 -26.141 -5.422 1 82.25 225 PRO B C 1
ATOM 4138 O O . PRO B 1 225 ? 4.227 -26.734 -6.41 1 82.25 225 PRO B O 1
ATOM 4141 N N . LEU B 1 226 ? 4.594 -24.891 -5.184 1 83.75 226 LEU B N 1
ATOM 4142 C CA . LEU B 1 226 ? 3.918 -24.031 -6.152 1 83.75 226 LEU B CA 1
ATOM 4143 C C . LEU B 1 226 ? 4.875 -23.609 -7.262 1 83.75 226 LEU B C 1
ATOM 4145 O O . LEU B 1 226 ? 5.945 -23.062 -6.988 1 83.75 226 LEU B O 1
ATOM 4149 N N . GLU B 1 227 ? 4.488 -23.875 -8.445 1 78.81 227 GLU B N 1
ATOM 4150 C CA . GLU B 1 227 ? 5.32 -23.5 -9.586 1 78.81 227 GLU B CA 1
ATOM 4151 C C . GLU B 1 227 ? 5.043 -22.062 -10.023 1 78.81 227 GLU B C 1
ATOM 4153 O O . GLU B 1 227 ? 5.891 -21.438 -10.656 1 78.81 227 GLU B O 1
ATOM 4158 N N . SER B 1 228 ? 3.889 -21.656 -9.758 1 86.62 228 SER B N 1
ATOM 4159 C CA . SER B 1 228 ? 3.453 -20.312 -10.117 1 86.62 228 SER B CA 1
ATOM 4160 C C . SER B 1 228 ? 2.6 -19.703 -9.016 1 86.62 228 SER B C 1
ATOM 4162 O O . SER B 1 228 ? 1.792 -20.391 -8.391 1 86.62 228 SER B O 1
ATOM 4164 N N . PHE B 1 229 ? 2.93 -18.422 -8.758 1 92.44 229 PHE B N 1
ATOM 4165 C CA . PHE B 1 229 ? 2.139 -17.672 -7.785 1 92.44 229 PHE B CA 1
ATOM 4166 C C . PHE B 1 229 ? 2.344 -16.172 -7.961 1 92.44 229 PHE B C 1
ATOM 4168 O O . PHE B 1 229 ? 3.211 -15.75 -8.727 1 92.44 229 PHE B O 1
ATOM 4175 N N . VAL B 1 230 ? 1.496 -15.445 -7.359 1 95.94 230 VAL B N 1
ATOM 4176 C CA . VAL B 1 230 ? 1.595 -13.992 -7.309 1 95.94 230 VAL B CA 1
ATOM 4177 C C . VAL B 1 230 ? 1.984 -13.555 -5.898 1 95.94 230 VAL B C 1
ATOM 4179 O O . VAL B 1 230 ? 1.378 -13.984 -4.914 1 95.94 230 VAL B O 1
ATOM 4182 N N . GLU B 1 231 ? 3.016 -12.773 -5.848 1 95.44 231 GLU B N 1
ATOM 4183 C CA . GLU B 1 231 ? 3.438 -12.164 -4.59 1 95.44 231 GLU B CA 1
ATOM 4184 C C . GLU B 1 231 ? 3.008 -10.703 -4.512 1 95.44 231 GLU B C 1
ATOM 4186 O O . GLU B 1 231 ? 3.383 -9.891 -5.359 1 95.44 231 GLU B O 1
ATOM 4191 N N . VAL B 1 232 ? 2.213 -10.406 -3.48 1 97 232 VAL B N 1
ATOM 4192 C CA . VAL B 1 232 ? 1.764 -9.031 -3.346 1 97 232 VAL B CA 1
ATOM 4193 C C . VAL B 1 232 ? 1.367 -8.75 -1.896 1 97 232 VAL B C 1
ATOM 4195 O O . VAL B 1 232 ? 0.782 -9.609 -1.232 1 97 232 VAL B O 1
ATOM 4198 N N . LEU B 1 233 ? 1.724 -7.586 -1.423 1 96.06 233 LEU B N 1
ATOM 4199 C CA . LEU B 1 233 ? 1.378 -7.168 -0.068 1 96.06 233 LEU B CA 1
ATOM 4200 C C . LEU B 1 233 ? 0.058 -6.406 -0.054 1 96.06 233 LEU B C 1
ATOM 4202 O O . LEU B 1 233 ? -0.645 -6.391 0.959 1 96.06 233 LEU B O 1
ATOM 4206 N N . SER B 1 234 ? -0.273 -5.809 -1.126 1 97.62 234 SER B N 1
ATOM 4207 C CA . SER B 1 234 ? -1.481 -5.004 -1.256 1 97.62 234 SER B CA 1
ATOM 4208 C C . SER B 1 234 ? -2.734 -5.844 -1.033 1 97.62 234 SER B C 1
ATOM 4210 O O . SER B 1 234 ? -2.984 -6.801 -1.77 1 97.62 234 SER B O 1
ATOM 4212 N N . VAL B 1 235 ? -3.502 -5.391 -0.082 1 98.06 235 VAL B N 1
ATOM 4213 C CA . VAL B 1 235 ? -4.75 -6.078 0.229 1 98.06 235 VAL B CA 1
ATOM 4214 C C . VAL B 1 235 ? -5.742 -5.891 -0.915 1 98.06 235 VAL B C 1
ATOM 4216 O O . VAL B 1 235 ? -6.445 -6.828 -1.299 1 98.06 235 VAL B O 1
ATOM 4219 N N . SER B 1 236 ? -5.777 -4.758 -1.47 1 98.12 236 SER B N 1
ATOM 4220 C CA . SER B 1 236 ? -6.727 -4.484 -2.543 1 98.12 236 SER B CA 1
ATOM 4221 C C . SER B 1 236 ? -6.43 -5.332 -3.775 1 98.12 236 SER B C 1
ATOM 4223 O O . SER B 1 236 ? -7.344 -5.859 -4.406 1 98.12 236 SER B O 1
ATOM 4225 N N . VAL B 1 237 ? -5.18 -5.488 -4.137 1 98.06 237 VAL B N 1
ATOM 4226 C CA . VAL B 1 237 ? -4.805 -6.258 -5.316 1 98.06 237 VAL B CA 1
ATOM 4227 C C . VAL B 1 237 ? -5.102 -7.738 -5.082 1 98.06 237 VAL B C 1
ATOM 4229 O O . VAL B 1 237 ? -5.711 -8.398 -5.93 1 98.06 237 VAL B O 1
ATOM 4232 N N . ALA B 1 238 ? -4.672 -8.211 -3.965 1 98.44 238 ALA B N 1
ATOM 4233 C CA . ALA B 1 238 ? -4.883 -9.625 -3.65 1 98.44 238 ALA B CA 1
ATOM 4234 C C . ALA B 1 238 ? -6.371 -9.953 -3.604 1 98.44 238 ALA B C 1
ATOM 4236 O O . ALA B 1 238 ? -6.801 -10.992 -4.121 1 98.44 238 ALA B O 1
ATOM 4237 N N . ARG B 1 239 ? -7.102 -9.078 -2.998 1 97.94 239 ARG B N 1
ATOM 4238 C CA . ARG B 1 239 ? -8.555 -9.242 -2.939 1 97.94 239 ARG B CA 1
ATOM 4239 C C . ARG B 1 239 ? -9.156 -9.297 -4.34 1 97.94 239 ARG B C 1
ATOM 4241 O O . ARG B 1 239 ? -10 -10.141 -4.629 1 97.94 239 ARG B O 1
ATOM 4248 N N . ALA B 1 240 ? -8.75 -8.414 -5.145 1 97.94 240 ALA B N 1
ATOM 4249 C CA . ALA B 1 240 ? -9.266 -8.367 -6.512 1 97.94 240 ALA B CA 1
ATOM 4250 C C . ALA B 1 240 ? -8.93 -9.648 -7.27 1 97.94 240 ALA B C 1
ATOM 4252 O O . ALA B 1 240 ? -9.766 -10.172 -8.016 1 97.94 240 ALA B O 1
ATOM 4253 N N . LEU B 1 241 ? -7.758 -10.141 -7.082 1 98 241 LEU B N 1
ATOM 4254 C CA . LEU B 1 241 ? -7.363 -11.383 -7.738 1 98 241 LEU B CA 1
ATOM 4255 C C . LEU B 1 241 ? -8.211 -12.555 -7.25 1 98 241 LEU B C 1
ATOM 4257 O O . LEU B 1 241 ? -8.617 -13.406 -8.039 1 98 241 LEU B O 1
ATOM 4261 N N . ALA B 1 242 ? -8.453 -12.586 -5.977 1 98.19 242 ALA B N 1
ATOM 4262 C CA . ALA B 1 242 ? -9.297 -13.641 -5.422 1 98.19 242 ALA B CA 1
ATOM 4263 C C . ALA B 1 242 ? -10.695 -13.602 -6.027 1 98.19 242 ALA B C 1
ATOM 4265 O O . ALA B 1 242 ? -11.242 -14.641 -6.395 1 98.19 242 ALA B O 1
ATOM 4266 N N . LEU B 1 243 ? -11.219 -12.422 -6.199 1 97.19 243 LEU B N 1
ATOM 4267 C CA . LEU B 1 243 ? -12.602 -12.258 -6.625 1 97.19 243 LEU B CA 1
ATOM 4268 C C . LEU B 1 243 ? -12.727 -12.414 -8.141 1 97.19 243 LEU B C 1
ATOM 4270 O O . LEU B 1 243 ? -13.703 -12.984 -8.625 1 97.19 243 LEU B O 1
ATOM 4274 N N . GLU B 1 244 ? -11.695 -12 -8.844 1 95.94 244 GLU B N 1
ATOM 4275 C CA . GLU B 1 244 ? -11.852 -11.852 -10.289 1 95.94 244 GLU B CA 1
ATOM 4276 C C . GLU B 1 244 ? -11.094 -12.945 -11.039 1 95.94 244 GLU B C 1
ATOM 4278 O O . GLU B 1 244 ? -11.383 -13.211 -12.203 1 95.94 244 GLU B O 1
ATOM 4283 N N . ASN B 1 245 ? -10.102 -13.547 -10.406 1 97 245 ASN B N 1
ATOM 4284 C CA . ASN B 1 245 ? -9.242 -14.469 -11.133 1 97 245 ASN B CA 1
ATOM 4285 C C . ASN B 1 245 ? -9.297 -15.875 -10.539 1 97 245 ASN B C 1
ATOM 4287 O O . ASN B 1 245 ? -8.438 -16.703 -10.82 1 97 245 ASN B O 1
ATOM 4291 N N . ASP B 1 246 ? -10.219 -16.125 -9.609 1 96.94 246 ASP B N 1
ATOM 4292 C CA . ASP B 1 246 ? -10.336 -17.406 -8.938 1 96.94 246 ASP B CA 1
ATOM 4293 C C . ASP B 1 246 ? -9.055 -17.75 -8.188 1 96.94 246 ASP B C 1
ATOM 4295 O O . ASP B 1 246 ? -8.656 -18.922 -8.133 1 96.94 246 ASP B O 1
ATOM 4299 N N . ALA B 1 247 ? -8.406 -16.75 -7.715 1 98.06 247 ALA B N 1
ATOM 4300 C CA . ALA B 1 247 ? -7.16 -16.984 -6.996 1 98.06 247 ALA B CA 1
ATOM 4301 C C . ALA B 1 247 ? -7.434 -17.438 -5.559 1 98.06 247 ALA B C 1
ATOM 4303 O O . ALA B 1 247 ? -8.445 -17.047 -4.969 1 98.06 247 ALA B O 1
ATOM 4304 N N . VAL B 1 248 ? -6.535 -18.266 -5.059 1 97.69 248 VAL B N 1
ATOM 4305 C CA . VAL B 1 248 ? -6.496 -18.578 -3.635 1 97.69 248 VAL B CA 1
ATOM 4306 C C . VAL B 1 248 ? -5.598 -17.578 -2.908 1 97.69 248 VAL B C 1
ATOM 4308 O O . VAL B 1 248 ? -4.402 -17.5 -3.189 1 97.69 248 VAL B O 1
ATOM 4311 N N . TRP B 1 249 ? -6.223 -16.875 -2.006 1 98 249 TRP B N 1
ATOM 4312 C CA . TRP B 1 249 ? -5.523 -15.789 -1.33 1 98 249 TRP B CA 1
ATOM 4313 C C . TRP B 1 249 ? -5.168 -16.172 0.102 1 98 249 TRP B C 1
ATOM 4315 O O . TRP B 1 249 ? -6.059 -16.391 0.931 1 98 249 TRP B O 1
ATOM 4325 N N . PHE B 1 250 ? -3.83 -16.297 0.384 1 96.5 250 PHE B N 1
ATOM 4326 C CA . PHE B 1 250 ? -3.342 -16.484 1.745 1 96.5 250 PHE B CA 1
ATOM 4327 C C . PHE B 1 250 ? -3.164 -15.148 2.447 1 96.5 250 PHE B C 1
ATOM 4329 O O . PHE B 1 250 ? -2.35 -14.328 2.025 1 96.5 250 PHE B O 1
ATOM 4336 N N . VAL B 1 251 ? -3.871 -14.961 3.559 1 96.19 251 VAL B N 1
ATOM 4337 C CA . VAL B 1 251 ? -3.955 -13.625 4.152 1 96.19 251 VAL B CA 1
ATOM 4338 C C . VAL B 1 251 ? -4.27 -13.742 5.641 1 96.19 251 VAL B C 1
ATOM 4340 O O . VAL B 1 251 ? -4.965 -14.672 6.066 1 96.19 251 VAL B O 1
ATOM 4343 N N . PRO B 1 252 ? -3.684 -12.812 6.457 1 95.12 252 PRO B N 1
ATOM 4344 C CA . PRO B 1 252 ? -4.191 -12.75 7.832 1 95.12 252 PRO B CA 1
ATOM 4345 C C . PRO B 1 252 ? -5.707 -12.57 7.895 1 95.12 252 PRO B C 1
ATOM 4347 O O . PRO B 1 252 ? -6.27 -11.781 7.133 1 95.12 252 PRO B O 1
ATOM 4350 N N . ARG B 1 253 ? -6.367 -13.195 8.758 1 93.69 253 ARG B N 1
ATOM 4351 C CA . ARG B 1 253 ? -7.816 -13.344 8.797 1 93.69 253 ARG B CA 1
ATOM 4352 C C . ARG B 1 253 ? -8.516 -11.992 8.789 1 93.69 253 ARG B C 1
ATOM 4354 O O . ARG B 1 253 ? -9.477 -11.781 8.047 1 93.69 253 ARG B O 1
ATOM 4361 N N . TYR B 1 254 ? -8.07 -11.07 9.555 1 94.06 254 TYR B N 1
ATOM 4362 C CA . TYR B 1 254 ? -8.789 -9.812 9.727 1 94.06 254 TYR B CA 1
ATOM 4363 C C . TYR B 1 254 ? -8.664 -8.938 8.484 1 94.06 254 TYR B C 1
ATOM 4365 O O . TYR B 1 254 ? -9.492 -8.047 8.266 1 94.06 254 TYR B O 1
ATOM 4373 N N . ALA B 1 255 ? -7.641 -9.148 7.703 1 95.56 255 ALA B N 1
ATOM 4374 C CA . ALA B 1 255 ? -7.527 -8.398 6.457 1 95.56 255 ALA B CA 1
ATOM 4375 C C . ALA B 1 255 ? -8.688 -8.719 5.516 1 95.56 255 ALA B C 1
ATOM 4377 O O . ALA B 1 255 ? -9.023 -7.91 4.645 1 95.56 255 ALA B O 1
ATOM 4378 N N . ALA B 1 256 ? -9.25 -9.883 5.688 1 96.38 256 ALA B N 1
ATOM 4379 C CA . ALA B 1 256 ? -10.367 -10.312 4.844 1 96.38 256 ALA B CA 1
ATOM 4380 C C . ALA B 1 256 ? -11.68 -10.305 5.621 1 96.38 256 ALA B C 1
ATOM 4382 O O . ALA B 1 256 ? -12.68 -10.867 5.164 1 96.38 256 ALA B O 1
ATOM 4383 N N . GLU B 1 257 ? -11.711 -9.719 6.742 1 95.12 257 GLU B N 1
ATOM 4384 C CA . GLU B 1 257 ? -12.82 -9.898 7.672 1 95.12 257 GLU B CA 1
ATOM 4385 C C . GLU B 1 257 ? -14.125 -9.375 7.078 1 95.12 257 GLU B C 1
ATOM 4387 O O . GLU B 1 257 ? -15.188 -9.984 7.25 1 95.12 257 GLU B O 1
ATOM 4392 N N . PHE B 1 258 ? -14.102 -8.289 6.379 1 94.19 258 PHE B N 1
ATOM 4393 C CA . PHE B 1 258 ? -15.32 -7.711 5.844 1 94.19 258 PHE B CA 1
ATOM 4394 C C . PHE B 1 258 ? -15.891 -8.57 4.723 1 94.19 258 PHE B C 1
ATOM 4396 O O . PHE B 1 258 ? -17.109 -8.75 4.621 1 94.19 258 PHE B O 1
ATOM 4403 N N . ASP B 1 259 ? -15.023 -9.078 3.896 1 96.5 259 ASP B N 1
ATOM 4404 C CA . ASP B 1 259 ? -15.461 -9.961 2.816 1 96.5 259 ASP B CA 1
ATOM 4405 C C . ASP B 1 259 ? -16 -11.281 3.367 1 96.5 259 ASP B C 1
ATOM 4407 O O . ASP B 1 259 ? -16.953 -11.836 2.832 1 96.5 259 ASP B O 1
ATOM 4411 N N . LEU B 1 260 ? -15.359 -11.773 4.395 1 95.88 260 LEU B N 1
ATOM 4412 C CA . LEU B 1 260 ? -15.82 -13.008 5.027 1 95.88 260 LEU B CA 1
ATOM 4413 C C . LEU B 1 260 ? -17.188 -12.812 5.668 1 95.88 260 LEU B C 1
ATOM 4415 O O . LEU B 1 260 ? -18.078 -13.656 5.52 1 95.88 260 LEU B O 1
ATOM 4419 N N . ALA B 1 261 ? -17.375 -11.719 6.297 1 94.94 261 ALA B N 1
ATOM 4420 C CA . ALA B 1 261 ? -18.641 -11.406 6.934 1 94.94 261 ALA B CA 1
ATOM 4421 C C . ALA B 1 261 ? -19.75 -11.211 5.895 1 94.94 261 ALA B C 1
ATOM 4423 O O . ALA B 1 261 ? -20.891 -11.625 6.102 1 94.94 261 ALA B O 1
ATOM 4424 N N . ALA B 1 262 ? -19.375 -10.625 4.777 1 93.94 262 ALA B N 1
ATOM 4425 C CA . ALA B 1 262 ? -20.328 -10.32 3.725 1 93.94 262 ALA B CA 1
ATOM 4426 C C . ALA B 1 262 ? -20.609 -11.555 2.859 1 93.94 262 ALA B C 1
ATOM 4428 O O . ALA B 1 262 ? -21.547 -11.562 2.061 1 93.94 262 ALA B O 1
ATOM 4429 N N . GLY B 1 263 ? -19.75 -12.508 2.932 1 95.75 263 GLY B N 1
ATOM 4430 C CA . GLY B 1 263 ? -19.906 -13.734 2.16 1 95.75 263 GLY B CA 1
ATOM 4431 C C . GLY B 1 263 ? -19.359 -13.617 0.746 1 95.75 263 GLY B C 1
ATOM 4432 O O . GLY B 1 263 ? -19.656 -14.461 -0.104 1 95.75 263 GLY B O 1
ATOM 4433 N N . THR B 1 264 ? -18.672 -12.562 0.462 1 96.5 264 THR B N 1
ATOM 4434 C CA . THR B 1 264 ? -18.062 -12.414 -0.855 1 96.5 264 THR B CA 1
ATOM 4435 C C . THR B 1 264 ? -16.828 -13.305 -0.988 1 96.5 264 THR B C 1
ATOM 4437 O O . THR B 1 264 ? -16.5 -13.758 -2.086 1 96.5 264 THR B O 1
ATOM 4440 N N . LEU B 1 265 ? -16.141 -13.516 0.154 1 97.62 265 LEU B N 1
ATOM 4441 C CA . LEU B 1 265 ? -15.062 -14.484 0.247 1 97.62 265 LEU B CA 1
ATOM 4442 C C . LEU B 1 265 ? -15.414 -15.594 1.232 1 97.62 265 LEU B C 1
ATOM 4444 O O . LEU B 1 265 ? -16.219 -15.398 2.141 1 97.62 265 LEU B O 1
ATOM 4448 N N . THR B 1 266 ? -14.852 -16.719 1.003 1 97.12 266 THR B N 1
ATOM 4449 C CA . THR B 1 266 ? -15.039 -17.859 1.887 1 97.12 266 THR B CA 1
ATOM 4450 C C . THR B 1 266 ? -13.695 -18.484 2.262 1 97.12 266 THR B C 1
ATOM 4452 O O . THR B 1 266 ? -12.805 -18.609 1.418 1 97.12 266 THR B O 1
ATOM 4455 N N . ARG B 1 267 ? -13.617 -18.859 3.512 1 95.38 267 ARG B N 1
ATOM 4456 C CA . ARG B 1 267 ? -12.406 -19.531 3.99 1 95.38 267 ARG B CA 1
ATOM 4457 C C . ARG B 1 267 ? -12.328 -20.953 3.484 1 95.38 267 ARG B C 1
ATOM 4459 O O . ARG B 1 267 ? -13.328 -21.688 3.518 1 95.38 267 ARG B O 1
ATOM 4466 N N . LEU B 1 268 ? -11.18 -21.312 2.967 1 94.25 268 LEU B N 1
ATOM 4467 C CA . LEU B 1 268 ? -10.961 -22.703 2.598 1 94.25 268 LEU B CA 1
ATOM 4468 C C . LEU B 1 268 ? -10.742 -23.578 3.838 1 94.25 268 LEU B C 1
ATOM 4470 O O . LEU B 1 268 ? -10.055 -23.156 4.773 1 94.25 268 LEU B O 1
ATOM 4474 N N . ALA B 1 269 ? -11.352 -24.703 3.809 1 88.5 269 ALA B N 1
ATOM 4475 C CA . ALA B 1 269 ? -11.172 -25.641 4.914 1 88.5 269 ALA B CA 1
ATOM 4476 C C . ALA B 1 269 ? -9.859 -26.391 4.781 1 88.5 269 ALA B C 1
ATOM 4478 O O . ALA B 1 269 ? -9.781 -27.406 4.078 1 88.5 269 ALA B O 1
ATOM 4479 N N . LEU B 1 270 ? -8.875 -25.859 5.352 1 86.12 270 LEU B N 1
ATOM 4480 C CA . LEU B 1 270 ? -7.594 -26.547 5.422 1 86.12 270 LEU B CA 1
ATOM 4481 C C . LEU B 1 270 ? -7.457 -27.297 6.738 1 86.12 270 LEU B C 1
ATOM 4483 O O . LEU B 1 270 ? -8.086 -26.938 7.734 1 86.12 270 LEU B O 1
ATOM 4487 N N . PRO B 1 271 ? -6.773 -28.344 6.688 1 77.38 271 PRO B N 1
ATOM 4488 C CA . PRO B 1 271 ? -6.723 -29.219 7.855 1 77.38 271 PRO B CA 1
ATOM 4489 C C . PRO B 1 271 ? -6.094 -28.547 9.07 1 77.38 271 PRO B C 1
ATOM 4491 O O . PRO B 1 271 ? -6.309 -28.984 10.203 1 77.38 271 PRO B O 1
ATOM 4494 N N . VAL B 1 272 ? -5.262 -27.531 8.812 1 71 272 VAL B N 1
ATOM 4495 C CA . VAL B 1 272 ? -4.609 -26.844 9.914 1 71 272 VAL B CA 1
ATOM 4496 C C . VAL B 1 272 ? -4.82 -25.328 9.773 1 71 272 VAL B C 1
ATOM 4498 O O . VAL B 1 272 ? -4.973 -24.828 8.664 1 71 272 VAL B O 1
ATOM 4501 N N . ASP B 1 273 ? -4.941 -24.719 11.016 1 70.75 273 ASP B N 1
ATOM 4502 C CA . ASP B 1 273 ? -4.941 -23.266 10.984 1 70.75 273 ASP B CA 1
ATOM 4503 C C . ASP B 1 273 ? -3.52 -22.719 10.859 1 70.75 273 ASP B C 1
ATOM 4505 O O . ASP B 1 273 ? -2.561 -23.359 11.289 1 70.75 273 ASP B O 1
ATOM 4509 N N . GLY B 1 274 ? -3.451 -21.688 10.133 1 73.94 274 GLY B N 1
ATOM 4510 C CA . GLY B 1 274 ? -2.143 -21.047 10.086 1 73.94 274 GLY B CA 1
ATOM 4511 C C . GLY B 1 274 ? -1.682 -20.531 11.438 1 73.94 274 GLY B C 1
ATOM 4512 O O . GLY B 1 274 ? -2.48 -20.422 12.367 1 73.94 274 GLY B O 1
ATOM 4513 N N . ALA B 1 275 ? -0.39 -20.359 11.5 1 74.94 275 ALA B N 1
ATOM 4514 C CA . ALA B 1 275 ? 0.229 -19.844 12.719 1 74.94 275 ALA B CA 1
ATOM 4515 C C . ALA B 1 275 ? -0.318 -18.469 13.07 1 74.94 275 ALA B C 1
ATOM 4517 O O . ALA B 1 275 ? -0.584 -17.656 12.18 1 74.94 275 ALA B O 1
ATOM 4518 N N . ASP B 1 276 ? -0.499 -18.344 14.359 1 82.44 276 ASP B N 1
ATOM 4519 C CA . ASP B 1 276 ? -0.873 -17.031 14.898 1 82.44 276 ASP B CA 1
ATOM 4520 C C . ASP B 1 276 ? 0.315 -16.078 14.883 1 82.44 276 ASP B C 1
ATOM 4522 O O . ASP B 1 276 ? 1.369 -16.375 15.445 1 82.44 276 ASP B O 1
ATOM 4526 N N . GLU B 1 277 ? 0.044 -15.047 14.18 1 85.06 277 GLU B N 1
ATOM 4527 C CA . GLU B 1 277 ? 1.088 -14.023 14.156 1 85.06 277 GLU B CA 1
ATOM 4528 C C . GLU B 1 277 ? 0.723 -12.844 15.047 1 85.06 277 GLU B C 1
ATOM 4530 O O . GLU B 1 277 ? -0.409 -12.352 15.008 1 85.06 277 GLU B O 1
ATOM 4535 N N . PRO B 1 278 ? 1.654 -12.398 15.812 1 91.62 278 PRO B N 1
ATOM 4536 C CA . PRO B 1 278 ? 1.369 -11.289 16.734 1 91.62 278 PRO B CA 1
ATOM 4537 C C . PRO B 1 278 ? 1.316 -9.938 16.031 1 91.62 278 PRO B C 1
ATOM 4539 O O . PRO B 1 278 ? 2.176 -9.633 15.203 1 91.62 278 PRO B O 1
ATOM 4542 N N . VAL B 1 279 ? 0.323 -9.195 16.375 1 96 279 VAL B N 1
ATOM 4543 C CA . VAL B 1 279 ? 0.195 -7.789 15.992 1 96 279 VAL B CA 1
ATOM 4544 C C . VAL B 1 279 ? 0.347 -6.906 17.219 1 96 279 VAL B C 1
ATOM 4546 O O . VAL B 1 279 ? -0.166 -7.23 18.297 1 96 279 VAL B O 1
ATOM 4549 N N . GLY B 1 280 ? 1.144 -5.852 17.031 1 97.69 280 GLY B N 1
ATOM 4550 C CA . GLY B 1 280 ? 1.377 -5.016 18.188 1 97.69 280 GLY B CA 1
ATOM 4551 C C . GLY B 1 280 ? 1.537 -3.547 17.844 1 97.69 280 GLY B C 1
ATOM 4552 O O . GLY B 1 280 ? 1.638 -3.186 16.672 1 97.69 280 GLY B O 1
ATOM 4553 N N . LEU B 1 281 ? 1.454 -2.762 18.922 1 98.19 281 LEU B N 1
ATOM 4554 C CA . LEU B 1 281 ? 1.737 -1.331 18.891 1 98.19 281 LEU B CA 1
ATOM 4555 C C . LEU B 1 281 ? 3.23 -1.068 19.047 1 98.19 281 LEU B C 1
ATOM 4557 O O . LEU B 1 281 ? 3.873 -1.629 19.938 1 98.19 281 LEU B O 1
ATOM 4561 N N . ILE B 1 282 ? 3.762 -0.294 18.156 1 97.94 282 ILE B N 1
ATOM 4562 C CA . ILE B 1 282 ? 5.18 0.051 18.203 1 97.94 282 ILE B CA 1
ATOM 4563 C C . ILE B 1 282 ? 5.336 1.558 18.406 1 97.94 282 ILE B C 1
AT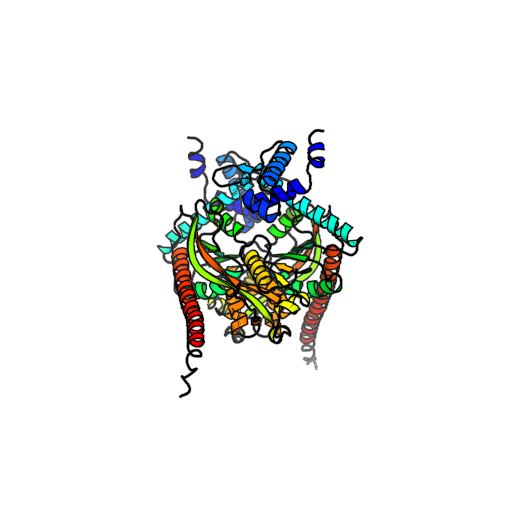OM 4565 O O . ILE B 1 282 ? 4.711 2.35 17.703 1 97.94 282 ILE B O 1
ATOM 4569 N N . LEU B 1 283 ? 6.145 1.929 19.328 1 95 283 LEU B N 1
ATOM 4570 C CA . LEU B 1 283 ? 6.402 3.326 19.656 1 95 283 LEU B CA 1
ATOM 4571 C C . LEU B 1 283 ? 7.898 3.576 19.828 1 95 283 LEU B C 1
ATOM 4573 O O . LEU B 1 283 ? 8.656 2.648 20.125 1 95 283 LEU B O 1
ATOM 4577 N N . ARG B 1 284 ? 8.211 4.777 19.547 1 87.62 284 ARG B N 1
ATOM 4578 C CA . ARG B 1 284 ? 9.555 5.184 19.938 1 87.62 284 ARG B CA 1
ATOM 4579 C C . ARG B 1 284 ? 9.664 5.289 21.453 1 87.62 284 ARG B C 1
ATOM 4581 O O . ARG B 1 284 ? 8.734 5.742 22.125 1 87.62 284 ARG B O 1
ATOM 4588 N N . THR B 1 285 ? 10.828 4.969 21.984 1 84.81 285 THR B N 1
ATOM 4589 C CA . THR B 1 285 ? 11.023 5 23.438 1 84.81 285 THR B CA 1
ATOM 4590 C C . THR B 1 285 ? 11.453 6.387 23.891 1 84.81 285 THR B C 1
ATOM 4592 O O . THR B 1 285 ? 11.367 6.707 25.078 1 84.81 285 THR B O 1
ATOM 4595 N N . ASP B 1 286 ? 11.914 7.18 23 1 74.12 286 ASP B N 1
ATOM 4596 C CA . ASP B 1 286 ? 12.469 8.484 23.359 1 74.12 286 ASP B CA 1
ATOM 4597 C C . ASP B 1 286 ? 11.461 9.602 23.109 1 74.12 286 ASP B C 1
ATOM 4599 O O . ASP B 1 286 ? 11.82 10.781 23.109 1 74.12 286 ASP B O 1
ATOM 4603 N N . ALA B 1 287 ? 10.305 9.211 22.766 1 74.81 287 ALA B N 1
ATOM 4604 C CA . ALA B 1 287 ? 9.289 10.211 22.469 1 74.81 287 ALA B CA 1
ATOM 4605 C C . ALA B 1 287 ? 7.961 9.859 23.125 1 74.81 287 ALA B C 1
ATOM 4607 O O . ALA B 1 287 ? 7.652 8.68 23.328 1 74.81 287 ALA B O 1
ATOM 4608 N N . GLN B 1 288 ? 7.227 10.93 23.406 1 75.81 288 GLN B N 1
ATOM 4609 C CA . GLN B 1 288 ? 5.875 10.742 23.922 1 75.81 288 GLN B CA 1
ATOM 4610 C C . GLN B 1 288 ? 4.828 11.031 22.859 1 75.81 288 GLN B C 1
ATOM 4612 O O . GLN B 1 288 ? 4.945 12.016 22.125 1 75.81 288 GLN B O 1
ATOM 4617 N N . PRO B 1 289 ? 3.867 10.172 22.859 1 84.12 289 PRO B N 1
ATOM 4618 C CA . PRO B 1 289 ? 2.809 10.43 21.875 1 84.12 289 PRO B CA 1
ATOM 4619 C C . PRO B 1 289 ? 2.035 11.719 22.172 1 84.12 289 PRO B C 1
ATOM 4621 O O . PRO B 1 289 ? 1.862 12.086 23.328 1 84.12 289 PRO B O 1
ATOM 4624 N N . SER B 1 290 ? 1.623 12.422 21.109 1 81.12 290 SER B N 1
ATOM 4625 C CA . SER B 1 290 ? 0.734 13.57 21.234 1 81.12 290 SER B CA 1
ATOM 4626 C C . SER B 1 290 ? -0.611 13.164 21.828 1 81.12 290 SER B C 1
ATOM 4628 O O . SER B 1 290 ? -0.935 11.977 21.891 1 81.12 290 SER B O 1
ATOM 4630 N N . PRO B 1 291 ? -1.414 14.125 22.25 1 82.44 291 PRO B N 1
ATOM 4631 C CA . PRO B 1 291 ? -2.725 13.797 22.812 1 82.44 291 PRO B CA 1
ATOM 4632 C C . PRO B 1 291 ? -3.617 13.039 21.828 1 82.44 291 PRO B C 1
ATOM 4634 O O . PRO B 1 291 ? -4.285 12.078 22.219 1 82.44 291 PRO B O 1
ATOM 4637 N N . VAL B 1 292 ? -3.662 13.461 20.609 1 87.56 292 VAL B N 1
ATOM 4638 C CA . VAL B 1 292 ? -4.477 12.781 19.609 1 87.56 292 VAL B CA 1
ATOM 4639 C C . VAL B 1 292 ? -3.941 11.375 19.375 1 87.56 292 VAL B C 1
ATOM 4641 O O . VAL B 1 292 ? -4.715 10.438 19.172 1 87.56 292 VAL B O 1
ATOM 4644 N N . ALA B 1 293 ? -2.596 11.195 19.422 1 91.44 293 ALA B N 1
ATOM 4645 C CA . ALA B 1 293 ? -1.996 9.867 19.281 1 91.44 293 ALA B CA 1
ATOM 4646 C C . ALA B 1 293 ? -2.361 8.969 20.453 1 91.44 293 ALA B C 1
ATOM 4648 O O . ALA B 1 293 ? -2.625 7.781 20.281 1 91.44 293 ALA B O 1
ATOM 4649 N N . ARG B 1 294 ? -2.352 9.562 21.625 1 91.94 294 ARG B N 1
ATOM 4650 C CA . ARG B 1 294 ? -2.732 8.797 22.812 1 91.94 294 ARG B CA 1
ATOM 4651 C C . ARG B 1 294 ? -4.18 8.328 22.719 1 91.94 294 ARG B C 1
ATOM 4653 O O . ARG B 1 294 ? -4.492 7.191 23.078 1 91.94 294 ARG B O 1
ATOM 4660 N N . ALA B 1 295 ? -4.992 9.242 22.234 1 93.31 295 ALA B N 1
ATOM 4661 C CA . ALA B 1 295 ? -6.391 8.867 22.047 1 93.31 295 ALA B CA 1
ATOM 4662 C C . ALA B 1 295 ? -6.52 7.715 21.062 1 93.31 295 ALA B C 1
ATOM 4664 O O . ALA B 1 295 ? -7.297 6.781 21.266 1 93.31 295 ALA B O 1
ATOM 4665 N N . LEU B 1 296 ? -5.801 7.77 19.984 1 95.75 296 LEU B N 1
ATOM 4666 C CA . LEU B 1 296 ? -5.809 6.699 19 1 95.75 296 LEU B CA 1
ATOM 4667 C C . LEU B 1 296 ? -5.305 5.391 19.609 1 95.75 296 LEU B C 1
ATOM 4669 O O . LEU B 1 296 ? -5.895 4.332 19.375 1 95.75 296 LEU B O 1
ATOM 4673 N N . ILE B 1 297 ? -4.25 5.473 20.328 1 97.06 297 ILE B N 1
ATOM 4674 C CA . ILE B 1 297 ? -3.641 4.305 20.953 1 97.06 297 ILE B CA 1
ATOM 4675 C C . ILE B 1 297 ? -4.645 3.639 21.891 1 97.06 297 ILE B C 1
ATOM 4677 O O . ILE B 1 297 ? -4.781 2.414 21.891 1 97.06 297 ILE B O 1
ATOM 4681 N N . ASP B 1 298 ? -5.305 4.422 22.641 1 96.94 298 ASP B N 1
ATOM 4682 C CA . ASP B 1 298 ? -6.328 3.885 23.531 1 96.94 298 ASP B CA 1
ATOM 4683 C C . ASP B 1 298 ? -7.434 3.191 22.75 1 96.94 298 ASP B C 1
ATOM 4685 O O . ASP B 1 298 ? -7.922 2.133 23.141 1 96.94 298 ASP B O 1
ATOM 4689 N N . ALA B 1 299 ? -7.848 3.779 21.672 1 96.75 299 ALA B N 1
ATOM 4690 C CA . ALA B 1 299 ? -8.852 3.17 20.812 1 96.75 299 ALA B CA 1
ATOM 4691 C C . ALA B 1 299 ? -8.359 1.839 20.25 1 96.75 299 ALA B C 1
ATOM 4693 O O . ALA B 1 299 ? -9.109 0.857 20.219 1 96.75 299 ALA B O 1
ATOM 4694 N N . VAL B 1 300 ? -7.125 1.779 19.797 1 97.62 300 VAL B N 1
ATOM 4695 C CA . VAL B 1 300 ? -6.523 0.567 19.25 1 97.62 300 VAL B CA 1
ATOM 4696 C C . VAL B 1 300 ? -6.523 -0.531 20.312 1 97.62 300 VAL B C 1
ATOM 4698 O O . VAL B 1 300 ? -6.891 -1.674 20.031 1 97.62 300 VAL B O 1
ATOM 4701 N N . ARG B 1 301 ? -6.152 -0.158 21.5 1 97.31 301 ARG B N 1
ATOM 4702 C CA . ARG B 1 301 ? -6.117 -1.109 22.594 1 97.31 301 ARG B CA 1
ATOM 4703 C C . ARG B 1 301 ? -7.508 -1.666 22.891 1 97.31 301 ARG B C 1
ATOM 4705 O O . ARG B 1 301 ? -7.664 -2.865 23.125 1 97.31 301 ARG B O 1
ATOM 4712 N N . ALA B 1 302 ? -8.461 -0.867 22.891 1 95.94 302 ALA B N 1
ATOM 4713 C CA . ALA B 1 302 ? -9.836 -1.288 23.172 1 95.94 302 ALA B CA 1
ATOM 4714 C C . ALA B 1 302 ? -10.32 -2.281 22.109 1 95.94 302 ALA B C 1
ATOM 4716 O O . ALA B 1 302 ? -10.922 -3.303 22.453 1 95.94 302 ALA B O 1
ATOM 4717 N N . ILE B 1 303 ? -10.039 -1.989 20.891 1 94.5 303 ILE B N 1
ATOM 4718 C CA . ILE B 1 303 ? -10.469 -2.863 19.797 1 94.5 303 ILE B CA 1
ATOM 4719 C C . ILE B 1 303 ? -9.711 -4.188 19.875 1 94.5 303 ILE B C 1
ATOM 4721 O O . ILE B 1 303 ? -10.289 -5.254 19.641 1 94.5 303 ILE B O 1
ATOM 4725 N N . ALA B 1 304 ? -8.43 -4.09 20.109 1 94.94 304 ALA B N 1
ATOM 4726 C CA . ALA B 1 304 ? -7.605 -5.289 20.25 1 94.94 304 ALA B CA 1
ATOM 4727 C C . ALA B 1 304 ? -8.141 -6.203 21.344 1 94.94 304 ALA B C 1
ATOM 4729 O O . ALA B 1 304 ? -8.133 -7.43 21.203 1 94.94 304 ALA B O 1
ATOM 4730 N N . ARG B 1 305 ? -8.609 -5.688 22.422 1 93.19 305 ARG B N 1
ATOM 4731 C CA . ARG B 1 305 ? -9.164 -6.473 23.516 1 93.19 305 ARG B CA 1
ATOM 4732 C C . ARG B 1 305 ? -10.406 -7.238 23.078 1 93.19 305 ARG B C 1
ATOM 4734 O O . ARG B 1 305 ? -10.625 -8.375 23.484 1 93.19 305 ARG B O 1
ATOM 4741 N N . ARG B 1 306 ? -11.172 -6.66 22.234 1 89.19 306 ARG B N 1
ATOM 4742 C CA . ARG B 1 306 ? -12.359 -7.324 21.703 1 89.19 306 ARG B CA 1
ATOM 4743 C C . ARG B 1 306 ? -11.977 -8.477 20.781 1 89.19 306 ARG B C 1
ATOM 4745 O O . ARG B 1 306 ? -12.633 -9.523 20.781 1 89.19 306 ARG B O 1
ATOM 4752 N N . ARG B 1 307 ? -10.906 -8.219 20.016 1 85.88 307 ARG B N 1
ATOM 4753 C CA . ARG B 1 307 ? -10.414 -9.273 19.125 1 85.88 307 ARG B CA 1
ATOM 4754 C C . ARG B 1 307 ? -9.867 -10.445 19.922 1 85.88 307 ARG B C 1
ATOM 4756 O O . ARG B 1 307 ? -10.016 -11.602 19.516 1 85.88 307 ARG B O 1
ATOM 4763 N N . LEU B 1 308 ? -9.25 -10.148 21 1 81.56 308 LEU B N 1
ATOM 4764 C CA . LEU B 1 308 ? -8.719 -11.195 21.859 1 81.56 308 LEU B CA 1
ATOM 4765 C C . LEU B 1 308 ? -9.852 -11.969 22.531 1 81.56 308 LEU B C 1
ATOM 4767 O O . LEU B 1 308 ? -9.766 -13.188 22.688 1 81.56 308 LEU B O 1
ATOM 4771 N N . ALA B 1 309 ? -10.891 -11.258 22.891 1 74.19 309 ALA B N 1
ATOM 4772 C CA . ALA B 1 309 ? -12.031 -11.875 23.562 1 74.19 309 ALA B CA 1
ATOM 4773 C C . ALA B 1 309 ? -12.82 -12.758 22.609 1 74.19 309 ALA B C 1
ATOM 4775 O O . ALA B 1 309 ? -13.375 -13.781 23 1 74.19 309 ALA B O 1
ATOM 4776 N N . GLY B 1 310 ? -12.953 -12.328 21.406 1 64.75 310 GLY B N 1
ATOM 4777 C CA . GLY B 1 310 ? -13.664 -13.117 20.422 1 64.75 310 GLY B CA 1
ATOM 4778 C C . GLY B 1 310 ? -12.914 -14.375 20.016 1 64.75 310 GLY B C 1
ATOM 4779 O O . GLY B 1 310 ? -13.531 -15.367 19.625 1 64.75 310 GLY B O 1
ATOM 4780 N N . ALA B 1 311 ? -11.625 -14.336 19.953 1 59.16 311 ALA B N 1
ATOM 4781 C CA . ALA B 1 311 ? -10.805 -15.5 19.625 1 59.16 311 ALA B CA 1
ATOM 4782 C C . ALA B 1 311 ? -10.977 -16.609 20.672 1 59.16 311 ALA B C 1
ATOM 4784 O O . ALA B 1 311 ? -10.883 -17.797 20.344 1 59.16 311 ALA B O 1
ATOM 4785 N N . GLY B 1 312 ? -11.102 -16.25 21.922 1 48.47 312 GLY B N 1
ATOM 4786 C CA . GLY B 1 312 ? -11.312 -17.219 22.984 1 48.47 312 GLY B CA 1
ATOM 4787 C C . GLY B 1 312 ? -12.617 -17.969 22.859 1 48.47 312 GLY B C 1
ATOM 4788 O O . GLY B 1 312 ? -12.711 -19.141 23.25 1 48.47 312 GLY B O 1
ATOM 4789 N N . THR B 1 313 ? -13.586 -17.375 22.359 1 46 313 THR B N 1
ATOM 4790 C CA . THR B 1 313 ? -14.883 -18.047 22.281 1 46 313 THR B CA 1
ATOM 4791 C C . THR B 1 313 ? -14.891 -19.078 21.172 1 46 313 THR B C 1
ATOM 4793 O O . THR B 1 313 ? -15.562 -20.109 21.266 1 46 313 THR B O 1
ATOM 4796 N N . THR B 1 314 ? -14.195 -18.859 20.172 1 44.69 314 THR B N 1
ATOM 4797 C CA . THR B 1 314 ? -14.188 -19.844 19.094 1 44.69 314 THR B CA 1
ATOM 4798 C C . THR B 1 314 ? -13.297 -21.031 19.453 1 44.69 314 THR B C 1
ATOM 4800 O O . THR B 1 314 ? -13.578 -22.172 19.062 1 44.69 314 THR B O 1
ATOM 4803 N N . SER B 1 315 ? -12.297 -20.859 20.172 1 42.56 315 SER B N 1
ATOM 4804 C CA . SER B 1 315 ? -11.453 -21.969 20.609 1 42.56 315 SER B CA 1
ATOM 4805 C C . SER B 1 315 ? -12.148 -22.797 21.688 1 42.56 315 SER B C 1
ATOM 4807 O O . SER B 1 315 ? -11.93 -24 21.781 1 42.56 315 SER B O 1
ATOM 4809 N N . GLY B 1 316 ? -13.016 -22.281 22.516 1 38.47 316 GLY B N 1
ATOM 4810 C CA . GLY B 1 316 ? -13.734 -23.016 23.547 1 38.47 316 GLY B CA 1
ATOM 4811 C C . GLY B 1 316 ? -14.773 -23.969 22.984 1 38.47 316 GLY B C 1
ATOM 4812 O O . GLY B 1 316 ? -15.148 -24.938 23.641 1 38.47 316 GLY B O 1
ATOM 4813 N N . ARG B 1 317 ? -15.453 -23.625 22.016 1 37.72 317 ARG B N 1
ATOM 4814 C CA . ARG B 1 317 ? -16.5 -24.516 21.516 1 37.72 317 ARG B CA 1
ATOM 4815 C C . ARG B 1 317 ? -15.883 -25.719 20.797 1 37.72 317 ARG B C 1
ATOM 4817 O O . ARG B 1 317 ? -16.5 -26.781 20.734 1 37.72 317 ARG B O 1
ATOM 4824 N N . ALA B 1 318 ? -14.711 -25.531 20.25 1 37.62 318 ALA B N 1
ATOM 4825 C CA . ALA B 1 318 ? -14.117 -26.672 19.531 1 37.62 318 ALA B CA 1
ATOM 4826 C C . ALA B 1 318 ? -13.594 -27.719 20.516 1 37.62 318 ALA B C 1
ATOM 4828 O O . ALA B 1 318 ? -13.555 -28.906 20.203 1 37.62 318 ALA B O 1
ATOM 4829 N N . ARG B 1 319 ? -13.227 -27.375 21.734 1 39.44 319 ARG B N 1
ATOM 4830 C CA . ARG B 1 319 ? -12.719 -28.344 22.719 1 39.44 319 ARG B CA 1
ATOM 4831 C C . ARG B 1 319 ? -13.852 -29.156 23.328 1 39.44 319 ARG B C 1
ATOM 4833 O O . ARG B 1 319 ? -13.633 -30.25 23.844 1 39.44 319 ARG B O 1
ATOM 4840 N N . GLY B 1 320 ? -15.055 -28.578 23.359 1 36.44 320 GLY B N 1
ATOM 4841 C CA . GLY B 1 320 ? -16.109 -29.312 24.047 1 36.44 320 GLY B CA 1
ATOM 4842 C C . GLY B 1 320 ? -16.625 -30.5 23.266 1 36.44 320 GLY B C 1
ATOM 4843 O O . GLY B 1 320 ? -17.281 -31.391 23.812 1 36.44 320 GLY B O 1
ATOM 4844 N N . ALA B 1 321 ? -16.578 -30.5 21.906 1 37.25 321 ALA B N 1
ATOM 4845 C CA . ALA B 1 321 ? -17.25 -31.547 21.172 1 37.25 321 ALA B CA 1
ATOM 4846 C C . ALA B 1 321 ? -16.422 -32.844 21.172 1 37.25 321 ALA B C 1
ATOM 4848 O O . ALA B 1 321 ? -16.922 -33.906 20.812 1 37.25 321 ALA B O 1
ATOM 4849 N N . ARG B 1 322 ? -15.07 -32.75 21.328 1 37.06 322 ARG B N 1
ATOM 4850 C CA . ARG B 1 322 ? -14.289 -34 21.234 1 37.06 322 ARG B CA 1
ATOM 4851 C C . ARG B 1 322 ? -14.461 -34.844 22.484 1 37.06 322 ARG B C 1
ATOM 4853 O O . ARG B 1 322 ? -14.094 -36.031 22.484 1 37.06 322 ARG B O 1
ATOM 4860 N N . GLY B 1 323 ? -14.867 -34.219 23.547 1 33.12 323 GLY B N 1
ATOM 4861 C CA . GLY B 1 323 ? -14.797 -34.969 24.781 1 33.12 323 GLY B CA 1
ATOM 4862 C C . GLY B 1 323 ? -15.938 -35.969 24.953 1 33.12 323 GLY B C 1
ATOM 4863 O O . GLY B 1 323 ? -15.969 -36.75 25.922 1 33.12 323 GLY B O 1
ATOM 4864 N N . ALA B 1 324 ? -17.047 -35.625 24.297 1 36 324 ALA B N 1
ATOM 4865 C CA . ALA B 1 324 ? -18.188 -36.344 24.875 1 36 324 ALA B CA 1
ATOM 4866 C C . ALA B 1 324 ? -18.297 -37.75 24.328 1 36 324 ALA B C 1
ATOM 4868 O O . ALA B 1 324 ? -19.203 -38.5 24.719 1 36 324 ALA B O 1
ATOM 4869 N N . THR B 1 325 ? -17.656 -38.031 23.156 1 34.34 325 THR B N 1
ATOM 4870 C CA . THR B 1 325 ? -18.141 -39.25 22.531 1 34.34 325 THR B CA 1
ATOM 4871 C C . THR B 1 325 ? -17.516 -40.5 23.203 1 34.34 325 THR B C 1
ATOM 4873 O O . THR B 1 325 ? -17.859 -41.625 22.859 1 34.34 325 THR B O 1
ATOM 4876 N N . GLY B 1 326 ? -16.453 -40.281 23.969 1 29.16 326 GLY B N 1
ATOM 4877 C CA . GLY B 1 326 ? -15.711 -41.5 24.219 1 29.16 326 GLY B CA 1
ATOM 4878 C C . GLY B 1 326 ? -16.375 -42.406 25.219 1 29.16 326 GLY B C 1
ATOM 4879 O O . GLY B 1 326 ? -15.812 -43.438 25.609 1 29.16 326 GLY B O 1
ATOM 4880 N N . LYS B 1 327 ? -17.359 -41.906 26.047 1 36.25 327 LYS B N 1
ATOM 4881 C CA . LYS B 1 327 ? -17.422 -42.688 27.281 1 36.25 327 LYS B CA 1
ATOM 4882 C C . LYS B 1 327 ? -18.125 -44.031 27.078 1 36.25 327 LYS B C 1
ATOM 4884 O O . LYS B 1 327 ? -18.391 -44.75 28.031 1 36.25 327 LYS B O 1
ATOM 4889 N N . GLY B 1 328 ? -18.812 -44.312 25.953 1 30.31 328 GLY B N 1
ATOM 4890 C CA . GLY B 1 328 ? -19.844 -45.344 26.141 1 30.31 328 GLY B CA 1
ATOM 4891 C C . GLY B 1 328 ? -19.281 -46.719 26.281 1 30.31 328 GLY B C 1
ATOM 4892 O O . GLY B 1 328 ? -20.031 -47.688 26.453 1 30.31 328 GLY B O 1
ATOM 4893 N N . ARG B 1 329 ? -18.172 -47.156 25.703 1 30.69 329 ARG B N 1
ATOM 4894 C CA . ARG B 1 329 ? -18.125 -48.594 25.516 1 30.69 329 ARG B CA 1
ATOM 4895 C C . ARG B 1 329 ? -17.75 -49.312 26.797 1 30.69 329 ARG B C 1
ATOM 4897 O O . ARG B 1 329 ? -16.594 -49.219 27.25 1 30.69 329 ARG B O 1
ATOM 4904 N N . GLY B 1 330 ? -18.688 -49.25 27.828 1 30.22 330 GLY B N 1
ATOM 4905 C CA . GLY B 1 330 ? -18.562 -50 29.062 1 30.22 330 GLY B CA 1
ATOM 4906 C C . GLY B 1 330 ? -18.156 -51.469 28.812 1 30.22 330 GLY B C 1
ATOM 4907 O O . GLY B 1 330 ? -18.297 -51.969 27.703 1 30.22 330 GLY B O 1
ATOM 4908 N N . ARG B 1 331 ? -17.656 -52.188 30.016 1 30.2 331 ARG B N 1
ATOM 4909 C CA . ARG B 1 331 ? -16.938 -53.375 30.5 1 30.2 331 ARG B CA 1
ATOM 4910 C C . ARG B 1 331 ? -17.75 -54.625 30.281 1 30.2 331 ARG B C 1
ATOM 4912 O O . ARG B 1 331 ? -18.906 -54.719 30.688 1 30.2 331 ARG B O 1
ATOM 4919 N N . ARG B 1 332 ? -17.344 -55.594 29.469 1 28.64 332 ARG B N 1
ATOM 4920 C CA . ARG B 1 332 ? -17.688 -57 29.156 1 28.64 332 ARG B CA 1
ATOM 4921 C C . ARG B 1 332 ? -17.562 -57.875 30.391 1 28.64 332 ARG B C 1
ATOM 4923 O O . ARG B 1 332 ? -18.156 -58.938 30.453 1 28.64 332 ARG B O 1
ATOM 4930 N N . ASP B 1 333 ? -16.734 -57.75 31.453 1 24.02 333 ASP B N 1
ATOM 4931 C CA . ASP B 1 333 ? -16.203 -58.969 32.094 1 24.02 333 ASP B CA 1
ATOM 4932 C C . ASP B 1 333 ? -17.25 -59.594 33.031 1 24.02 333 ASP B C 1
ATOM 4934 O O . ASP B 1 333 ? -16.969 -60.594 33.688 1 24.02 333 ASP B O 1
ATOM 4938 N N . ALA B 1 334 ? -18.406 -59.719 32.781 1 18.39 334 ALA B N 1
ATOM 4939 C CA . ALA B 1 334 ? -18.797 -61 33.312 1 18.39 334 ALA B CA 1
ATOM 4940 C C . ALA B 1 334 ? -18.5 -62.125 32.344 1 18.39 334 ALA B C 1
ATOM 4942 O O . ALA B 1 334 ? -18.656 -61.969 31.125 1 18.39 334 ALA B O 1
#

InterPro domains:
  IPR000847 LysR, HTH, N-terminal domain [PF00126] (12-71)
  IPR000847 LysR, HTH, N-terminal domain [PR00039] (27-38)
  IPR000847 LysR, HTH, N-terminal domain [PR00039] (38-48)
  IPR000847 LysR, HTH, N-terminal domain [PR00039] (48-59)
  IPR000847 LysR, HTH, N-terminal domain [PS50931] (10-67)
  IPR005119 LysR, substrate-binding [PF03466] (96-302)
  IPR012787 Pca transcription factor PcaQ [TIGR02424] (9-305)
  IPR036388 Winged helix-like DNA-binding domain superfamily [G3DSA:1.10.10.10] (5-101)
  IPR036390 Winged helix DNA-binding domain superfamily [SSF46785] (9-119)
  IPR050950 HTH-type LysR transcriptional regulators [PTHR30419] (9-305)

Sequence (668 aa):
MHNRIADGRVKFRHLQCFLAVAQFGSVQKAAHSLSITQPAVSKTIAELESILGVRLFERGRQGARPTREGQLFMPHASACVLALRQGVGLLAREGGGAAATLEIGMLPTVAASLAPAVLKTLAAEWPRAVVRITTVANAELLERLKAGAIECAIGRLSEPERMVGLSFEHLYNEPLVAVVRAGHPLAASASPAAQLARYPVVLPPYGTMIRQAAEQLLSACGAPPLESFVEVLSVSVARALALENDAVWFVPRYAAEFDLAAGTLTRLALPVDGADEPVGLILRTDAQPSPVARALIDAVRAIARRRLAGAGTTSGRARGARGATGKGRGRRDAMHNRIADGRVKFRHLQCFLAVAQFGSVQKAAHSLSITQPAVSKTIAELESILGVRLFERGRQGARPTREGQLFMPHASACVLALRQGVGLLAREGGGAAATLEIGMLPTVAASLAPAVLKTLAAEWPRAVVRITTVANAELLERLKAGAIECAIGRLSEPERMVGLSFEHLYNEPLVAVVRAGHPLAASASPAAQLARYPVVLPPYGTMIRQAAEQLLSACGAPPLESFVEVLSVSVARALALENDAVWFVPRYAAEFDLAAGTLTRLALPVDGADEPVGLILRTDAQPSPVARALIDAVRAIARRRLAGAGTTSGRARGARGATGKGRGRRDA

Radius of gyration: 27.02 Å; Cα contacts (8 Å, |Δi|>4): 1184; chains: 2; bounding box: 91×99×72 Å

Foldseek 3Di:
DLVPQLVVQQDLVLLQLLLLCQVVLALCRSCVVVVHHSVVSVVSPVSNCVSVVHHQFDQDPRGTHGDPVVVVCNLQSLLVNLVVLLVVLQVVVVVVDDAAEAFEEEAQLCCLQQVVQLVVQLCVVRVRHHYHYDHDAPLVRLVSQVSNNHAKYKFADDDPVSQVQKDKFWQAWWWKFKKAFFPQPLQVDPQSLACQLVFEEEAEDPPHPLNVLVVVLSVVQVHDDHPDYHYDSHLVVLVCCRQPRRYIYTGTCSSCVVCCVVRRMDTRDGPDITDIGTITMMGGPVDDHRPSVVSSVVSSNVVSVVVRVVVVVVVVVVVPPVPPPPDPPDDPDD/DLVVPLVVQQDLVLLQLLLLCQVVLALCRSCVVVVHHSVVSVVSPVSNCVSVVHHQFDQDPRGTHGDPVVVVCNLQSLLVNLVVLLVVLQVVVVVVDDAAEAFEEEAQLCCLQQVVQLVVQLCVVRVRHHYHYDHDAPLVRLVSQVSNNHAKYKFADDDPVSQVQKDKFWQAWWWKFKKAFFPQPLQPDPQSLACQLVFEEEAEDPPHPLNVLVVVLSVVQVHDDHPDYHYDSHLVVLVCCRQPRRYIYTGTCSSCVVCCVVRRMDTHDGPDITDIGTITMMGGPVDDHRPSVVSSVVSSNVVSVVVRVVVVVVVVVVVVPVPPPPDPPDDDDD

Nearest PDB structures (foldseek):
  6g4r-assembly1_E  TM=5.419E-01  e=1.655E-21  Corynebacterium glutamicum
  1ixc-assembly1_B-2  TM=5.352E-01  e=2.656E-19  Cupriavidus necator
  7d98-assembly1_Q  TM=5.407E-01  e=8.377E-19  Cupriavidus necator
  7dwo-assembly1_A  TM=5.694E-01  e=1.525E-17  Aliivibrio fischeri ES114
  7dwn-assembly1_D  TM=5.642E-01  e=8.332E-18  Aliivibrio fischeri ES114

Organism: Burkholderia pseudomallei (strain K96243) (NCBI:txid272560)

Solvent-accessible surface area (backbone atoms only — not comparable to full-atom values): 34906 Å² total; per-residue (Å²): 120,78,84,68,58,43,61,76,72,54,46,69,66,31,38,52,43,44,50,33,21,57,71,58,30,20,50,58,54,21,8,60,74,66,73,47,51,43,67,54,35,49,48,37,42,50,47,44,24,59,56,67,70,44,62,39,51,46,78,52,96,64,31,32,41,62,26,74,58,22,58,66,40,43,44,53,39,43,17,46,52,40,48,47,49,35,46,48,31,48,54,21,59,72,50,89,74,61,59,36,67,42,41,37,29,25,26,43,54,50,32,37,48,46,46,40,60,36,50,54,55,37,40,73,76,41,67,37,35,29,39,37,48,44,69,44,57,60,70,55,45,50,51,33,41,76,31,32,66,24,65,37,33,42,36,56,89,69,58,70,60,74,36,67,66,44,44,78,42,85,51,40,69,43,34,37,40,42,32,28,27,56,87,40,72,54,67,74,43,94,55,34,48,78,50,46,81,79,36,51,33,36,34,40,40,84,89,38,72,66,24,52,33,47,51,50,39,38,55,74,52,62,33,70,86,74,64,36,36,36,26,38,64,52,52,38,39,48,50,35,26,14,66,71,55,60,14,39,30,50,41,51,49,56,46,45,40,67,39,46,74,70,48,54,28,37,73,48,84,58,93,61,79,26,55,68,42,62,34,22,43,35,35,51,69,90,56,77,70,44,69,70,48,46,51,44,49,52,38,46,51,56,52,26,50,52,54,48,54,54,53,53,56,60,58,54,59,63,61,62,66,72,66,68,76,67,76,71,80,70,84,82,81,133,118,77,82,66,56,45,59,77,72,54,46,70,66,29,38,52,45,44,50,33,20,58,70,58,31,19,49,58,54,20,9,59,73,67,74,48,51,44,68,54,36,51,48,36,43,50,48,42,23,59,54,68,71,45,62,39,52,46,78,50,99,63,30,34,41,62,26,75,57,23,58,66,42,44,44,53,40,43,18,47,52,41,47,47,48,34,45,48,31,48,54,22,60,73,51,89,74,61,61,36,68,42,41,37,29,25,25,45,54,50,32,36,47,47,45,40,61,34,48,55,55,37,41,74,76,42,68,38,35,31,38,37,48,43,69,44,56,60,72,55,45,49,50,34,42,75,33,31,64,24,65,37,32,42,35,57,86,69,59,69,63,73,37,65,66,44,42,78,41,85,51,41,70,41,35,38,39,44,32,28,26,56,87,40,70,55,66,73,41,93,56,34,48,77,50,48,82,80,37,50,34,35,36,40,40,86,90,37,72,65,23,52,33,50,52,50,39,38,55,74,51,61,31,70,87,76,63,36,37,35,27,37,64,50,52,38,39,48,49,35,25,14,65,70,56,60,14,40,31,48,41,50,47,56,46,44,39,67,40,47,74,70,50,55,27,38,71,47,82,58,93,62,81,25,55,68,43,61,35,22,43,34,36,51,67,91,58,77,72,42,69,70,48,46,52,43,50,53,39,47,51,55,52,27,51,52,52,48,54,54,54,52,55,60,56,54,59,62,61,58,67,71,65,67,72,69,73,67,83,75,88,71,84,117

pLDDT: mean 79.39, std 19.58, range [18.39, 98.44]